Protein AF-A0A7U7PXB6-F1 (afdb_monomer_lite)

O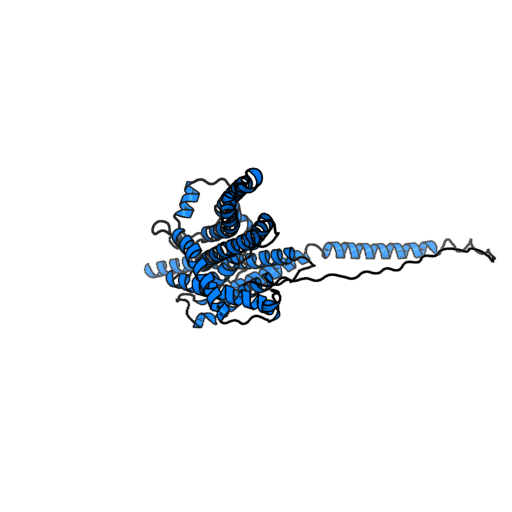rganism: NCBI:txid985002

Secondary structure (DSSP, 8-state):
-------------------------------------SSSTTTSHHHHHHHHHHHHHHHHHHHHHHHHHHSSSHHHHHHHHHHHHHHHHHHHHTT--S-----HHHHTTTTTS---HHHHHHHHTTTSTTTSPPGGGS-SSPP---HHHHHHHHHHHHHHHHHHHHHTS--GGGHHHHHHHHHHHHHHHHHHHHHHH-TT--S-HHHHHHIIIIIHHHHHHHHHHHGGG----HHHHHH-PPPHHHHHHHHHHHHHHHHHHHHHHHHHTT---HHHHHHHHHHHHHHHHHHHHHHHHHHHHHHSSS-HHHHHHHHHHHTTSSHHHHHHHHHHHHHHHHTTSPP-GGGGG-HHHHHHHHHHHHHHHHHHS---BTTBHHHHHHHHHHHHHHHHHHHHHHHHHHHHHHHHHHHHHHHHHH-

pLDDT: mean 81.56, std 21.7, range [26.39, 98.88]

Foldseek 3Di:
DDDDDDDDDDDDDDDDDDDDDDDDDDDDDDDDDDDDDDDPPPPPVVVVVVVVVVVVVVVVVVCVVCVVPPDPPPVVVVVVVVLQVVLQVLLVLLVHNHRDPPPVCQLQVCQPPDDDPVVVVLLQAFQDPVNQDDLQPQDLDFQNQHVLNVLLVVLVVQLVVLVCCCPVVVPPVSVLVNLQSLLQNQLVSVLSSLSRRLSRSNHHVVNLLCLLAVLQVQLVVQLVVLVVVDDADPCCVPPVAHDLVNLLVSLLSSLVSSLVSLLVVCQVVLDLFLSVLLSSQLSNQSSNSSVVLSVVLVCCVVPNPDPSVVSSVVSNVLSLQASNLLRSLLSSQQSSQQRNHRRDPVSCPPPSNCVSNSVSSSLRSQLSHPDADVNHNVVSSVVSSVVSVSSVSSSSNSSSVVSVVVSVVVVVVVVVVVD

Sequence (419 aa):
MEGLNHRRDTEKETTTKDQSILDQDMTKEEGASTTKQEAVHQSVQTKQTADIHNNESIEKQMDEKAYETAKNADLKHEARSLFDNATKSIGRLAGNDESLNLNLKDMFSEVFKPHTKNEADEIFIAGTAKTTPAICDISEEWGKPWLFSRVFIAFTVTFIALWVMAAFFNNTNAIPGLIFIGALTVPLSGLFFFYESNAFKNISIFEVIIMFFIGGVFSLLSTMVLYRFVVFSDQFEKFGSLTFFDAFLVGLVEETGKALIIVYFVNKLKTNKILNGLLIGASIGAGFAVFESAGYILNFALGENVPLLDIVFTRAWTAIGGHLVWSAIVGAAIVIAKEQHGFEFKDILDKRFLIFFLTAVGLHGIWDTSLTILGSDTLKIFILIVVVWILVFILMGAGLKQVNTLQKEFKEQQNKVQE

Radius of gyration: 31.99 Å; chains: 1; bounding box: 115×49×75 Å

InterPro domains:
  IPR026898 Intramembrane metalloprotease PrsW [PF13367] (208-392)
  IPR026898 Intramembrane metalloprotease PrsW [PTHR36844] (175-414)

Structure (mmCIF, N/CA/C/O backbone):
data_AF-A0A7U7PXB6-F1
#
_entry.id   AF-A0A7U7PXB6-F1
#
loop_
_atom_site.group_PDB
_atom_site.id
_atom_site.type_symbol
_atom_site.label_atom_id
_atom_site.label_alt_id
_atom_site.label_comp_id
_atom_site.label_asym_id
_atom_site.label_entity_id
_atom_site.label_seq_id
_atom_site.pdbx_PDB_ins_code
_atom_site.Cartn_x
_atom_site.Cartn_y
_atom_site.Cartn_z
_atom_site.occupancy
_atom_site.B_iso_or_equiv
_atom_site.auth_seq_id
_atom_site.auth_comp_id
_atom_site.auth_asym_id
_atom_site.auth_atom_id
_atom_site.pdbx_PDB_model_num
ATOM 1 N N . MET A 1 1 ? 5.990 12.767 -28.150 1.00 33.84 1 MET A N 1
ATOM 2 C CA . MET A 1 1 ? 6.167 13.853 -29.139 1.00 33.84 1 MET A CA 1
ATOM 3 C C . MET A 1 1 ? 7.438 13.550 -29.917 1.00 33.84 1 MET A C 1
ATOM 5 O O . MET A 1 1 ? 8.413 13.155 -29.298 1.00 33.84 1 MET A O 1
ATOM 9 N N . GLU A 1 2 ? 7.360 13.606 -31.245 1.00 29.03 2 GLU A N 1
ATOM 10 C CA . GLU A 1 2 ? 8.371 13.162 -32.221 1.00 29.03 2 GLU A CA 1
ATOM 11 C C . GLU A 1 2 ? 9.577 14.110 -32.384 1.00 29.03 2 GLU A C 1
ATOM 13 O O . GLU A 1 2 ? 9.450 15.314 -32.181 1.00 29.03 2 GLU A O 1
ATOM 18 N N . GLY A 1 3 ? 10.687 13.554 -32.902 1.00 26.78 3 GLY A N 1
ATOM 19 C CA . GLY A 1 3 ? 11.817 14.264 -33.532 1.00 26.78 3 GLY A CA 1
ATOM 20 C C . GLY A 1 3 ? 13.036 14.413 -32.609 1.00 26.78 3 GLY A C 1
ATOM 21 O O . GLY A 1 3 ? 12.889 14.831 -31.477 1.00 26.78 3 GLY A O 1
ATOM 22 N N . LEU A 1 4 ? 14.282 14.110 -32.983 1.00 32.50 4 LEU A N 1
ATOM 23 C CA . LEU A 1 4 ? 14.949 14.247 -34.278 1.00 32.50 4 LEU A CA 1
ATOM 24 C C . LEU A 1 4 ? 16.200 13.353 -34.346 1.00 32.50 4 LEU A C 1
ATOM 26 O O . LEU A 1 4 ? 16.864 13.081 -33.351 1.00 32.50 4 LEU A O 1
ATOM 30 N N . ASN A 1 5 ? 16.537 12.966 -35.571 1.00 31.59 5 ASN A N 1
ATOM 31 C CA . ASN A 1 5 ? 17.671 12.142 -35.963 1.00 31.59 5 ASN A CA 1
ATOM 32 C C . ASN A 1 5 ? 18.563 12.986 -36.899 1.00 31.59 5 ASN A C 1
ATOM 34 O O . ASN A 1 5 ? 18.021 13.483 -37.883 1.00 31.59 5 ASN A O 1
ATOM 38 N N . HIS A 1 6 ? 19.875 13.148 -36.641 1.00 32.88 6 HIS A N 1
ATOM 39 C CA . HIS A 1 6 ? 20.924 13.249 -37.687 1.00 32.88 6 HIS A CA 1
ATOM 40 C C . HIS A 1 6 ? 22.382 13.419 -37.174 1.00 32.88 6 HIS A C 1
ATOM 42 O O . HIS A 1 6 ? 22.744 14.457 -36.636 1.00 32.88 6 HIS A O 1
ATOM 48 N N . ARG A 1 7 ? 23.222 12.409 -37.476 1.00 30.98 7 ARG A N 1
ATOM 49 C CA . ARG A 1 7 ? 24.483 12.430 -38.279 1.00 30.98 7 ARG A CA 1
ATOM 50 C C . ARG A 1 7 ? 25.560 13.520 -38.035 1.00 30.98 7 ARG A C 1
ATOM 52 O O . ARG A 1 7 ? 25.337 14.665 -38.420 1.00 30.98 7 ARG A O 1
ATOM 59 N N . ARG A 1 8 ? 26.809 13.110 -37.719 1.00 29.59 8 ARG A N 1
ATOM 60 C CA . ARG A 1 8 ? 27.969 13.022 -38.662 1.00 29.59 8 ARG A CA 1
ATOM 61 C C . ARG A 1 8 ? 29.289 12.555 -38.005 1.00 29.59 8 ARG A C 1
ATOM 63 O O . ARG A 1 8 ? 29.497 12.750 -36.816 1.00 29.59 8 ARG A O 1
ATOM 70 N N . ASP A 1 9 ? 30.127 11.947 -38.848 1.00 29.36 9 ASP A N 1
ATOM 71 C CA . ASP A 1 9 ? 31.380 11.208 -38.618 1.00 29.36 9 ASP A CA 1
ATOM 72 C C . ASP A 1 9 ? 32.686 12.050 -38.579 1.00 29.36 9 ASP A C 1
ATOM 74 O O . ASP A 1 9 ? 32.686 13.219 -38.960 1.00 29.36 9 ASP A O 1
ATOM 78 N N . THR A 1 10 ? 33.801 11.332 -38.311 1.00 29.48 10 THR A N 1
ATOM 79 C CA . THR A 1 10 ? 35.245 11.565 -38.633 1.00 29.48 10 THR A CA 1
ATOM 80 C C . THR A 1 10 ? 36.026 12.509 -37.693 1.00 29.48 10 THR A C 1
ATOM 82 O O . THR A 1 10 ? 35.498 13.530 -37.291 1.00 29.48 10 THR A O 1
ATOM 85 N N . GLU A 1 11 ? 37.231 12.191 -37.183 1.00 29.22 11 GLU A N 1
ATOM 86 C CA . GLU A 1 11 ? 38.495 11.868 -37.883 1.00 29.22 11 GLU A CA 1
ATOM 87 C C . GLU A 1 11 ? 39.527 11.077 -37.024 1.00 29.22 11 GLU A C 1
ATOM 89 O O . GLU A 1 11 ? 39.425 10.993 -35.801 1.00 29.22 11 GLU A O 1
ATOM 94 N N . LYS A 1 12 ? 40.523 10.493 -37.711 1.00 29.22 12 LYS A N 1
ATOM 95 C CA . LYS A 1 12 ? 41.684 9.702 -37.240 1.00 29.22 12 LYS A CA 1
ATOM 96 C C . LYS A 1 12 ? 42.946 10.576 -37.079 1.00 29.22 12 LYS A C 1
ATOM 98 O O . LYS A 1 12 ? 43.048 11.558 -37.794 1.00 29.22 12 LYS A O 1
ATOM 103 N N . GLU A 1 13 ? 43.923 10.123 -36.273 1.00 29.00 13 GLU A N 1
ATOM 104 C CA . GLU A 1 13 ? 45.375 9.921 -36.588 1.00 29.00 13 GLU A CA 1
ATOM 105 C C . GLU A 1 13 ? 46.213 9.847 -35.280 1.00 29.00 13 GLU A C 1
ATOM 107 O O . GLU A 1 13 ? 46.169 10.752 -34.459 1.00 29.00 13 GLU A O 1
ATOM 112 N N . THR A 1 14 ? 46.758 8.689 -34.873 1.00 28.72 14 THR A N 1
ATOM 113 C CA . THR A 1 14 ? 48.127 8.136 -35.093 1.00 28.72 14 THR A CA 1
ATOM 114 C C . THR A 1 14 ? 49.330 9.018 -34.731 1.00 28.72 14 THR A C 1
ATOM 116 O O . THR A 1 14 ? 49.602 9.996 -35.415 1.00 28.72 14 THR A O 1
ATOM 119 N N . THR A 1 15 ? 50.180 8.550 -33.799 1.00 28.05 15 THR A N 1
ATOM 120 C CA . THR A 1 15 ? 51.639 8.377 -34.022 1.00 28.05 15 THR A CA 1
ATOM 121 C C . THR A 1 15 ? 52.326 7.554 -32.917 1.00 28.05 15 THR A C 1
ATOM 123 O O . THR A 1 15 ? 51.982 7.631 -31.742 1.00 28.05 15 THR A O 1
ATOM 126 N N . THR A 1 16 ? 53.304 6.754 -33.346 1.00 29.09 16 THR A N 1
ATOM 127 C CA . THR A 1 16 ? 54.073 5.718 -32.630 1.00 29.09 16 THR A CA 1
ATOM 128 C C . THR A 1 16 ? 55.557 6.117 -32.546 1.00 29.09 16 THR A C 1
ATOM 130 O O . THR A 1 16 ? 56.024 6.768 -33.481 1.00 29.09 16 THR A O 1
ATOM 133 N N . LYS A 1 17 ? 56.292 5.671 -31.505 1.00 29.44 17 LYS A N 1
ATOM 134 C CA . LYS A 1 17 ? 57.747 5.306 -31.422 1.00 29.44 17 LYS A CA 1
ATOM 135 C C . LYS A 1 17 ? 58.142 5.283 -29.929 1.00 29.44 17 LYS A C 1
ATOM 137 O O . LYS A 1 17 ? 57.928 6.286 -29.264 1.00 29.44 17 LYS A O 1
ATOM 142 N N . ASP A 1 18 ? 58.500 4.189 -29.255 1.00 30.11 18 ASP A N 1
ATOM 143 C CA . ASP A 1 18 ? 59.538 3.149 -29.430 1.00 30.11 18 ASP A CA 1
ATOM 144 C C . ASP A 1 18 ? 60.983 3.644 -29.196 1.00 30.11 18 ASP A C 1
ATOM 146 O O . ASP A 1 18 ? 61.478 4.422 -30.009 1.00 30.11 18 ASP A O 1
ATOM 150 N N . GLN A 1 19 ? 61.627 3.204 -28.093 1.00 28.89 19 GLN A N 1
ATOM 151 C CA . GLN A 1 19 ? 63.013 2.681 -28.022 1.00 28.89 19 GLN A CA 1
ATOM 152 C C . GLN A 1 19 ? 63.525 2.399 -26.585 1.00 28.89 19 GLN A C 1
ATOM 154 O O . GLN A 1 19 ? 62.978 2.851 -25.585 1.00 28.89 19 GLN A O 1
ATOM 159 N N . SER A 1 20 ? 64.591 1.599 -26.531 1.00 28.84 20 SER A N 1
ATOM 160 C CA . SER A 1 20 ? 64.997 0.581 -25.553 1.00 28.84 20 SER A CA 1
ATOM 161 C C . SER A 1 20 ? 66.370 0.812 -24.868 1.00 28.84 20 SER A C 1
ATOM 163 O O . SER A 1 20 ? 67.280 1.260 -25.552 1.00 28.84 20 SER A O 1
ATOM 165 N N . ILE A 1 21 ? 66.514 0.342 -23.609 1.00 31.31 21 ILE A N 1
ATOM 166 C CA . ILE A 1 21 ? 67.595 -0.492 -22.976 1.00 31.31 21 ILE A CA 1
ATOM 167 C C . ILE A 1 21 ? 69.077 0.017 -22.841 1.00 31.31 21 ILE A C 1
ATOM 169 O O . ILE A 1 21 ? 69.631 0.581 -23.776 1.00 31.31 21 ILE A O 1
ATOM 173 N N . LEU A 1 22 ? 69.702 -0.382 -21.697 1.00 29.98 22 LEU A N 1
ATOM 174 C CA . LEU A 1 22 ? 71.133 -0.495 -21.246 1.00 29.98 22 LEU A CA 1
ATOM 175 C C . LEU A 1 22 ? 71.653 0.665 -20.352 1.00 29.98 22 LEU A C 1
ATOM 177 O O . LEU A 1 22 ? 71.308 1.810 -20.605 1.00 29.98 22 LEU A O 1
ATOM 181 N N . ASP A 1 23 ? 72.411 0.489 -19.251 1.00 30.12 23 ASP A N 1
ATOM 182 C CA . ASP A 1 23 ? 73.473 -0.490 -18.927 1.00 30.12 23 ASP A CA 1
ATOM 183 C C . ASP A 1 23 ? 73.810 -0.591 -17.400 1.00 30.12 23 ASP A C 1
ATOM 185 O O . ASP A 1 23 ? 73.268 0.153 -16.583 1.00 30.12 23 ASP A O 1
ATOM 189 N N . GLN A 1 24 ? 74.704 -1.530 -17.040 1.00 30.42 24 GLN A N 1
ATOM 190 C CA . GLN A 1 24 ? 75.104 -2.023 -15.697 1.00 30.42 24 GLN A CA 1
ATOM 191 C C . GLN A 1 24 ? 76.251 -1.264 -14.951 1.00 30.42 24 GLN A C 1
ATOM 193 O O . GLN A 1 24 ? 77.068 -0.597 -15.573 1.00 30.42 24 GLN A O 1
ATOM 198 N N . ASP A 1 25 ? 76.364 -1.541 -13.632 1.00 30.31 25 ASP A N 1
ATOM 199 C CA . ASP A 1 25 ? 77.544 -2.086 -12.886 1.00 30.31 25 ASP A CA 1
ATOM 200 C C . ASP A 1 25 ? 78.337 -1.284 -11.798 1.00 30.31 25 ASP A C 1
ATOM 202 O O . ASP A 1 25 ? 78.760 -0.156 -12.017 1.00 30.31 25 ASP A O 1
ATOM 206 N N . MET A 1 26 ? 78.564 -1.987 -10.654 1.00 28.64 26 MET A N 1
ATOM 207 C CA . MET A 1 26 ? 79.654 -2.011 -9.616 1.00 28.64 26 MET A CA 1
ATOM 208 C C . MET A 1 26 ? 80.266 -0.709 -8.996 1.00 28.64 26 MET A C 1
ATOM 210 O O . MET A 1 26 ? 80.381 0.303 -9.660 1.00 28.64 26 MET A O 1
ATOM 214 N N . THR A 1 27 ? 80.769 -0.590 -7.739 1.00 30.44 27 THR A N 1
ATOM 215 C CA . THR A 1 27 ? 81.441 -1.510 -6.774 1.00 30.44 27 THR A CA 1
ATOM 216 C C . THR A 1 27 ? 81.680 -0.856 -5.375 1.00 30.44 27 THR A C 1
ATOM 218 O O . THR A 1 27 ? 81.948 0.335 -5.312 1.00 30.44 27 THR A O 1
ATOM 221 N N . LYS A 1 28 ? 81.650 -1.694 -4.312 1.00 29.81 28 LYS A N 1
ATOM 222 C CA . LYS A 1 28 ? 82.443 -1.819 -3.038 1.00 29.81 28 LYS A CA 1
ATOM 223 C C . LYS A 1 28 ? 83.074 -0.625 -2.270 1.00 29.81 28 LYS A C 1
ATOM 225 O O . LYS A 1 28 ? 83.840 0.126 -2.850 1.00 29.81 28 LYS A O 1
ATOM 230 N N . GLU A 1 29 ? 82.992 -0.682 -0.922 1.00 28.28 29 GLU A N 1
ATOM 231 C CA . GLU A 1 29 ? 84.163 -0.775 -0.002 1.00 28.28 29 GLU A CA 1
ATOM 232 C C . GLU A 1 29 ? 83.794 -1.237 1.441 1.00 28.28 29 GLU A C 1
ATOM 234 O O . GLU A 1 29 ? 82.648 -1.116 1.868 1.00 28.28 29 GLU A O 1
ATOM 239 N N . GLU A 1 30 ? 84.768 -1.843 2.140 1.00 29.50 30 GLU A N 1
ATOM 240 C CA . GLU A 1 30 ? 84.702 -2.714 3.340 1.00 29.50 30 GLU A CA 1
ATOM 241 C C . GLU A 1 30 ? 85.194 -2.073 4.668 1.00 29.50 30 GLU A C 1
ATOM 243 O O . GLU A 1 30 ? 85.990 -1.141 4.654 1.00 29.50 30 GLU A O 1
ATOM 248 N N . GLY A 1 31 ? 84.862 -2.728 5.803 1.00 26.39 31 GLY A N 1
ATOM 249 C CA . GLY A 1 31 ? 85.721 -2.888 7.007 1.00 26.39 31 GLY A CA 1
ATOM 250 C C . GLY A 1 31 ? 85.457 -1.935 8.196 1.00 26.39 31 GLY A C 1
ATOM 251 O O . GLY A 1 31 ? 85.175 -0.767 7.995 1.00 26.39 31 GLY A O 1
ATOM 252 N N . ALA A 1 32 ? 85.560 -2.289 9.488 1.00 28.73 32 ALA A N 1
ATOM 253 C CA . ALA A 1 32 ? 85.962 -3.501 10.211 1.00 28.73 32 ALA A CA 1
ATOM 254 C C . ALA A 1 32 ? 85.671 -3.338 11.737 1.00 28.73 32 ALA A C 1
ATOM 256 O O . ALA A 1 32 ? 85.455 -2.226 12.213 1.00 28.73 32 ALA A O 1
ATOM 257 N N . SER A 1 33 ? 85.829 -4.438 12.495 1.00 28.92 33 SER A N 1
ATOM 258 C CA . SER A 1 33 ? 86.208 -4.531 13.929 1.00 28.92 33 SER A CA 1
ATOM 259 C C . SER A 1 33 ? 85.142 -4.949 14.959 1.00 28.92 33 SER A C 1
ATOM 261 O O . SER A 1 33 ? 84.397 -4.156 15.532 1.00 28.92 33 SER A O 1
ATOM 263 N N . THR A 1 34 ? 85.172 -6.249 15.254 1.00 30.69 34 THR A N 1
ATOM 264 C CA . THR A 1 34 ? 84.671 -6.939 16.448 1.00 30.69 34 THR A CA 1
ATOM 265 C C . THR A 1 34 ? 85.616 -6.760 17.645 1.00 30.69 34 THR A C 1
ATOM 267 O O . THR A 1 34 ? 86.829 -6.683 17.456 1.00 30.69 34 THR A O 1
ATOM 270 N N . THR A 1 35 ? 85.077 -6.791 18.875 1.00 32.56 35 THR A N 1
ATOM 271 C CA . THR A 1 35 ? 85.474 -7.654 20.028 1.00 32.56 35 THR A CA 1
ATOM 272 C C . THR A 1 35 ? 85.180 -6.952 21.368 1.00 32.56 35 THR A C 1
ATOM 274 O O . THR A 1 35 ? 86.009 -6.200 21.873 1.00 32.56 35 THR A O 1
ATOM 277 N N . LYS A 1 36 ? 83.995 -7.201 21.954 1.00 36.16 36 LYS A N 1
ATOM 278 C CA . LYS A 1 36 ? 83.664 -7.097 23.400 1.00 36.16 36 LYS A CA 1
ATOM 279 C C . LYS A 1 36 ? 82.202 -7.529 23.621 1.00 36.16 36 LYS A C 1
ATOM 281 O O . LYS A 1 36 ? 81.345 -6.753 24.025 1.00 36.16 36 LYS A O 1
ATOM 286 N N . GLN A 1 37 ? 81.900 -8.784 23.322 1.00 41.16 37 GLN A N 1
ATOM 287 C CA . GLN A 1 37 ? 80.617 -9.413 23.632 1.00 41.16 37 GLN A CA 1
ATOM 288 C C . GLN A 1 37 ? 80.947 -10.761 24.247 1.00 41.16 37 GLN A C 1
ATOM 290 O O . GLN A 1 37 ? 81.482 -11.594 23.538 1.00 41.16 37 GLN A O 1
ATOM 295 N N . GLU A 1 38 ? 80.697 -10.921 25.550 1.00 40.94 38 GLU A N 1
ATOM 296 C CA . GLU A 1 38 ? 80.277 -12.215 26.124 1.00 40.94 38 GLU A CA 1
ATOM 297 C C . GLU A 1 38 ? 79.941 -12.173 27.626 1.00 40.94 38 GLU A C 1
ATOM 299 O O . GLU A 1 38 ? 79.317 -13.101 28.117 1.00 40.94 38 GLU A O 1
ATOM 304 N N . ALA A 1 39 ? 80.203 -11.087 28.366 1.00 41.34 39 ALA A N 1
ATOM 305 C CA . ALA A 1 39 ? 79.903 -11.051 29.813 1.00 41.34 39 ALA A CA 1
ATOM 306 C C . ALA A 1 39 ? 78.731 -10.140 30.252 1.00 41.34 39 ALA A C 1
ATOM 308 O O . ALA A 1 39 ? 78.471 -10.019 31.445 1.00 41.34 39 ALA A O 1
ATOM 309 N N . VAL A 1 40 ? 77.997 -9.507 29.325 1.00 43.03 40 VAL A N 1
ATOM 310 C CA . VAL A 1 40 ? 76.852 -8.610 29.646 1.00 43.03 40 VAL A CA 1
ATOM 311 C C . VAL A 1 40 ? 75.506 -9.171 29.150 1.00 43.03 40 VAL A C 1
ATOM 313 O O . VAL A 1 40 ? 74.443 -8.629 29.439 1.00 43.03 40 VAL A O 1
ATOM 316 N N . HIS A 1 41 ? 75.514 -10.311 28.454 1.00 41.62 41 HIS A N 1
ATOM 317 C CA . HIS A 1 41 ? 74.348 -10.786 27.703 1.00 41.62 41 HIS A CA 1
ATOM 318 C C . HIS A 1 41 ? 73.301 -11.581 28.509 1.00 41.62 41 HIS A C 1
ATOM 320 O O . HIS A 1 41 ? 72.278 -11.948 27.943 1.00 41.62 41 HIS A O 1
ATOM 326 N N . GLN A 1 42 ? 73.501 -11.821 29.812 1.00 42.56 42 GLN A N 1
ATOM 327 C CA . GLN A 1 42 ? 72.606 -12.683 30.609 1.00 42.56 42 GLN A CA 1
ATOM 328 C C . GLN A 1 42 ? 71.764 -11.974 31.686 1.00 42.56 42 GLN A C 1
ATOM 330 O O . GLN A 1 42 ? 70.865 -12.599 32.238 1.00 42.56 42 GLN A O 1
ATOM 335 N N . SER A 1 43 ? 71.987 -10.685 31.976 1.00 43.75 43 SER A N 1
ATOM 336 C CA . SER A 1 43 ? 71.218 -9.952 33.007 1.00 43.75 43 SER A CA 1
ATOM 337 C C . SER A 1 43 ? 70.259 -8.885 32.462 1.00 43.75 43 SER A C 1
ATOM 339 O O . SER A 1 43 ? 69.350 -8.466 33.177 1.00 43.75 43 SER A O 1
ATOM 341 N N . VAL A 1 44 ? 70.405 -8.475 31.196 1.00 42.97 44 VAL A N 1
ATOM 342 C CA . VAL A 1 44 ? 69.509 -7.500 30.537 1.00 42.97 44 VAL A CA 1
ATOM 343 C C . VAL A 1 44 ? 68.327 -8.191 29.846 1.00 42.97 44 VAL A C 1
ATOM 345 O O . VAL A 1 44 ? 67.222 -7.653 29.816 1.00 42.97 44 VAL A O 1
ATOM 348 N N . GLN A 1 45 ? 68.514 -9.428 29.377 1.00 41.34 45 GLN A N 1
ATOM 349 C CA . GLN A 1 45 ? 67.490 -10.150 28.621 1.00 41.34 45 GLN A CA 1
ATOM 350 C C . GLN A 1 45 ? 66.305 -10.588 29.498 1.00 41.34 45 GLN A C 1
ATOM 352 O O . GLN A 1 45 ? 65.175 -10.563 29.033 1.00 41.34 45 GLN A O 1
ATOM 357 N N . THR A 1 46 ? 66.526 -10.880 30.785 1.00 44.62 46 THR A N 1
ATOM 358 C CA . THR A 1 46 ? 65.485 -11.390 31.700 1.00 44.62 46 THR A CA 1
ATOM 359 C C . THR A 1 46 ? 64.539 -10.310 32.235 1.00 44.62 46 THR A C 1
ATOM 361 O O . THR A 1 46 ? 63.405 -10.621 32.591 1.00 44.62 46 THR A O 1
ATOM 364 N N . LYS A 1 47 ? 64.969 -9.039 32.294 1.00 43.41 47 LYS A N 1
ATOM 365 C CA . LYS A 1 47 ? 64.114 -7.924 32.750 1.00 43.41 47 LYS A CA 1
ATOM 366 C C . LYS A 1 47 ? 63.246 -7.352 31.629 1.00 43.41 47 LYS A C 1
ATOM 368 O O . LYS A 1 47 ? 62.098 -7.011 31.873 1.00 43.41 47 LYS A O 1
ATOM 373 N N . GLN A 1 48 ? 63.753 -7.318 30.397 1.00 43.06 48 GLN A N 1
ATOM 374 C CA . GLN A 1 48 ? 63.019 -6.754 29.262 1.00 43.06 48 GLN A CA 1
ATOM 375 C C . GLN A 1 48 ? 61.920 -7.698 28.740 1.00 43.06 48 GLN A C 1
ATOM 377 O O . GLN A 1 48 ? 60.864 -7.233 28.327 1.00 43.06 48 GLN A O 1
ATOM 382 N N . THR A 1 49 ? 62.100 -9.021 28.838 1.00 42.47 49 THR A N 1
ATOM 383 C CA . THR A 1 49 ? 61.043 -9.991 28.493 1.00 42.47 49 THR A CA 1
ATOM 384 C C . THR A 1 49 ? 59.911 -10.064 29.517 1.00 42.47 49 THR A C 1
ATOM 386 O O . THR A 1 49 ? 58.807 -10.432 29.137 1.00 42.47 49 THR A O 1
ATOM 389 N N . ALA A 1 50 ? 60.143 -9.716 30.788 1.00 44.75 50 ALA A N 1
ATOM 390 C CA . ALA A 1 50 ? 59.101 -9.752 31.820 1.00 44.75 50 ALA A CA 1
ATOM 391 C C . ALA A 1 50 ? 58.122 -8.565 31.716 1.00 44.75 50 ALA A C 1
ATOM 393 O O . ALA A 1 50 ? 56.918 -8.753 31.878 1.00 44.75 50 ALA A O 1
ATOM 394 N N . ASP A 1 51 ? 58.618 -7.371 31.374 1.00 47.16 51 ASP A N 1
ATOM 395 C CA . ASP A 1 51 ? 57.774 -6.178 31.206 1.00 47.16 51 ASP A CA 1
ATOM 396 C C . ASP A 1 51 ? 56.999 -6.181 29.872 1.00 47.16 51 ASP A C 1
ATOM 398 O O . ASP A 1 51 ? 55.856 -5.728 29.827 1.00 47.16 51 ASP A O 1
ATOM 402 N N . ILE A 1 52 ? 57.557 -6.761 28.798 1.00 48.19 52 ILE A N 1
ATOM 403 C CA . ILE A 1 52 ? 56.861 -6.901 27.501 1.00 48.19 52 ILE A CA 1
ATOM 404 C C . ILE A 1 52 ? 55.738 -7.948 27.582 1.00 48.19 52 ILE A C 1
ATOM 406 O O . ILE A 1 52 ? 54.632 -7.690 27.111 1.00 48.19 52 ILE A O 1
ATOM 410 N N . HIS A 1 53 ? 55.972 -9.087 28.249 1.00 49.97 53 HIS A N 1
ATOM 411 C CA . HIS A 1 53 ? 54.937 -10.117 28.411 1.00 49.97 53 HIS A CA 1
ATOM 412 C C . HIS A 1 53 ? 53.747 -9.641 29.256 1.00 49.97 53 HIS A C 1
ATOM 414 O O . HIS A 1 53 ? 52.613 -10.031 28.978 1.00 49.97 53 HIS A O 1
ATOM 420 N N . ASN A 1 54 ? 53.985 -8.789 30.262 1.00 49.50 54 ASN A N 1
ATOM 421 C CA . ASN A 1 54 ? 52.912 -8.219 31.076 1.00 49.50 54 ASN A CA 1
ATOM 422 C C . ASN A 1 54 ? 52.093 -7.177 30.298 1.00 49.50 54 ASN A C 1
ATOM 424 O O . ASN A 1 54 ? 50.867 -7.217 30.374 1.00 49.50 54 ASN A O 1
ATOM 428 N N . ASN A 1 55 ? 52.722 -6.304 29.503 1.00 50.00 55 ASN A N 1
ATOM 429 C CA . ASN A 1 55 ? 51.990 -5.293 28.728 1.00 50.00 55 ASN A CA 1
ATOM 430 C C . ASN A 1 55 ? 51.164 -5.898 27.580 1.00 50.00 55 ASN A C 1
ATOM 432 O O . ASN A 1 55 ? 49.998 -5.542 27.436 1.00 50.00 55 ASN A O 1
ATOM 436 N N . GLU A 1 56 ? 51.698 -6.878 26.839 1.00 55.25 56 GLU A N 1
ATOM 437 C CA . GLU A 1 56 ? 50.931 -7.582 25.794 1.00 55.25 56 GLU A CA 1
ATOM 438 C C . GLU A 1 56 ? 49.750 -8.374 26.370 1.00 55.25 56 GLU A C 1
ATOM 440 O O . GLU A 1 56 ? 48.710 -8.494 25.726 1.00 55.25 56 GLU A O 1
ATOM 445 N N . SER A 1 57 ? 49.884 -8.915 27.587 1.00 54.66 57 SER A N 1
ATOM 446 C CA . SER A 1 57 ? 48.794 -9.638 28.253 1.00 54.66 57 SER A CA 1
ATOM 447 C C . SER A 1 57 ? 47.685 -8.712 28.766 1.00 54.66 57 SER A C 1
ATOM 449 O O . SER A 1 57 ? 46.517 -9.098 28.740 1.00 54.66 57 SER A O 1
ATOM 451 N N . ILE A 1 58 ? 48.026 -7.482 29.169 1.00 54.12 58 ILE A N 1
ATOM 452 C CA . ILE A 1 58 ? 47.066 -6.462 29.606 1.00 54.12 58 ILE A CA 1
ATOM 453 C C . ILE A 1 58 ? 46.368 -5.831 28.395 1.00 54.12 58 ILE A C 1
ATOM 455 O O . ILE A 1 58 ? 45.148 -5.706 28.424 1.00 54.12 58 ILE A O 1
ATOM 459 N N . GLU A 1 59 ? 47.085 -5.521 27.309 1.00 54.03 59 GLU A N 1
ATOM 460 C CA . GLU A 1 59 ? 46.477 -5.041 26.057 1.00 54.03 59 GLU A CA 1
ATOM 461 C C . GLU A 1 59 ? 45.566 -6.098 25.426 1.00 54.03 59 GLU A C 1
ATOM 463 O O . GLU A 1 59 ? 44.433 -5.775 25.090 1.00 54.03 59 GLU A O 1
ATOM 468 N N . LYS A 1 60 ? 45.966 -7.380 25.380 1.00 57.38 60 LYS A N 1
ATOM 469 C CA . LYS A 1 60 ? 45.068 -8.460 24.929 1.00 57.38 60 LYS A CA 1
ATOM 470 C C . LYS A 1 60 ? 43.846 -8.636 25.821 1.00 57.38 60 LYS A C 1
ATOM 472 O O . LYS A 1 60 ? 42.762 -8.853 25.297 1.00 57.38 60 LYS A O 1
ATOM 477 N N . GLN A 1 61 ? 43.988 -8.535 27.143 1.00 55.03 61 GLN A N 1
ATOM 478 C CA . GLN A 1 61 ? 42.842 -8.621 28.054 1.00 55.03 61 GLN A CA 1
ATOM 479 C C . GLN A 1 61 ? 41.943 -7.381 27.988 1.00 55.03 61 GLN A C 1
ATOM 481 O O . GLN A 1 61 ? 40.745 -7.495 28.235 1.00 55.03 61 GLN A O 1
ATOM 486 N N . MET A 1 62 ? 42.481 -6.208 27.653 1.00 52.41 62 MET A N 1
ATOM 487 C CA . MET A 1 62 ? 41.700 -4.992 27.423 1.00 52.41 62 MET A CA 1
ATOM 488 C C . MET A 1 62 ? 41.006 -5.018 26.059 1.00 52.41 62 MET A C 1
ATOM 490 O O . MET A 1 62 ? 39.834 -4.657 25.999 1.00 52.41 62 MET A O 1
ATOM 494 N N . ASP A 1 63 ? 41.659 -5.526 25.013 1.00 55.16 63 ASP A N 1
ATOM 495 C CA . ASP A 1 63 ? 41.089 -5.684 23.673 1.00 55.16 63 ASP A CA 1
ATOM 496 C C . ASP A 1 63 ? 40.074 -6.826 23.603 1.00 55.16 63 ASP A C 1
ATOM 498 O O . ASP A 1 63 ? 39.016 -6.639 23.017 1.00 55.16 63 ASP A O 1
ATOM 502 N N . GLU A 1 64 ? 40.299 -7.974 24.251 1.00 56.41 64 GLU A N 1
ATOM 503 C CA . GLU A 1 64 ? 39.296 -9.049 24.333 1.00 56.41 64 GLU A CA 1
ATOM 504 C C . GLU A 1 64 ? 38.075 -8.610 25.147 1.00 56.41 64 GLU A C 1
ATOM 506 O O . GLU A 1 64 ? 36.940 -8.856 24.742 1.00 56.41 64 GLU A O 1
ATOM 511 N N . LYS A 1 65 ? 38.274 -7.871 26.246 1.00 51.66 65 LYS A N 1
ATOM 512 C CA . LYS A 1 65 ? 37.173 -7.375 27.084 1.00 51.66 65 LYS A CA 1
ATOM 513 C C . LYS A 1 65 ? 36.446 -6.183 26.449 1.00 51.66 65 LYS A C 1
ATOM 515 O O . LYS A 1 65 ? 35.237 -6.053 26.637 1.00 51.66 65 LYS A O 1
ATOM 520 N N . ALA A 1 66 ? 37.125 -5.354 25.655 1.00 49.75 66 ALA A N 1
ATOM 521 C CA . ALA A 1 66 ? 36.506 -4.308 24.837 1.00 49.75 66 ALA A CA 1
ATOM 522 C C . ALA A 1 66 ? 35.784 -4.890 23.607 1.00 49.75 66 ALA A C 1
ATOM 524 O O . ALA A 1 66 ? 34.693 -4.438 23.268 1.00 49.75 66 ALA A O 1
ATOM 525 N N . TYR A 1 67 ? 36.329 -5.938 22.985 1.00 51.78 67 TYR A N 1
ATOM 526 C CA . TYR A 1 67 ? 35.754 -6.617 21.821 1.00 51.78 67 TYR A CA 1
ATOM 527 C C . TYR A 1 67 ? 34.532 -7.481 22.176 1.00 51.78 67 TYR A C 1
ATOM 529 O O . TYR A 1 67 ? 33.542 -7.468 21.440 1.00 51.78 67 TYR A O 1
ATOM 537 N N . GLU A 1 68 ? 34.540 -8.165 23.327 1.00 51.59 68 GLU A N 1
ATOM 538 C CA . GLU A 1 68 ? 33.375 -8.909 23.833 1.00 51.59 68 GLU A CA 1
ATOM 539 C C . GLU A 1 68 ? 32.252 -7.990 24.337 1.00 51.59 68 GLU A C 1
ATOM 541 O O . GLU A 1 68 ? 31.074 -8.317 24.178 1.00 51.59 68 GLU A O 1
ATOM 546 N N . THR A 1 69 ? 32.587 -6.815 24.884 1.00 49.06 69 THR A N 1
ATOM 547 C CA . THR A 1 69 ? 31.588 -5.867 25.413 1.00 49.06 69 THR A CA 1
ATOM 548 C C . THR A 1 69 ? 30.958 -4.994 24.314 1.00 49.06 69 THR A C 1
ATOM 550 O O . THR A 1 69 ? 29.789 -4.629 24.426 1.00 49.06 69 THR A O 1
ATOM 553 N N . ALA A 1 70 ? 31.670 -4.691 23.220 1.00 50.69 70 ALA A N 1
ATOM 554 C CA . ALA A 1 70 ? 31.246 -3.652 22.273 1.00 50.69 70 ALA A CA 1
ATOM 555 C C . ALA A 1 70 ? 30.386 -4.104 21.074 1.00 50.69 70 ALA A C 1
ATOM 557 O O . ALA A 1 70 ? 29.722 -3.262 20.477 1.00 50.69 70 ALA A O 1
ATOM 558 N N . LYS A 1 71 ? 30.363 -5.380 20.655 1.00 49.69 71 LYS A N 1
ATOM 559 C CA . LYS A 1 71 ? 29.894 -5.671 19.276 1.00 49.69 71 LYS A CA 1
ATOM 560 C C . LYS A 1 71 ? 28.455 -6.175 19.103 1.00 49.69 71 LYS A C 1
ATOM 562 O O . LYS A 1 71 ? 27.876 -5.929 18.051 1.00 49.69 71 LYS A O 1
ATOM 567 N N . ASN A 1 72 ? 27.845 -6.846 20.086 1.00 49.28 72 ASN A N 1
ATOM 568 C CA . ASN A 1 72 ? 26.535 -7.504 19.872 1.00 49.28 72 ASN A CA 1
ATOM 569 C C . ASN A 1 72 ? 25.426 -7.139 20.876 1.00 49.28 72 ASN A C 1
ATOM 571 O O . ASN A 1 72 ? 24.251 -7.382 20.589 1.00 49.28 72 ASN A O 1
ATOM 575 N N . ALA A 1 73 ? 25.763 -6.555 22.029 1.00 47.88 73 ALA A N 1
ATOM 576 C CA . ALA A 1 73 ? 24.779 -6.166 23.042 1.00 47.88 73 ALA A CA 1
ATOM 577 C C . ALA A 1 73 ? 24.326 -4.701 22.898 1.00 47.88 73 ALA A C 1
ATOM 579 O O . ALA A 1 73 ? 23.135 -4.432 23.031 1.00 47.88 73 ALA A O 1
ATOM 580 N N . ASP A 1 74 ? 25.241 -3.790 22.553 1.00 60.91 74 ASP A N 1
ATOM 581 C CA . ASP A 1 74 ? 24.989 -2.342 22.535 1.00 60.91 74 ASP A CA 1
ATOM 582 C C . ASP A 1 74 ? 24.166 -1.907 21.315 1.00 60.91 74 ASP A C 1
ATOM 584 O O . ASP A 1 74 ? 23.057 -1.414 21.461 1.00 60.91 74 ASP A O 1
ATOM 588 N N . LEU A 1 75 ? 24.594 -2.271 20.101 1.00 54.84 75 LEU A N 1
ATOM 589 C CA . LEU A 1 75 ? 23.865 -1.984 18.855 1.00 54.84 75 LEU A CA 1
ATOM 590 C C . LEU A 1 75 ? 22.442 -2.553 18.832 1.00 54.84 75 LEU A C 1
ATOM 592 O O . LEU A 1 75 ? 21.518 -1.923 18.327 1.00 54.84 75 LEU A O 1
ATOM 596 N N . LYS A 1 76 ? 22.239 -3.759 19.376 1.00 62.91 76 LYS A N 1
ATOM 597 C CA . LYS A 1 76 ? 20.909 -4.379 19.441 1.00 62.91 76 LYS A CA 1
ATOM 598 C C . LYS A 1 76 ? 20.028 -3.693 20.480 1.00 62.91 76 LYS A C 1
ATOM 600 O O . LYS A 1 76 ? 18.825 -3.575 20.257 1.00 62.91 76 LYS A O 1
ATOM 605 N N . HIS A 1 77 ? 20.599 -3.288 21.610 1.00 71.62 77 HIS A N 1
ATOM 606 C CA . HIS A 1 77 ? 19.880 -2.573 22.656 1.00 71.62 77 HIS A CA 1
ATOM 607 C C . HIS A 1 77 ? 19.557 -1.134 22.232 1.00 71.62 77 HIS A C 1
ATOM 609 O O . HIS A 1 77 ? 18.435 -0.686 22.435 1.00 71.62 77 HIS A O 1
ATOM 615 N N . GLU A 1 78 ? 20.485 -0.448 21.570 1.00 69.31 78 GLU A N 1
ATOM 616 C CA . GLU A 1 78 ? 20.316 0.890 21.008 1.00 69.31 78 GLU A CA 1
ATOM 617 C C . GLU A 1 78 ? 19.337 0.888 19.829 1.00 69.31 78 GLU A C 1
ATOM 619 O O . GLU A 1 78 ? 18.402 1.680 19.804 1.00 69.31 78 GLU A O 1
ATOM 624 N N . ALA A 1 79 ? 19.443 -0.068 18.901 1.00 63.47 79 ALA A N 1
ATOM 625 C CA . ALA A 1 79 ? 18.448 -0.226 17.841 1.00 63.47 79 ALA A CA 1
ATOM 626 C C . ALA A 1 79 ? 17.056 -0.528 18.415 1.00 63.47 79 ALA A C 1
ATOM 628 O O . ALA A 1 79 ? 16.069 0.016 17.925 1.00 63.47 79 ALA A O 1
ATOM 629 N N . ARG A 1 80 ? 16.962 -1.353 19.470 1.00 71.12 80 ARG A N 1
ATOM 630 C CA . ARG A 1 80 ? 15.697 -1.602 20.180 1.00 71.12 80 ARG A CA 1
ATOM 631 C C . ARG A 1 80 ? 15.174 -0.354 20.875 1.00 71.12 80 ARG A C 1
ATOM 633 O O . ARG A 1 80 ? 13.997 -0.068 20.741 1.00 71.12 80 ARG A O 1
ATOM 640 N N . SER A 1 81 ? 16.016 0.410 21.562 1.00 73.25 81 SER A N 1
ATOM 641 C CA . SER A 1 81 ? 15.581 1.613 22.274 1.00 73.25 81 SER A CA 1
ATOM 642 C C . SER A 1 81 ? 15.166 2.728 21.310 1.00 73.25 81 SER A C 1
ATOM 644 O O . SER A 1 81 ? 14.147 3.378 21.533 1.00 73.25 81 SER A O 1
ATOM 646 N N . LEU A 1 82 ? 15.889 2.919 20.202 1.00 69.56 82 LEU A N 1
ATOM 647 C CA . LEU A 1 82 ? 15.512 3.828 19.118 1.00 69.56 82 LEU A CA 1
ATOM 648 C C . LEU A 1 82 ? 14.200 3.390 18.469 1.00 69.56 82 LEU A C 1
ATOM 650 O O . LEU A 1 82 ? 13.319 4.222 18.253 1.00 69.56 82 LEU A O 1
ATOM 654 N N . PHE A 1 83 ? 14.046 2.090 18.212 1.00 69.94 83 PHE A N 1
ATOM 655 C CA . PHE A 1 83 ? 12.813 1.515 17.690 1.00 69.94 83 PHE A CA 1
ATOM 656 C C . PHE A 1 83 ? 11.634 1.725 18.648 1.00 69.94 83 PHE A C 1
ATOM 658 O O . PHE A 1 83 ? 10.585 2.203 18.220 1.00 69.94 83 PHE A O 1
ATOM 665 N N . ASP A 1 84 ? 11.808 1.446 19.940 1.00 74.50 84 ASP A N 1
ATOM 666 C CA . ASP A 1 84 ? 10.782 1.607 20.972 1.00 74.50 84 ASP A CA 1
ATOM 667 C C . ASP A 1 84 ? 10.396 3.083 21.143 1.00 74.50 84 ASP A C 1
ATOM 669 O O . ASP A 1 84 ? 9.212 3.413 21.228 1.00 74.50 84 ASP A O 1
ATOM 673 N N . ASN A 1 85 ? 11.374 3.992 21.120 1.00 76.31 85 ASN A N 1
ATOM 674 C CA . ASN A 1 85 ? 11.147 5.435 21.203 1.00 76.31 85 ASN A CA 1
ATOM 675 C C . ASN A 1 85 ? 10.432 5.982 19.960 1.00 76.31 85 ASN A C 1
ATOM 677 O O . ASN A 1 85 ? 9.483 6.759 20.095 1.00 76.31 85 ASN A O 1
ATOM 681 N N . ALA A 1 86 ? 10.846 5.571 18.758 1.00 66.56 86 ALA A N 1
ATOM 682 C CA . ALA A 1 86 ? 10.188 5.949 17.509 1.00 66.56 86 ALA A CA 1
ATOM 683 C C . ALA A 1 86 ? 8.745 5.431 17.484 1.00 66.56 86 ALA A C 1
ATOM 685 O O . ALA A 1 86 ? 7.809 6.193 17.248 1.00 66.56 86 ALA A O 1
ATOM 686 N N . THR A 1 87 ? 8.562 4.162 17.840 1.00 70.44 87 THR A N 1
ATOM 687 C CA . THR A 1 87 ? 7.261 3.501 17.949 1.00 70.44 87 THR A CA 1
ATOM 688 C C . THR A 1 87 ? 6.354 4.193 18.961 1.00 70.44 87 THR A C 1
ATOM 690 O O . THR A 1 87 ? 5.181 4.408 18.672 1.00 70.44 87 THR A O 1
ATOM 693 N N . LYS A 1 88 ? 6.881 4.610 20.117 1.00 76.19 88 LYS A N 1
ATOM 694 C CA . LYS A 1 88 ? 6.119 5.343 21.137 1.00 76.19 88 LYS A CA 1
ATOM 695 C C . LYS A 1 88 ? 5.758 6.760 20.688 1.00 76.19 88 LYS A C 1
ATOM 697 O O . LYS A 1 88 ? 4.638 7.207 20.910 1.00 76.19 88 LYS A O 1
ATOM 702 N N . SER A 1 89 ? 6.680 7.472 20.039 1.00 74.81 89 SER A N 1
ATOM 703 C CA . SER A 1 89 ? 6.432 8.829 19.533 1.00 74.81 89 SER A CA 1
ATOM 704 C C . SER A 1 89 ? 5.375 8.838 18.423 1.00 74.81 89 SER A C 1
ATOM 706 O O . SER A 1 89 ? 4.424 9.619 18.470 1.00 74.81 89 SER A O 1
ATOM 708 N N . ILE A 1 90 ? 5.504 7.922 17.458 1.00 72.31 90 ILE A N 1
ATOM 709 C CA . ILE A 1 90 ? 4.563 7.758 16.343 1.00 72.31 90 ILE A CA 1
ATOM 710 C C . ILE A 1 90 ? 3.237 7.188 16.847 1.00 72.31 90 ILE A C 1
ATOM 712 O O . ILE A 1 90 ? 2.173 7.669 16.460 1.00 72.31 90 ILE A O 1
ATOM 716 N N . GLY A 1 91 ? 3.295 6.222 17.766 1.00 71.69 91 GLY A N 1
ATOM 717 C CA . GLY A 1 91 ? 2.135 5.701 18.475 1.00 71.69 91 GLY A CA 1
ATOM 718 C C . GLY A 1 91 ? 1.337 6.830 19.111 1.00 71.69 91 GLY A C 1
ATOM 719 O O . GLY A 1 91 ? 0.139 6.926 18.867 1.00 71.69 91 GLY A O 1
ATOM 720 N N . ARG A 1 92 ? 1.995 7.757 19.818 1.00 79.69 92 ARG A N 1
ATOM 721 C CA . ARG A 1 92 ? 1.324 8.884 20.479 1.00 79.69 92 ARG A CA 1
ATOM 722 C C . ARG A 1 92 ? 0.616 9.799 19.484 1.00 79.69 92 ARG A C 1
ATOM 724 O O . ARG A 1 92 ? -0.492 10.249 19.755 1.00 79.69 92 ARG A O 1
ATOM 731 N N . LEU A 1 93 ? 1.214 10.035 18.314 1.00 76.25 93 LEU A N 1
ATOM 732 C CA . LEU A 1 93 ? 0.571 10.783 17.225 1.00 76.25 93 LEU A CA 1
ATOM 733 C C . LEU A 1 93 ? -0.670 10.069 16.670 1.00 76.25 93 LEU A C 1
ATOM 735 O O . LEU A 1 93 ? -1.615 10.734 16.252 1.00 76.25 93 LEU A O 1
ATOM 739 N N . ALA A 1 94 ? -0.681 8.737 16.703 1.00 68.31 94 ALA A N 1
ATOM 740 C CA . ALA A 1 94 ? -1.822 7.900 16.343 1.00 68.31 94 ALA A CA 1
ATOM 741 C C . ALA A 1 94 ? -2.780 7.611 17.524 1.00 68.31 94 ALA A C 1
ATOM 743 O O . ALA A 1 94 ? -3.706 6.818 17.369 1.00 68.31 94 ALA A O 1
ATOM 744 N N . GLY A 1 95 ? -2.580 8.244 18.691 1.00 66.44 95 GLY A N 1
ATOM 745 C CA . GLY A 1 95 ? -3.423 8.078 19.884 1.00 66.44 95 GLY A CA 1
ATOM 746 C C . GLY A 1 95 ? -3.025 6.928 20.825 1.00 66.44 95 GLY A C 1
ATOM 747 O O . GLY A 1 95 ? -3.873 6.412 21.549 1.00 66.44 95 GLY A O 1
ATOM 748 N N . ASN A 1 96 ? -1.760 6.497 20.821 1.00 66.19 96 ASN A N 1
ATOM 749 C CA . ASN A 1 96 ? -1.239 5.392 21.635 1.00 66.19 96 ASN A CA 1
ATOM 750 C C . ASN A 1 96 ? -0.004 5.787 22.479 1.00 66.19 96 ASN A C 1
ATOM 752 O O . ASN A 1 96 ? 1.053 6.069 21.931 1.00 66.19 96 ASN A O 1
ATOM 756 N N . ASP A 1 97 ? -0.096 5.712 23.811 1.00 59.94 97 ASP A N 1
ATOM 757 C CA . ASP A 1 97 ? 1.003 6.078 24.729 1.00 59.94 97 ASP A CA 1
ATOM 758 C C . ASP A 1 97 ? 1.961 4.929 25.127 1.00 59.94 97 ASP A C 1
ATOM 760 O O . ASP A 1 97 ? 2.959 5.159 25.820 1.00 59.94 97 ASP A O 1
ATOM 764 N N . GLU A 1 98 ? 1.700 3.691 24.696 1.00 58.34 98 GLU A N 1
ATOM 765 C CA . GLU A 1 98 ? 2.490 2.501 25.059 1.00 58.34 98 GLU A CA 1
ATOM 766 C C . GLU A 1 98 ? 3.378 2.027 23.899 1.00 58.34 98 GLU A C 1
ATOM 768 O O . GLU A 1 98 ? 3.017 2.167 22.728 1.00 58.34 98 GLU A O 1
ATOM 773 N N . SER A 1 99 ? 4.541 1.440 24.214 1.00 56.41 99 SER A N 1
ATOM 774 C CA . SER A 1 99 ? 5.382 0.792 23.203 1.00 56.41 99 SER A CA 1
ATOM 775 C C . SER A 1 99 ? 4.637 -0.406 22.609 1.00 56.41 99 SER A C 1
ATOM 777 O O . SER A 1 99 ? 4.134 -1.273 23.324 1.00 56.41 99 SER A O 1
ATOM 779 N N . LEU A 1 100 ? 4.532 -0.449 21.281 1.00 58.88 100 LEU A N 1
ATOM 780 C CA . LEU A 1 100 ? 3.879 -1.555 20.592 1.00 58.88 100 LEU A CA 1
ATOM 781 C C . LEU A 1 100 ? 4.743 -2.809 20.680 1.00 58.88 100 LEU A C 1
ATOM 783 O O . LEU A 1 100 ? 5.829 -2.868 20.106 1.00 58.88 100 LEU A O 1
ATOM 787 N N . ASN A 1 101 ? 4.228 -3.845 21.338 1.00 61.88 101 ASN A N 1
ATOM 788 C CA . ASN A 1 101 ? 4.788 -5.184 21.221 1.00 61.88 101 ASN A CA 1
ATOM 789 C C . ASN A 1 101 ? 4.341 -5.790 19.879 1.00 61.88 101 ASN A C 1
ATOM 791 O O . ASN A 1 101 ? 3.298 -6.440 19.788 1.00 61.88 101 ASN A O 1
ATOM 795 N N . LEU A 1 102 ? 5.094 -5.507 18.813 1.00 66.75 102 LEU A N 1
ATOM 796 C CA . LEU A 1 102 ? 4.835 -6.055 17.483 1.00 66.75 102 LEU A CA 1
ATOM 797 C C . LEU A 1 102 ? 5.162 -7.554 17.458 1.00 66.75 102 LEU A C 1
ATOM 799 O O . LEU A 1 102 ? 6.297 -7.956 17.194 1.00 66.75 102 LEU A O 1
ATOM 803 N N . ASN A 1 103 ? 4.163 -8.407 17.682 1.00 76.25 103 ASN A N 1
ATOM 804 C CA . ASN A 1 103 ? 4.320 -9.850 17.512 1.00 76.25 103 ASN A CA 1
ATOM 805 C C . ASN A 1 103 ? 4.095 -10.267 16.047 1.00 76.25 103 ASN A C 1
ATOM 807 O O . ASN A 1 103 ? 3.168 -11.008 15.723 1.00 76.25 103 ASN A O 1
ATOM 811 N N . LEU A 1 104 ? 4.967 -9.800 15.143 1.00 82.12 104 LEU A N 1
ATOM 812 C CA . LEU A 1 104 ? 4.886 -10.122 13.707 1.00 82.12 104 LEU A CA 1
ATOM 813 C C . LEU A 1 104 ? 4.945 -11.634 13.440 1.00 82.12 104 LEU A C 1
ATOM 815 O O . LEU A 1 104 ? 4.363 -12.118 12.473 1.00 82.12 104 LEU A O 1
ATOM 819 N N . LYS A 1 105 ? 5.621 -12.394 14.311 1.00 85.69 105 LYS A N 1
ATOM 820 C CA . LYS A 1 105 ? 5.686 -13.856 14.210 1.00 85.69 105 LYS A CA 1
ATOM 821 C C . LYS A 1 105 ? 4.307 -14.496 14.375 1.00 85.69 105 LYS A C 1
ATOM 823 O O . LYS A 1 105 ? 4.004 -15.444 13.657 1.00 85.69 105 LYS A O 1
ATOM 828 N N . ASP A 1 106 ? 3.497 -14.002 15.308 1.00 87.25 106 ASP A N 1
ATOM 829 C CA . ASP A 1 106 ? 2.130 -14.492 15.491 1.00 87.25 106 ASP A CA 1
ATOM 830 C C . ASP A 1 106 ? 1.215 -14.052 14.341 1.00 87.25 106 ASP A C 1
ATOM 832 O O . ASP A 1 106 ? 0.476 -14.879 13.809 1.00 87.25 106 ASP A O 1
ATOM 836 N N . MET A 1 107 ? 1.352 -12.808 13.868 1.00 89.81 107 MET A N 1
ATOM 837 C CA . MET A 1 107 ? 0.577 -12.288 12.733 1.00 89.81 107 MET A CA 1
ATOM 838 C C . MET A 1 107 ? 0.741 -13.151 11.467 1.00 89.81 107 MET A C 1
ATOM 840 O O . MET A 1 107 ? -0.235 -13.471 10.800 1.00 89.81 107 MET A O 1
ATOM 844 N N . PHE A 1 108 ? 1.962 -13.601 11.158 1.00 93.38 108 PHE A N 1
ATOM 845 C CA . PHE A 1 108 ? 2.233 -14.451 9.988 1.00 93.38 108 PHE A CA 1
ATOM 846 C C . PHE A 1 108 ? 2.206 -15.965 10.283 1.00 93.38 108 PHE A C 1
ATOM 848 O O . PHE A 1 108 ? 2.616 -16.767 9.441 1.00 93.38 108 PHE A O 1
ATOM 855 N N . SER A 1 109 ? 1.728 -16.386 11.458 1.00 93.62 109 SER A N 1
ATOM 856 C CA . SER A 1 109 ? 1.781 -17.794 11.889 1.00 93.62 109 SER A CA 1
ATOM 857 C C . SER A 1 109 ? 0.884 -18.744 11.083 1.00 93.62 109 SER A C 1
ATOM 859 O O . SER A 1 109 ? 1.169 -19.943 11.016 1.00 93.62 109 SER A O 1
ATOM 861 N N . GLU A 1 110 ? -0.163 -18.221 10.442 1.00 94.75 110 GLU A N 1
ATOM 862 C CA . GLU A 1 110 ? -1.115 -19.000 9.639 1.00 94.75 110 GLU A CA 1
ATOM 863 C C . GLU A 1 110 ? -0.697 -19.126 8.162 1.00 94.75 110 GLU A C 1
ATOM 865 O O . GLU A 1 110 ? -1.133 -20.040 7.475 1.00 94.75 110 GLU A O 1
ATOM 870 N N . VAL A 1 111 ? 0.238 -18.306 7.662 1.00 95.31 111 VAL A N 1
ATOM 871 C CA . VAL A 1 111 ? 0.607 -18.258 6.228 1.00 95.31 111 VAL A CA 1
ATOM 872 C C . VAL A 1 111 ? 0.961 -19.632 5.642 1.00 95.31 111 VAL A C 1
ATOM 874 O O . VAL A 1 111 ? 0.562 -19.969 4.522 1.00 95.31 111 VAL A O 1
ATOM 877 N N . PHE A 1 112 ? 1.706 -20.447 6.390 1.00 93.81 112 PHE A N 1
ATOM 878 C CA . PHE A 1 112 ? 2.190 -21.754 5.932 1.00 93.81 112 PHE A CA 1
ATOM 879 C C . PHE A 1 112 ? 1.271 -22.924 6.302 1.00 93.81 112 PHE A C 1
ATOM 881 O O . PHE A 1 112 ? 1.583 -24.068 5.969 1.00 93.81 112 PHE A O 1
ATOM 888 N N . LYS A 1 113 ? 0.148 -22.669 6.979 1.00 95.06 113 LYS A N 1
ATOM 889 C CA . LYS A 1 113 ? -0.786 -23.717 7.389 1.00 95.06 113 LYS A CA 1
ATOM 890 C C . LYS A 1 113 ? -1.786 -24.051 6.275 1.00 95.06 113 LYS A C 1
ATOM 892 O O . LYS A 1 113 ? -2.055 -23.226 5.394 1.00 95.06 113 LYS A O 1
ATOM 897 N N . PRO A 1 114 ? -2.308 -25.288 6.244 1.00 93.06 114 PRO A N 1
ATOM 898 C CA . PRO A 1 114 ? -3.402 -25.625 5.348 1.00 93.06 114 PRO A CA 1
ATOM 899 C C . PRO A 1 114 ? -4.684 -24.932 5.818 1.00 93.06 114 PRO A C 1
ATOM 901 O O . PRO A 1 114 ? -5.001 -24.966 7.002 1.00 93.06 114 PRO A O 1
ATOM 904 N N . HIS A 1 115 ? -5.428 -24.364 4.870 1.00 94.88 115 HIS A N 1
ATOM 905 C CA . HIS A 1 115 ? -6.732 -23.751 5.111 1.00 94.88 115 HIS A CA 1
ATOM 906 C C . HIS A 1 115 ? -7.775 -24.361 4.180 1.00 94.88 115 HIS A C 1
ATOM 908 O O . HIS A 1 115 ? -7.491 -24.745 3.040 1.00 94.88 115 HIS A O 1
ATOM 914 N N . THR A 1 116 ? -8.987 -24.465 4.690 1.00 94.94 116 THR A N 1
ATOM 915 C CA . THR A 1 116 ? -10.170 -24.958 4.005 1.00 94.94 116 THR A CA 1
ATOM 916 C C . THR A 1 116 ? -10.775 -23.883 3.109 1.00 94.94 116 THR A C 1
ATOM 918 O O . THR A 1 116 ? -10.554 -22.683 3.269 1.00 94.94 116 THR A O 1
ATOM 921 N N . LYS A 1 117 ? -11.607 -24.320 2.160 1.00 92.88 117 LYS A N 1
ATOM 922 C CA . LYS A 1 117 ? -12.377 -23.402 1.320 1.00 92.88 117 LYS A CA 1
ATOM 923 C C . LYS A 1 117 ? -13.326 -22.524 2.146 1.00 92.88 117 LYS A C 1
ATOM 925 O O . LYS A 1 117 ? -13.450 -21.346 1.847 1.00 92.88 117 LYS A O 1
ATOM 930 N N . ASN A 1 118 ? -13.957 -23.078 3.181 1.00 93.94 118 ASN A N 1
ATOM 931 C CA . ASN A 1 118 ? -14.911 -22.333 4.003 1.00 93.94 118 ASN A CA 1
ATOM 932 C C . ASN A 1 118 ? -14.238 -21.159 4.728 1.00 93.94 118 ASN A C 1
ATOM 934 O O . ASN A 1 118 ? -14.802 -20.074 4.750 1.00 93.94 118 ASN A O 1
ATOM 938 N N . GLU A 1 119 ? -13.015 -21.341 5.239 1.00 92.69 119 GLU A N 1
ATOM 939 C CA . GLU A 1 119 ? -12.239 -20.243 5.841 1.00 92.69 119 GLU A CA 1
ATOM 940 C C . GLU A 1 119 ? -11.930 -19.137 4.821 1.00 92.69 119 GLU A C 1
ATOM 942 O O . GLU A 1 119 ? -11.988 -17.955 5.153 1.00 92.69 119 GLU A O 1
ATOM 947 N N . ALA A 1 120 ? -11.638 -19.497 3.565 1.00 93.00 120 ALA A N 1
ATOM 948 C CA . ALA A 1 120 ? -11.483 -18.509 2.499 1.00 93.00 120 ALA A CA 1
ATOM 949 C C . ALA A 1 120 ? -12.808 -17.780 2.223 1.00 93.00 120 ALA A C 1
ATOM 951 O O . ALA A 1 120 ? -12.836 -16.552 2.163 1.00 93.00 120 ALA A O 1
ATOM 952 N N . ASP A 1 121 ? -13.906 -18.526 2.078 1.00 93.19 121 ASP A N 1
ATOM 953 C CA . ASP A 1 121 ? -15.233 -17.976 1.797 1.00 93.19 121 ASP A CA 1
ATOM 954 C C . ASP A 1 121 ? -15.678 -17.009 2.913 1.00 93.19 121 ASP A C 1
ATOM 956 O O . ASP A 1 121 ? -16.213 -15.945 2.607 1.00 93.19 121 ASP A O 1
ATOM 960 N N . GLU A 1 122 ? -15.379 -17.311 4.184 1.00 92.75 122 GLU A N 1
ATOM 961 C CA . GLU A 1 122 ? -15.614 -16.429 5.338 1.00 92.75 122 GLU A CA 1
ATOM 962 C C . GLU A 1 122 ? -14.902 -15.076 5.217 1.00 92.75 122 GLU A C 1
ATOM 964 O O . GLU A 1 122 ? -15.486 -14.038 5.544 1.00 92.75 122 GLU A O 1
ATOM 969 N N . ILE A 1 123 ? -13.667 -15.066 4.705 1.00 93.44 123 ILE A N 1
ATOM 970 C CA . ILE A 1 123 ? -12.929 -13.828 4.426 1.00 93.44 123 ILE A CA 1
ATOM 971 C C . ILE A 1 123 ? -13.651 -13.028 3.336 1.00 93.44 123 ILE A C 1
ATOM 973 O O . ILE A 1 123 ? -13.877 -11.835 3.510 1.00 93.44 123 ILE A O 1
ATOM 977 N N . PHE A 1 124 ? -14.069 -13.665 2.238 1.00 92.62 124 PHE A N 1
ATOM 978 C CA . PHE A 1 124 ? -14.732 -12.974 1.123 1.00 92.62 124 PHE A CA 1
ATOM 979 C C . PHE A 1 124 ? -16.105 -12.400 1.476 1.00 92.62 124 PHE A C 1
ATOM 981 O O . PHE A 1 124 ? -16.492 -11.359 0.939 1.00 92.62 124 PHE A O 1
ATOM 988 N N . ILE A 1 125 ? -16.855 -13.064 2.358 1.00 93.62 125 ILE A N 1
ATOM 989 C CA . ILE A 1 125 ? -18.165 -12.576 2.799 1.00 93.62 125 ILE A CA 1
ATOM 990 C C . ILE A 1 125 ? -18.062 -11.556 3.933 1.00 93.62 125 ILE A C 1
ATOM 992 O O . ILE A 1 125 ? -19.103 -11.057 4.353 1.00 93.62 125 ILE A O 1
ATOM 996 N N . ALA A 1 126 ? -16.876 -11.237 4.459 1.00 92.31 126 ALA A N 1
ATOM 997 C CA . ALA A 1 126 ? -16.716 -10.232 5.508 1.00 92.31 126 ALA A CA 1
ATOM 998 C C . ALA A 1 126 ? -17.198 -8.840 5.045 1.00 92.31 126 ALA A C 1
ATOM 1000 O O . ALA A 1 126 ? -17.152 -8.498 3.862 1.00 92.31 126 ALA A O 1
ATOM 1001 N N . GLY A 1 127 ? -17.686 -8.023 5.983 1.00 90.19 127 GLY A N 1
ATOM 1002 C CA . GLY A 1 127 ? -18.192 -6.679 5.684 1.00 90.19 127 GLY A CA 1
ATOM 1003 C C . GLY A 1 127 ? -19.586 -6.631 5.061 1.00 90.19 127 GLY A C 1
ATOM 1004 O O . GLY A 1 127 ? -19.977 -5.597 4.526 1.00 90.19 127 GLY A O 1
ATOM 1005 N N . THR A 1 128 ? -20.355 -7.723 5.120 1.00 92.06 128 THR A N 1
ATOM 1006 C CA . THR A 1 128 ? -21.778 -7.720 4.742 1.00 92.06 128 THR A CA 1
ATOM 1007 C C . THR A 1 128 ? -22.666 -7.496 5.964 1.00 92.06 128 THR A C 1
ATOM 1009 O O . THR A 1 128 ? -22.222 -7.613 7.110 1.00 92.06 128 THR A O 1
ATOM 1012 N N . ALA A 1 129 ? -23.957 -7.243 5.732 1.00 88.75 129 ALA A N 1
ATOM 1013 C CA . ALA A 1 129 ? -24.943 -7.047 6.796 1.00 88.75 129 ALA A CA 1
ATOM 1014 C C . ALA A 1 129 ? -25.041 -8.221 7.792 1.00 88.75 129 ALA A C 1
ATOM 1016 O O . ALA A 1 129 ? -25.467 -8.014 8.922 1.00 88.75 129 ALA A O 1
ATOM 1017 N N . LYS A 1 130 ? -24.670 -9.444 7.383 1.00 90.38 130 LYS A N 1
ATOM 1018 C CA . LYS A 1 130 ? -24.763 -10.651 8.225 1.00 90.38 130 LYS A CA 1
ATOM 1019 C C . LYS A 1 130 ? -23.435 -11.093 8.841 1.00 90.38 130 LYS A C 1
ATOM 1021 O O . LYS A 1 130 ? -23.439 -11.980 9.682 1.00 90.38 130 LYS A O 1
ATOM 1026 N N . THR A 1 131 ? -22.317 -10.534 8.389 1.00 92.19 131 THR A N 1
ATOM 1027 C CA . THR A 1 131 ? -20.962 -11.024 8.707 1.00 92.19 131 THR A CA 1
ATOM 1028 C C . THR A 1 131 ? -20.083 -9.960 9.348 1.00 92.19 131 THR A C 1
ATOM 1030 O O . THR A 1 131 ? -18.982 -10.265 9.797 1.00 92.19 131 THR A O 1
ATOM 1033 N N . THR A 1 132 ? -20.554 -8.711 9.393 1.00 92.69 132 THR A N 1
ATOM 1034 C CA . THR A 1 132 ? -19.896 -7.653 10.155 1.00 92.69 132 THR A CA 1
ATOM 1035 C C . THR A 1 132 ? -20.076 -7.946 11.649 1.00 92.69 132 THR A C 1
ATOM 1037 O O . THR A 1 132 ? -21.221 -7.976 12.107 1.00 92.69 132 THR A O 1
ATOM 1040 N N . PRO A 1 133 ? -18.992 -8.174 12.411 1.00 91.31 133 PRO A N 1
ATOM 1041 C CA . PRO A 1 133 ? -19.085 -8.490 13.833 1.00 91.31 133 PRO A CA 1
ATOM 1042 C C . PRO A 1 133 ? -19.605 -7.296 14.642 1.00 91.31 133 PRO A C 1
ATOM 1044 O O . PRO A 1 133 ? -19.347 -6.134 14.307 1.00 91.31 133 PRO A O 1
ATOM 1047 N N . ALA A 1 134 ? -20.313 -7.578 15.739 1.00 90.56 134 ALA A N 1
ATOM 1048 C CA . ALA A 1 134 ? -20.613 -6.559 16.739 1.00 90.56 134 ALA A CA 1
ATOM 1049 C C . ALA A 1 134 ? -19.322 -6.136 17.450 1.00 90.56 134 ALA A C 1
ATOM 1051 O O . ALA A 1 134 ? -18.365 -6.902 17.506 1.00 90.56 134 ALA A O 1
ATOM 1052 N N . ILE A 1 135 ? -19.291 -4.928 18.026 1.00 88.88 135 ILE A N 1
ATOM 1053 C CA . ILE A 1 135 ? -18.066 -4.366 18.619 1.00 88.88 135 ILE A CA 1
ATOM 1054 C C . ILE A 1 135 ? -17.433 -5.286 19.676 1.00 88.88 135 ILE A C 1
ATOM 1056 O O . ILE A 1 135 ? -16.215 -5.405 19.707 1.00 88.88 135 ILE A O 1
ATOM 1060 N N . CYS A 1 136 ? -18.243 -5.990 20.474 1.00 87.19 136 CYS A N 1
ATOM 1061 C CA . CYS A 1 136 ? -17.787 -6.935 21.501 1.00 87.19 136 CYS A CA 1
ATOM 1062 C C . CYS A 1 136 ? -17.177 -8.232 20.949 1.00 87.19 136 CYS A C 1
ATOM 1064 O O . CYS A 1 136 ? -16.433 -8.885 21.672 1.00 87.19 136 CYS A O 1
ATOM 1066 N N . ASP A 1 137 ? -17.484 -8.589 19.701 1.00 87.50 137 ASP A N 1
ATOM 1067 C CA . ASP A 1 137 ? -17.030 -9.829 19.056 1.00 87.50 137 ASP A CA 1
ATOM 1068 C C . ASP A 1 137 ? -15.788 -9.597 18.178 1.00 87.50 137 ASP A C 1
ATOM 1070 O O . ASP A 1 137 ? -15.280 -10.515 17.532 1.00 87.50 137 ASP A O 1
ATOM 1074 N N . ILE A 1 138 ? -15.305 -8.353 18.113 1.00 89.50 138 ILE A N 1
ATOM 1075 C CA . ILE A 1 138 ? -14.098 -7.998 17.368 1.00 89.50 138 ILE A CA 1
ATOM 1076 C C . ILE A 1 138 ? -12.875 -8.485 18.144 1.00 89.50 138 ILE A C 1
ATOM 1078 O O . ILE A 1 138 ? -12.712 -8.179 19.323 1.00 89.50 138 ILE A O 1
ATOM 1082 N N . SER A 1 139 ? -11.998 -9.221 17.464 1.00 83.62 139 SER A N 1
ATOM 1083 C CA . SER A 1 139 ? -10.725 -9.658 18.033 1.00 83.62 139 SER A CA 1
ATOM 1084 C C . SER A 1 139 ? -9.853 -8.459 18.409 1.00 83.62 139 SER A C 1
ATOM 1086 O O . SER A 1 139 ? -9.587 -7.598 17.570 1.00 83.62 139 SER A O 1
ATOM 1088 N N . GLU A 1 140 ? -9.375 -8.448 19.652 1.00 78.50 140 GLU A N 1
ATOM 1089 C CA . GLU A 1 140 ? -8.328 -7.530 20.122 1.00 78.50 140 GLU A CA 1
ATOM 1090 C C . GLU A 1 140 ? -6.930 -7.972 19.643 1.00 78.50 140 GLU A C 1
ATOM 1092 O O . GLU A 1 140 ? -5.990 -7.176 19.594 1.00 78.50 140 GLU A O 1
ATOM 1097 N N . GLU A 1 141 ? -6.782 -9.252 19.285 1.00 82.44 141 GLU A N 1
ATOM 1098 C CA . GLU A 1 141 ? -5.542 -9.807 18.751 1.00 82.44 141 GLU A CA 1
ATOM 1099 C C . GLU A 1 141 ? -5.328 -9.407 17.290 1.00 82.44 141 GLU A C 1
ATOM 1101 O O . GLU A 1 141 ? -6.278 -9.156 16.539 1.00 82.44 141 GLU A O 1
ATOM 1106 N N . TRP A 1 142 ? -4.058 -9.407 16.879 1.00 81.81 142 TRP A N 1
ATOM 1107 C CA . TRP A 1 142 ? -3.668 -9.211 15.490 1.00 81.81 142 TRP A CA 1
ATOM 1108 C C . TRP A 1 142 ? -4.404 -10.195 14.578 1.00 81.81 142 TRP A C 1
ATOM 1110 O O . TRP A 1 142 ? -4.485 -11.391 14.862 1.00 81.81 142 TRP A O 1
ATOM 1120 N N . GLY A 1 143 ? -4.903 -9.691 13.447 1.00 83.75 143 GLY A N 1
ATOM 1121 C CA . GLY A 1 143 ? -5.367 -10.563 12.374 1.00 83.75 143 GLY A CA 1
ATOM 1122 C C . GLY A 1 143 ? -4.241 -11.506 11.949 1.00 83.75 143 GLY A C 1
ATOM 1123 O O . GLY A 1 143 ? -3.070 -11.130 11.985 1.00 83.75 143 GLY A O 1
ATOM 1124 N N . LYS A 1 144 ? -4.590 -12.728 11.545 1.00 92.50 144 LYS A N 1
ATOM 1125 C CA . LYS A 1 144 ? -3.629 -13.727 11.058 1.00 92.50 144 LYS A CA 1
ATOM 1126 C C . LYS A 1 144 ? -3.792 -13.904 9.547 1.00 92.50 144 LYS A C 1
ATOM 1128 O O . LYS A 1 144 ? -4.371 -14.906 9.126 1.00 92.50 144 LYS A O 1
ATOM 1133 N N . PRO A 1 145 ? -3.389 -12.908 8.733 1.00 95.00 145 PRO A N 1
ATOM 1134 C CA . PRO A 1 145 ? -3.595 -12.942 7.294 1.00 95.00 145 PRO A CA 1
ATOM 1135 C C . PRO A 1 145 ? -2.822 -14.108 6.673 1.00 95.00 145 PRO A C 1
ATOM 1137 O O . PRO A 1 145 ? -1.647 -14.332 6.974 1.00 95.00 145 PRO A O 1
ATOM 1140 N N . TRP A 1 146 ? -3.471 -14.841 5.777 1.00 96.94 146 TRP A N 1
ATOM 1141 C CA . TRP A 1 146 ? -2.889 -15.980 5.067 1.00 96.94 146 TRP A CA 1
ATOM 1142 C C . TRP A 1 146 ? -3.346 -16.049 3.606 1.00 96.94 146 TRP A C 1
ATOM 1144 O O . TRP A 1 146 ? -2.583 -16.527 2.757 1.00 96.94 146 TRP A O 1
ATOM 1154 N N . LEU A 1 147 ? -4.540 -15.548 3.274 1.00 96.50 147 LEU A N 1
ATOM 1155 C CA . LEU A 1 147 ? -5.113 -15.589 1.929 1.00 96.50 147 LEU A CA 1
ATOM 1156 C C . LEU A 1 147 ? -4.270 -14.777 0.940 1.00 96.50 147 LEU A C 1
ATOM 1158 O O . LEU A 1 147 ? -4.076 -15.229 -0.190 1.00 96.50 147 LEU A O 1
ATOM 1162 N N . PHE A 1 148 ? -3.676 -13.659 1.370 1.00 97.06 148 PHE A N 1
ATOM 1163 C CA . PHE A 1 148 ? -2.762 -12.850 0.557 1.00 97.06 148 PHE A CA 1
ATOM 1164 C C . PHE A 1 148 ? -1.642 -13.684 -0.080 1.00 97.06 148 PHE A C 1
ATOM 1166 O O . PHE A 1 148 ? -1.289 -13.483 -1.241 1.00 97.06 148 PHE A O 1
ATOM 1173 N N . SER A 1 149 ? -1.116 -14.671 0.652 1.00 96.81 149 SER A N 1
ATOM 1174 C CA . SER A 1 149 ? -0.057 -15.552 0.158 1.00 96.81 149 SER A CA 1
ATOM 1175 C C . SER A 1 149 ? -0.567 -16.522 -0.911 1.00 96.81 149 SER A C 1
ATOM 1177 O O . SER A 1 149 ? 0.142 -16.828 -1.867 1.00 96.81 149 SER A O 1
ATOM 1179 N N . ARG A 1 150 ? -1.818 -16.986 -0.792 1.00 96.62 150 ARG A N 1
ATOM 1180 C CA . ARG A 1 150 ? -2.463 -17.858 -1.785 1.00 96.62 150 ARG A CA 1
ATOM 1181 C C . ARG A 1 150 ? -2.790 -17.081 -3.057 1.00 96.62 150 ARG A C 1
ATOM 1183 O O . ARG A 1 150 ? -2.572 -17.603 -4.147 1.00 96.62 150 ARG A O 1
ATOM 1190 N N . VAL A 1 151 ? -3.226 -15.827 -2.918 1.00 96.31 151 VAL A N 1
ATOM 1191 C CA . VAL A 1 151 ? -3.419 -14.887 -4.034 1.00 96.31 151 VAL A CA 1
ATOM 1192 C C . VAL A 1 151 ? -2.092 -14.637 -4.759 1.00 96.31 151 VAL A C 1
ATOM 1194 O O . VAL A 1 151 ? -2.031 -14.770 -5.982 1.00 96.31 151 VAL A O 1
ATOM 1197 N N . PHE A 1 152 ? -1.009 -14.392 -4.017 1.00 97.31 152 PHE A N 1
ATOM 1198 C CA . PHE A 1 152 ? 0.330 -14.219 -4.583 1.00 97.31 152 PHE A CA 1
ATOM 1199 C C . PHE A 1 152 ? 0.801 -15.449 -5.370 1.00 97.31 152 PHE A C 1
ATOM 1201 O O . PHE A 1 152 ? 1.281 -15.322 -6.499 1.00 97.31 152 PHE A O 1
ATOM 1208 N N . ILE A 1 153 ? 0.631 -16.652 -4.808 1.00 97.25 153 ILE A N 1
ATOM 1209 C CA . ILE A 1 153 ? 0.984 -17.908 -5.485 1.00 97.25 153 ILE A CA 1
ATOM 1210 C C . ILE A 1 153 ? 0.147 -18.089 -6.756 1.00 97.25 153 ILE A C 1
ATOM 1212 O O . ILE A 1 153 ? 0.706 -18.415 -7.801 1.00 97.25 153 ILE A O 1
ATOM 1216 N N . ALA A 1 154 ? -1.165 -17.842 -6.701 1.00 97.38 154 ALA A N 1
ATOM 1217 C CA . ALA A 1 154 ? -2.043 -17.963 -7.863 1.00 97.38 154 ALA A CA 1
ATOM 1218 C C . ALA A 1 154 ? -1.616 -17.024 -9.005 1.00 97.38 154 ALA A C 1
ATOM 1220 O O . ALA A 1 154 ? -1.525 -17.458 -10.158 1.00 97.38 154 ALA A O 1
ATOM 1221 N N . PHE A 1 155 ? -1.282 -15.767 -8.695 1.00 97.62 155 PHE A N 1
ATOM 1222 C CA . PHE A 1 155 ? -0.758 -14.835 -9.694 1.00 97.62 155 PHE A CA 1
ATOM 1223 C C . PHE A 1 155 ? 0.619 -15.236 -10.211 1.00 97.62 155 PHE A C 1
ATOM 1225 O O . PHE A 1 155 ? 0.832 -15.197 -11.419 1.00 97.62 155 PHE A O 1
ATOM 1232 N N . THR A 1 156 ? 1.515 -15.711 -9.347 1.00 96.62 156 THR A N 1
ATOM 1233 C CA . THR A 1 156 ? 2.848 -16.180 -9.753 1.00 96.62 156 THR A CA 1
ATOM 1234 C C . THR A 1 156 ? 2.757 -17.375 -10.704 1.00 96.62 156 THR A C 1
ATOM 1236 O O . THR A 1 156 ? 3.405 -17.387 -11.748 1.00 96.62 156 THR A O 1
ATOM 1239 N N . VAL A 1 157 ? 1.907 -18.361 -10.402 1.00 98.12 157 VAL A N 1
ATOM 1240 C CA . VAL A 1 157 ? 1.668 -19.517 -11.283 1.00 98.12 157 VAL A CA 1
ATOM 1241 C C . VAL A 1 157 ? 1.079 -19.067 -12.620 1.00 98.12 157 VAL A C 1
ATOM 1243 O O . VAL A 1 157 ? 1.537 -19.508 -13.674 1.00 98.12 157 VAL A O 1
ATOM 1246 N N . THR A 1 158 ? 0.108 -18.151 -12.590 1.00 97.81 158 THR A N 1
ATOM 1247 C CA . THR A 1 158 ? -0.496 -17.586 -13.806 1.00 97.81 158 THR A CA 1
ATOM 1248 C C . THR A 1 158 ? 0.543 -16.842 -14.647 1.00 97.81 158 THR A C 1
ATOM 1250 O O . THR A 1 158 ? 0.602 -17.031 -15.862 1.00 97.81 158 THR A O 1
ATOM 1253 N N . PHE A 1 159 ? 1.405 -16.049 -14.009 1.00 96.56 159 PHE A N 1
ATOM 1254 C CA . PHE A 1 159 ? 2.498 -15.331 -14.657 1.00 96.56 159 PHE A CA 1
ATOM 1255 C C . PHE A 1 159 ? 3.480 -16.291 -15.331 1.00 96.56 159 PHE A C 1
ATOM 1257 O O . PHE A 1 159 ? 3.793 -16.113 -16.503 1.00 96.56 159 PHE A O 1
ATOM 1264 N N . ILE A 1 160 ? 3.917 -17.342 -14.627 1.00 96.69 160 ILE A N 1
ATOM 1265 C CA . ILE A 1 160 ? 4.824 -18.360 -15.177 1.00 96.69 160 ILE A CA 1
ATOM 1266 C C . ILE A 1 160 ? 4.183 -19.060 -16.378 1.00 96.69 160 ILE A C 1
ATOM 1268 O O . ILE A 1 160 ? 4.842 -19.229 -17.400 1.00 96.69 160 ILE A O 1
ATOM 1272 N N . ALA A 1 161 ? 2.900 -19.426 -16.303 1.00 97.44 161 ALA A N 1
ATOM 1273 C CA . ALA A 1 161 ? 2.197 -20.055 -17.421 1.00 97.44 161 ALA A CA 1
ATOM 1274 C C . ALA A 1 161 ? 2.120 -19.130 -18.651 1.00 97.44 161 ALA A C 1
ATOM 1276 O O . ALA A 1 161 ? 2.412 -19.558 -19.769 1.00 97.44 161 ALA A O 1
ATOM 1277 N N . LEU A 1 162 ? 1.786 -17.850 -18.448 1.00 96.12 162 LEU A N 1
ATOM 1278 C CA . LEU A 1 162 ? 1.797 -16.830 -19.502 1.00 96.12 162 LEU A CA 1
ATOM 1279 C C . LEU A 1 162 ? 3.200 -16.621 -20.078 1.00 96.12 162 LEU A C 1
ATOM 1281 O O . LEU A 1 162 ? 3.357 -16.487 -21.290 1.00 96.12 162 LEU A O 1
ATOM 1285 N N . TRP A 1 163 ? 4.222 -16.646 -19.226 1.00 94.50 163 TRP A N 1
ATOM 1286 C CA . TRP A 1 163 ? 5.607 -16.483 -19.641 1.00 94.50 163 TRP A CA 1
ATOM 1287 C C . TRP A 1 163 ? 6.064 -17.668 -20.482 1.00 94.50 163 TRP A C 1
ATOM 1289 O O . TRP A 1 163 ? 6.657 -17.466 -21.537 1.00 94.50 163 TRP A O 1
ATOM 1299 N N . VAL A 1 164 ? 5.714 -18.894 -20.085 1.00 95.62 164 VAL A N 1
ATOM 1300 C CA . VAL A 1 164 ? 6.001 -20.094 -20.874 1.00 95.62 164 VAL A CA 1
ATOM 1301 C C . VAL A 1 164 ? 5.335 -20.011 -22.250 1.00 95.62 164 VAL A C 1
ATOM 1303 O O . VAL A 1 164 ? 5.988 -20.286 -23.258 1.00 95.62 164 VAL A O 1
ATOM 1306 N N . MET A 1 165 ? 4.072 -19.574 -22.322 1.00 95.19 165 MET A N 1
ATOM 1307 C CA . MET A 1 165 ? 3.380 -19.342 -23.598 1.00 95.19 165 MET A CA 1
ATOM 1308 C C . MET A 1 165 ? 4.087 -18.296 -24.468 1.00 95.19 165 MET A C 1
ATOM 1310 O O . MET A 1 165 ? 4.251 -18.509 -25.670 1.00 95.19 165 MET A O 1
ATOM 1314 N N . ALA A 1 166 ? 4.530 -17.185 -23.881 1.00 91.31 166 ALA A N 1
ATOM 1315 C CA . ALA A 1 166 ? 5.235 -16.141 -24.615 1.00 91.31 166 ALA A CA 1
ATOM 1316 C C . ALA A 1 166 ? 6.621 -16.606 -25.096 1.00 91.31 166 ALA A C 1
ATOM 1318 O O . ALA A 1 166 ? 6.951 -16.422 -26.263 1.00 91.31 166 ALA A O 1
ATOM 1319 N N . ALA A 1 167 ? 7.414 -17.226 -24.218 1.00 90.38 167 ALA A N 1
ATOM 1320 C CA . ALA A 1 167 ? 8.831 -17.503 -24.446 1.00 90.38 167 ALA A CA 1
ATOM 1321 C C . ALA A 1 167 ? 9.097 -18.808 -25.211 1.00 90.38 167 ALA A C 1
ATOM 1323 O O . ALA A 1 167 ? 9.940 -18.831 -26.101 1.00 90.38 167 ALA A O 1
ATOM 1324 N N . PHE A 1 168 ? 8.394 -19.898 -24.884 1.00 94.00 168 PHE A N 1
ATOM 1325 C CA . PHE A 1 168 ? 8.632 -21.202 -25.521 1.00 94.00 168 PHE A CA 1
ATOM 1326 C C . PHE A 1 168 ? 7.748 -21.427 -26.745 1.00 94.00 168 PHE A C 1
ATOM 1328 O O . PHE A 1 168 ? 8.181 -22.049 -27.711 1.00 94.00 168 PHE A O 1
ATOM 1335 N N . PHE A 1 169 ? 6.514 -20.919 -26.715 1.00 94.88 169 PHE A N 1
ATOM 1336 C CA . PHE A 1 169 ? 5.561 -21.080 -27.816 1.00 94.88 169 PHE A CA 1
ATOM 1337 C C . PHE A 1 169 ? 5.502 -19.862 -28.747 1.00 94.88 169 PHE A C 1
ATOM 1339 O O . PHE A 1 169 ? 4.731 -19.880 -29.704 1.00 94.88 169 PHE A O 1
ATOM 1346 N N . ASN A 1 170 ? 6.302 -18.816 -28.490 1.00 90.56 170 ASN A N 1
ATOM 1347 C CA . ASN A 1 170 ? 6.320 -17.562 -29.255 1.00 90.56 170 ASN A CA 1
ATOM 1348 C C . ASN A 1 170 ? 4.923 -16.928 -29.412 1.00 90.56 170 ASN A C 1
ATOM 1350 O O . ASN A 1 170 ? 4.620 -16.293 -30.424 1.00 90.56 170 ASN A O 1
ATOM 1354 N N . ASN A 1 171 ? 4.040 -17.119 -28.425 1.00 91.88 171 ASN A N 1
ATOM 1355 C CA . ASN A 1 171 ? 2.675 -16.612 -28.477 1.00 91.88 171 ASN A CA 1
ATOM 1356 C C . ASN A 1 171 ? 2.622 -15.165 -27.973 1.00 91.88 171 ASN A C 1
ATOM 1358 O O . ASN A 1 171 ? 2.497 -14.909 -26.774 1.00 91.88 171 ASN A O 1
ATOM 1362 N N . THR A 1 172 ? 2.662 -14.209 -28.896 1.00 89.56 172 THR A N 1
ATOM 1363 C CA . THR A 1 172 ? 2.611 -12.771 -28.584 1.00 89.56 172 THR A CA 1
ATOM 1364 C C . THR A 1 172 ? 1.312 -12.343 -27.895 1.00 89.56 172 THR A C 1
ATOM 1366 O O . THR A 1 172 ? 1.320 -11.371 -27.141 1.00 89.56 172 THR A O 1
ATOM 1369 N N . ASN A 1 173 ? 0.217 -13.100 -28.040 1.00 92.62 173 ASN A N 1
ATOM 1370 C CA . ASN A 1 173 ? -1.038 -12.826 -27.330 1.00 92.62 173 ASN A CA 1
ATOM 1371 C C . ASN A 1 173 ? -0.923 -13.028 -25.808 1.00 92.62 173 ASN A C 1
ATOM 1373 O O . ASN A 1 173 ? -1.787 -12.565 -25.067 1.00 92.62 173 ASN A O 1
ATOM 1377 N N . ALA A 1 174 ? 0.131 -13.695 -25.323 1.00 93.00 174 ALA A N 1
ATOM 1378 C CA . ALA A 1 174 ? 0.399 -13.825 -23.893 1.00 93.00 174 ALA A CA 1
ATOM 1379 C C . ALA A 1 174 ? 1.027 -12.556 -23.280 1.00 93.00 174 ALA A C 1
ATOM 1381 O O . ALA A 1 174 ? 0.966 -12.385 -22.062 1.00 93.00 174 ALA A O 1
ATOM 1382 N N . ILE A 1 175 ? 1.580 -11.643 -24.094 1.00 90.94 175 ILE A N 1
ATOM 1383 C CA . ILE A 1 175 ? 2.263 -10.428 -23.614 1.00 90.94 175 ILE A CA 1
ATOM 1384 C C . ILE A 1 175 ? 1.319 -9.507 -22.828 1.00 90.94 175 ILE A C 1
ATOM 1386 O O . ILE A 1 175 ? 1.664 -9.178 -21.695 1.00 90.94 175 IL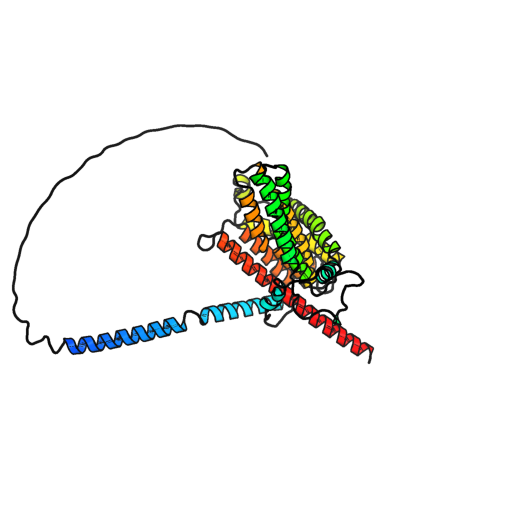E A O 1
ATOM 1390 N N . PRO A 1 176 ? 0.116 -9.132 -23.314 1.00 93.31 176 PRO A N 1
ATOM 1391 C CA . PRO A 1 176 ? -0.806 -8.317 -22.518 1.00 93.31 176 PRO A CA 1
ATOM 1392 C C . PRO A 1 176 ? -1.151 -8.957 -21.167 1.00 93.31 176 PRO A C 1
ATOM 1394 O O . PRO A 1 176 ? -1.240 -8.267 -20.152 1.00 93.31 176 PRO A O 1
ATOM 1397 N N . GLY A 1 177 ? -1.279 -10.289 -21.138 1.00 94.19 177 GLY A N 1
ATOM 1398 C CA . GLY A 1 177 ? -1.474 -11.044 -19.904 1.00 94.19 177 GLY A CA 1
ATOM 1399 C C . GLY A 1 177 ? -0.285 -10.926 -18.948 1.00 94.19 177 GLY A C 1
ATOM 1400 O O . GLY A 1 177 ? -0.493 -10.734 -17.754 1.00 94.19 177 GLY A O 1
ATOM 1401 N N . LEU A 1 178 ? 0.952 -10.992 -19.451 1.00 93.81 178 LEU A N 1
ATOM 1402 C CA . LEU A 1 178 ? 2.165 -10.806 -18.643 1.00 93.81 178 LEU A CA 1
ATOM 1403 C C . LEU A 1 178 ? 2.245 -9.412 -18.029 1.00 93.81 178 LEU A C 1
ATOM 1405 O O . LEU A 1 178 ? 2.551 -9.293 -16.846 1.00 93.81 178 LEU A O 1
ATOM 1409 N N . ILE A 1 179 ? 1.937 -8.378 -18.813 1.00 94.44 179 ILE A N 1
ATOM 1410 C CA . ILE A 1 179 ? 1.897 -6.989 -18.340 1.00 94.44 179 ILE A CA 1
ATOM 1411 C C . ILE A 1 179 ? 0.888 -6.869 -17.195 1.00 94.44 179 ILE A C 1
ATOM 1413 O O . ILE A 1 179 ? 1.217 -6.385 -16.113 1.00 94.44 179 ILE A O 1
ATOM 1417 N N . PHE A 1 180 ? -0.331 -7.361 -17.421 1.00 95.06 180 PHE A N 1
ATOM 1418 C CA . PHE A 1 180 ? -1.425 -7.257 -16.465 1.00 95.06 180 PHE A CA 1
ATOM 1419 C C . PHE A 1 180 ? -1.160 -8.039 -15.174 1.00 95.06 180 PHE A C 1
ATOM 1421 O O . PHE A 1 180 ? -1.244 -7.477 -14.084 1.00 95.06 180 PHE A O 1
ATOM 1428 N N . ILE A 1 181 ? -0.801 -9.323 -15.279 1.00 96.62 181 ILE A N 1
ATOM 1429 C CA . ILE A 1 181 ? -0.533 -10.165 -14.108 1.00 96.62 181 ILE A CA 1
ATOM 1430 C C . ILE A 1 181 ? 0.734 -9.702 -13.384 1.00 96.62 181 ILE A C 1
ATOM 1432 O O . ILE A 1 181 ? 0.741 -9.654 -12.154 1.00 96.62 181 ILE A O 1
ATOM 1436 N N . GLY A 1 182 ? 1.778 -9.303 -14.114 1.00 95.50 182 GLY A N 1
ATOM 1437 C CA . GLY A 1 182 ? 3.006 -8.760 -13.535 1.00 95.50 182 GLY A CA 1
ATOM 1438 C C . GLY A 1 182 ? 2.744 -7.511 -12.692 1.00 95.50 182 GLY A C 1
ATOM 1439 O O . GLY A 1 182 ? 3.166 -7.453 -11.539 1.00 95.50 182 GLY A O 1
ATOM 1440 N N . ALA A 1 183 ? 1.966 -6.562 -13.222 1.00 96.62 183 ALA A N 1
ATOM 1441 C CA . ALA A 1 183 ? 1.562 -5.364 -12.489 1.00 96.62 183 ALA A CA 1
ATOM 1442 C C . ALA A 1 183 ? 0.652 -5.673 -11.286 1.00 96.62 183 ALA A C 1
ATOM 1444 O O . ALA A 1 183 ? 0.765 -5.014 -10.258 1.00 96.62 183 ALA A O 1
ATOM 1445 N N . LEU A 1 184 ? -0.234 -6.673 -11.387 1.00 96.44 184 LEU A N 1
ATOM 1446 C CA . LEU A 1 184 ? -1.187 -7.040 -10.330 1.00 96.44 184 LEU A CA 1
ATOM 1447 C C . LEU A 1 184 ? -0.583 -7.813 -9.158 1.00 96.44 184 LEU A C 1
ATOM 1449 O O . LEU A 1 184 ? -1.067 -7.672 -8.034 1.00 96.44 184 LEU A O 1
ATOM 1453 N N . THR A 1 185 ? 0.420 -8.655 -9.418 1.00 97.25 185 THR A N 1
ATOM 1454 C CA . THR A 1 185 ? 0.829 -9.736 -8.505 1.00 97.25 185 THR A CA 1
ATOM 1455 C C . THR A 1 185 ? 1.103 -9.240 -7.087 1.00 97.25 185 THR A C 1
ATOM 1457 O O . THR A 1 185 ? 0.534 -9.768 -6.133 1.00 97.25 185 THR A O 1
ATOM 1460 N N . VAL A 1 186 ? 1.946 -8.217 -6.930 1.00 97.62 186 VAL A N 1
ATOM 1461 C CA . VAL A 1 186 ? 2.315 -7.696 -5.605 1.00 97.62 186 VAL A CA 1
ATOM 1462 C C . VAL A 1 186 ? 1.265 -6.731 -5.045 1.00 97.62 186 VAL A C 1
ATOM 1464 O O . VAL A 1 186 ? 0.831 -6.967 -3.915 1.00 97.62 186 VAL A O 1
ATOM 1467 N N . PRO A 1 187 ? 0.777 -5.713 -5.785 1.00 97.88 187 PRO A N 1
ATOM 1468 C CA . PRO A 1 187 ? -0.216 -4.783 -5.250 1.00 97.88 187 PRO A CA 1
ATOM 1469 C C . PRO A 1 187 ? -1.517 -5.453 -4.799 1.00 97.88 187 PRO A C 1
ATOM 1471 O O . PRO A 1 187 ? -2.031 -5.147 -3.726 1.00 97.88 187 PRO A O 1
ATOM 1474 N N . LEU A 1 188 ? -2.056 -6.396 -5.577 1.00 97.62 188 LEU A N 1
ATOM 1475 C CA . LEU A 1 188 ? -3.319 -7.034 -5.214 1.00 97.62 188 LEU A CA 1
ATOM 1476 C C . LEU A 1 188 ? -3.136 -8.020 -4.054 1.00 97.62 188 LEU A C 1
ATOM 1478 O O . LEU A 1 188 ? -3.979 -8.070 -3.163 1.00 97.62 188 LEU A O 1
ATOM 1482 N N . SER A 1 189 ? -2.012 -8.739 -3.994 1.00 98.25 189 SER A N 1
ATOM 1483 C CA . SER A 1 189 ? -1.687 -9.573 -2.828 1.00 98.25 189 SER A CA 1
ATOM 1484 C C . SER A 1 189 ? -1.525 -8.718 -1.568 1.00 98.25 189 SER A C 1
ATOM 1486 O O . SER A 1 189 ? -2.123 -9.018 -0.540 1.00 98.25 189 SER A O 1
ATOM 1488 N N . GLY A 1 190 ? -0.796 -7.602 -1.652 1.00 98.12 190 GLY A N 1
ATOM 1489 C CA . GLY A 1 190 ? -0.678 -6.642 -0.552 1.00 98.12 190 GLY A CA 1
ATOM 1490 C C . GLY A 1 190 ? -2.036 -6.092 -0.109 1.00 98.12 190 GLY A C 1
ATOM 1491 O O . GLY A 1 190 ? -2.293 -5.976 1.085 1.00 98.12 190 GLY A O 1
ATOM 1492 N N . LEU A 1 191 ? -2.953 -5.833 -1.042 1.00 98.44 191 LEU A N 1
ATOM 1493 C CA . LEU A 1 191 ? -4.305 -5.395 -0.706 1.00 98.44 191 LEU A CA 1
ATOM 1494 C C . LEU A 1 191 ? -5.080 -6.451 0.096 1.00 98.44 191 LEU A C 1
ATOM 1496 O O . LEU A 1 191 ? -5.722 -6.105 1.088 1.00 98.44 191 LEU A O 1
ATOM 1500 N N . PHE A 1 192 ? -4.985 -7.732 -0.274 1.00 98.06 192 PHE A N 1
ATOM 1501 C CA . PHE A 1 192 ? -5.572 -8.814 0.525 1.00 98.06 192 PHE A CA 1
ATOM 1502 C C . PHE A 1 192 ? -4.977 -8.874 1.935 1.00 98.06 192 PHE A C 1
ATOM 1504 O O . PHE A 1 192 ? -5.725 -9.054 2.891 1.00 98.06 192 PHE A O 1
ATOM 1511 N N . PHE A 1 193 ? -3.675 -8.618 2.091 1.00 98.06 193 PHE A N 1
ATOM 1512 C CA . PHE A 1 193 ? -3.057 -8.522 3.414 1.00 98.06 193 PHE A CA 1
ATOM 1513 C C . PHE A 1 193 ? -3.705 -7.419 4.274 1.00 98.06 193 PHE A C 1
ATOM 1515 O O . PHE A 1 193 ? -4.061 -7.674 5.426 1.00 98.06 193 PHE A O 1
ATOM 1522 N N . PHE A 1 194 ? -3.932 -6.218 3.726 1.00 98.12 194 PHE A N 1
ATOM 1523 C CA . PHE A 1 194 ? -4.644 -5.147 4.444 1.00 98.12 194 PHE A CA 1
ATOM 1524 C C . PHE A 1 194 ? -6.113 -5.495 4.718 1.00 98.12 194 PHE A C 1
ATOM 1526 O O . PHE A 1 194 ? -6.634 -5.143 5.776 1.00 98.12 194 PHE A O 1
ATOM 1533 N N . TYR A 1 195 ? -6.775 -6.189 3.789 1.00 97.75 195 TYR A N 1
ATOM 1534 C CA . TYR A 1 195 ? -8.164 -6.618 3.939 1.00 97.75 195 TYR A CA 1
ATOM 1535 C C . TYR A 1 195 ? -8.332 -7.613 5.091 1.00 97.75 195 TYR A C 1
ATOM 1537 O O . TYR A 1 195 ? -9.166 -7.405 5.969 1.00 97.75 195 TYR A O 1
ATOM 1545 N N . GLU A 1 196 ? -7.489 -8.644 5.135 1.00 96.50 196 GLU A N 1
ATOM 1546 C CA . GLU A 1 196 ? -7.470 -9.650 6.200 1.00 96.50 196 GLU A CA 1
ATOM 1547 C C . GLU A 1 196 ? -7.044 -9.068 7.556 1.00 96.50 196 GLU A C 1
ATOM 1549 O O . GLU A 1 196 ? -7.539 -9.491 8.600 1.00 96.50 196 GLU A O 1
ATOM 1554 N N . SER A 1 197 ? -6.152 -8.073 7.544 1.00 95.12 197 SER A N 1
ATOM 1555 C CA . SER A 1 197 ? -5.675 -7.397 8.758 1.00 95.12 197 SER A CA 1
ATOM 1556 C C . SER A 1 197 ? -6.688 -6.400 9.335 1.00 95.12 197 SER A C 1
ATOM 1558 O O . SER A 1 197 ? -6.503 -5.906 10.449 1.00 95.12 197 SER A O 1
ATOM 1560 N N . ASN A 1 198 ? -7.770 -6.086 8.613 1.00 96.12 198 ASN A N 1
ATOM 1561 C CA . ASN A 1 198 ? -8.813 -5.203 9.117 1.00 96.12 198 ASN A CA 1
ATOM 1562 C C . ASN A 1 198 ? -9.711 -5.926 10.133 1.00 96.12 198 ASN A C 1
ATOM 1564 O O . ASN A 1 198 ? -10.746 -6.495 9.777 1.00 96.12 198 ASN A O 1
ATOM 1568 N N . ALA A 1 199 ? -9.350 -5.838 11.416 1.00 94.06 199 ALA A N 1
ATOM 1569 C CA . ALA A 1 199 ? -10.077 -6.475 12.515 1.00 94.06 199 ALA A CA 1
ATOM 1570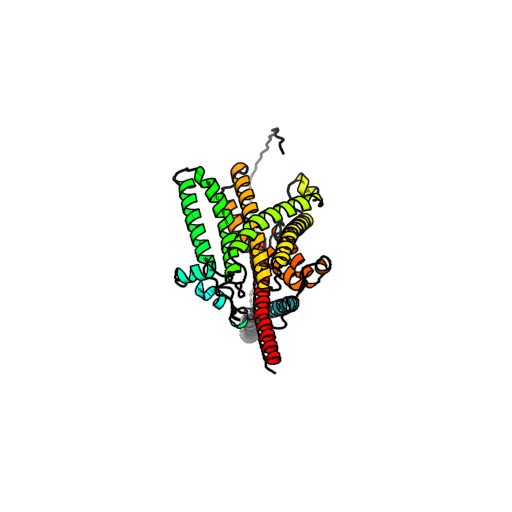 C C . ALA A 1 199 ? -11.576 -6.130 12.537 1.00 94.06 199 ALA A C 1
ATOM 1572 O O . ALA A 1 199 ? -12.395 -6.985 12.867 1.00 94.06 199 ALA A O 1
ATOM 1573 N N . PHE A 1 200 ? -11.962 -4.915 12.121 1.00 94.25 200 PHE A N 1
ATOM 1574 C CA . PHE A 1 200 ? -13.365 -4.498 12.139 1.00 94.25 200 PHE A CA 1
ATOM 1575 C C . PHE A 1 200 ? -14.258 -5.258 11.158 1.00 94.25 200 PHE A C 1
ATOM 1577 O O . PHE A 1 200 ? -15.473 -5.261 11.361 1.00 94.25 200 PHE A O 1
ATOM 1584 N N . LYS A 1 201 ? -13.690 -5.849 10.094 1.00 94.69 201 LYS A N 1
ATOM 1585 C CA . LYS A 1 201 ? -14.412 -6.648 9.086 1.00 94.69 201 LYS A CA 1
ATOM 1586 C C . LYS A 1 201 ? -15.731 -6.007 8.627 1.00 94.69 201 LYS A C 1
ATOM 1588 O O . LYS A 1 201 ? -16.730 -6.696 8.444 1.00 94.69 201 LYS A O 1
ATOM 1593 N N . ASN A 1 202 ? -15.745 -4.680 8.473 1.00 95.12 202 ASN A N 1
ATOM 1594 C CA . ASN A 1 202 ? -16.954 -3.891 8.206 1.00 95.12 202 ASN A CA 1
ATOM 1595 C C . ASN A 1 202 ? -16.929 -3.160 6.853 1.00 95.12 202 ASN A C 1
ATOM 1597 O O . ASN A 1 202 ? -17.736 -2.259 6.640 1.00 95.12 202 ASN A O 1
ATOM 1601 N N . ILE A 1 203 ? -15.978 -3.507 5.986 1.00 97.00 203 ILE A N 1
ATOM 1602 C CA . ILE A 1 203 ? -15.904 -3.072 4.589 1.00 97.00 203 ILE A CA 1
ATOM 1603 C C . ILE A 1 203 ? -15.936 -4.346 3.753 1.00 97.00 203 ILE A C 1
ATOM 1605 O O . ILE A 1 203 ? -15.173 -5.276 4.022 1.00 97.00 203 ILE A O 1
ATOM 1609 N N . SER A 1 204 ? -16.836 -4.412 2.777 1.00 96.94 204 SER A N 1
ATOM 1610 C CA . SER A 1 204 ? -16.969 -5.605 1.935 1.00 96.94 204 SER A CA 1
ATOM 1611 C C . SER A 1 204 ? -15.862 -5.683 0.884 1.00 96.94 204 SER A C 1
ATOM 1613 O O . SER A 1 204 ? -15.355 -4.656 0.425 1.00 96.94 204 SER A O 1
ATOM 1615 N N . ILE A 1 205 ? -15.533 -6.893 0.421 1.00 96.25 205 ILE A N 1
ATOM 1616 C CA . ILE A 1 205 ? -14.582 -7.061 -0.689 1.00 96.25 205 ILE A CA 1
ATOM 1617 C C . ILE A 1 205 ? -15.048 -6.332 -1.961 1.00 96.25 205 ILE A C 1
ATOM 1619 O O . ILE A 1 205 ? -14.232 -5.834 -2.730 1.00 96.25 205 ILE A O 1
ATOM 1623 N N . PHE A 1 206 ? -16.362 -6.200 -2.167 1.00 96.56 206 PHE A N 1
ATOM 1624 C CA . PHE A 1 206 ? -16.921 -5.454 -3.293 1.00 96.56 206 PHE A CA 1
ATOM 1625 C C . PHE A 1 206 ? -16.578 -3.958 -3.222 1.00 96.56 206 PHE A C 1
ATOM 1627 O O . PHE A 1 206 ? -16.181 -3.367 -4.225 1.00 96.56 206 PHE A O 1
ATOM 1634 N N . GLU A 1 207 ? -16.660 -3.348 -2.036 1.00 97.75 207 GLU A N 1
ATOM 1635 C CA . GLU A 1 207 ? -16.227 -1.961 -1.832 1.00 97.75 207 GLU A CA 1
ATOM 1636 C C . GLU A 1 207 ? -14.718 -1.805 -2.019 1.00 97.75 207 GLU A C 1
ATOM 1638 O O . GLU A 1 207 ? -14.282 -0.845 -2.651 1.00 97.75 207 GLU A O 1
ATOM 1643 N N . VAL A 1 208 ? -13.924 -2.767 -1.536 1.00 98.38 208 VAL A N 1
ATOM 1644 C CA . VAL A 1 208 ? -12.467 -2.807 -1.756 1.00 98.38 208 VAL A CA 1
ATOM 1645 C C . VAL A 1 208 ? -12.136 -2.831 -3.248 1.00 98.38 208 VAL A C 1
ATOM 1647 O O . VAL A 1 208 ? -11.321 -2.035 -3.709 1.00 98.38 208 VAL A O 1
ATOM 1650 N N . ILE A 1 209 ? -12.820 -3.673 -4.027 1.00 97.81 209 ILE A N 1
ATOM 1651 C CA . ILE A 1 209 ? -12.669 -3.751 -5.486 1.00 97.81 209 ILE A CA 1
ATOM 1652 C C . ILE A 1 209 ? -13.064 -2.425 -6.153 1.00 97.81 209 ILE A C 1
ATOM 1654 O O . ILE A 1 209 ? -12.347 -1.946 -7.031 1.00 97.81 209 ILE A O 1
ATOM 1658 N N . ILE A 1 210 ? -14.159 -1.786 -5.725 1.00 98.50 210 ILE A N 1
ATOM 1659 C CA . ILE A 1 210 ? -14.549 -0.455 -6.220 1.00 98.50 210 ILE A CA 1
ATOM 1660 C C . ILE A 1 210 ? -13.452 0.578 -5.940 1.00 98.50 210 ILE A C 1
ATOM 1662 O O . ILE A 1 210 ? -13.087 1.338 -6.835 1.00 98.50 210 ILE A O 1
ATOM 1666 N N . MET A 1 211 ? -12.916 0.616 -4.722 1.00 98.69 211 MET A N 1
ATOM 1667 C CA . MET A 1 211 ? -11.850 1.549 -4.348 1.00 98.69 211 MET A CA 1
ATOM 1668 C C . MET A 1 211 ? -10.560 1.281 -5.124 1.00 98.69 211 MET A C 1
ATOM 1670 O O . MET A 1 211 ? -9.905 2.225 -5.556 1.00 98.69 211 MET A O 1
ATOM 1674 N N . PHE A 1 212 ? -10.234 0.014 -5.363 1.00 98.69 212 PHE A N 1
ATOM 1675 C CA . PHE A 1 212 ? -9.098 -0.385 -6.182 1.00 98.69 212 PHE A CA 1
ATOM 1676 C C . PHE A 1 212 ? -9.245 0.086 -7.634 1.00 98.69 212 PHE A C 1
ATOM 1678 O O . PHE A 1 212 ? -8.404 0.834 -8.126 1.00 98.69 212 PHE A O 1
ATOM 1685 N N . PHE A 1 213 ? -10.330 -0.283 -8.321 1.00 98.25 213 PHE A N 1
ATOM 1686 C CA . PHE A 1 213 ? -10.499 0.051 -9.738 1.00 98.25 213 PHE A CA 1
ATOM 1687 C C . PHE A 1 213 ? -10.865 1.522 -9.946 1.00 98.25 213 PHE A C 1
ATOM 1689 O O . PHE A 1 213 ? -10.151 2.257 -10.623 1.00 98.25 213 PHE A O 1
ATOM 1696 N N . ILE A 1 214 ? -11.983 1.965 -9.369 1.00 98.31 214 ILE A N 1
ATOM 1697 C CA . ILE A 1 214 ? -12.495 3.323 -9.575 1.00 98.31 214 ILE A CA 1
ATOM 1698 C C . ILE A 1 214 ? -11.608 4.307 -8.819 1.00 98.31 214 ILE A C 1
ATOM 1700 O O . ILE A 1 214 ? -11.129 5.272 -9.405 1.00 98.31 214 ILE A O 1
ATOM 1704 N N . GLY A 1 215 ? -11.335 4.055 -7.540 1.00 98.50 215 GLY A N 1
ATOM 1705 C CA . GLY A 1 215 ? -10.499 4.959 -6.755 1.00 98.50 215 GLY A CA 1
ATOM 1706 C C . GLY A 1 215 ? -9.070 5.077 -7.300 1.00 98.50 215 GLY A C 1
ATOM 1707 O O . GLY A 1 215 ? -8.570 6.194 -7.407 1.00 98.50 215 GLY A O 1
ATOM 1708 N N . GLY A 1 216 ? -8.452 3.970 -7.725 1.00 98.19 216 GLY A N 1
ATOM 1709 C CA . GLY A 1 216 ? -7.119 3.970 -8.342 1.00 98.19 216 GLY A CA 1
ATOM 1710 C C . GLY A 1 216 ? -7.037 4.734 -9.670 1.00 98.19 216 GLY A C 1
ATOM 1711 O O . GLY A 1 216 ? -6.093 5.485 -9.897 1.00 98.19 216 GLY A O 1
ATOM 1712 N N . VAL A 1 217 ? -8.038 4.609 -10.551 1.00 98.19 217 VAL A N 1
ATOM 1713 C CA . VAL A 1 217 ? -8.066 5.383 -11.809 1.00 98.19 217 VAL A CA 1
ATOM 1714 C C . VAL A 1 217 ? -8.344 6.862 -11.545 1.00 98.19 217 VAL A C 1
ATOM 1716 O O . VAL A 1 217 ? -7.698 7.729 -12.131 1.00 98.19 217 VAL A O 1
ATOM 1719 N N . PHE A 1 218 ? -9.286 7.182 -10.656 1.00 98.44 218 PHE A N 1
ATOM 1720 C CA . PHE A 1 218 ? -9.586 8.577 -10.333 1.00 98.44 218 PHE A CA 1
ATOM 1721 C C . PHE A 1 218 ? -8.430 9.272 -9.605 1.00 98.44 218 PHE A C 1
ATOM 1723 O O . PHE A 1 218 ? -8.264 10.478 -9.784 1.00 98.44 218 PHE A O 1
ATOM 1730 N N . SER A 1 219 ? -7.602 8.552 -8.842 1.00 98.31 219 SER A N 1
ATOM 1731 C CA . SER A 1 219 ? -6.406 9.142 -8.234 1.00 98.31 219 SER A CA 1
ATOM 1732 C C . SER A 1 219 ? -5.334 9.447 -9.279 1.00 98.31 219 SER A C 1
ATOM 1734 O O . SER A 1 219 ? -4.773 10.536 -9.233 1.00 98.31 219 SER A O 1
ATOM 1736 N N . LEU A 1 220 ? -5.139 8.586 -10.288 1.00 97.06 220 LEU A N 1
ATOM 1737 C CA . LEU A 1 220 ? -4.312 8.907 -11.462 1.00 97.06 220 LEU A CA 1
ATOM 1738 C C . LEU A 1 220 ? -4.824 10.151 -12.198 1.00 97.06 220 LEU A C 1
ATOM 1740 O O . LEU A 1 220 ? -4.049 11.061 -12.486 1.00 97.06 220 LEU A O 1
ATOM 1744 N N . LEU A 1 221 ? -6.132 10.230 -12.465 1.00 97.50 221 LEU A N 1
ATOM 1745 C CA . LEU A 1 221 ? -6.734 11.412 -13.091 1.00 97.50 221 LEU A CA 1
ATOM 1746 C C . LEU A 1 221 ? -6.511 12.673 -12.248 1.00 97.50 221 LEU A C 1
ATOM 1748 O O . LEU A 1 221 ? -6.173 13.724 -12.790 1.00 97.50 221 LEU A O 1
ATOM 1752 N N . SER A 1 222 ? -6.662 12.568 -10.926 1.00 97.56 222 SER A N 1
ATOM 1753 C CA . SER A 1 222 ? -6.400 13.672 -10.006 1.00 97.56 222 SER A CA 1
ATOM 1754 C C . SER A 1 222 ? -4.941 14.124 -10.073 1.00 97.56 222 SER A C 1
ATOM 1756 O O . SER A 1 222 ? -4.686 15.320 -10.186 1.00 97.56 222 SER A O 1
ATOM 1758 N N . THR A 1 223 ? -3.990 13.190 -10.050 1.00 95.69 223 THR A N 1
ATOM 1759 C CA . THR A 1 223 ? -2.554 13.468 -10.192 1.00 95.69 223 THR A CA 1
ATOM 1760 C C . THR A 1 223 ? -2.254 14.176 -11.517 1.00 95.69 223 THR A C 1
ATOM 1762 O O . THR A 1 223 ? -1.589 15.209 -11.527 1.00 95.69 223 THR A O 1
ATOM 1765 N N . MET A 1 224 ? -2.831 13.705 -12.628 1.00 94.25 224 MET A N 1
ATOM 1766 C CA . MET A 1 224 ? -2.663 14.325 -13.951 1.00 94.25 224 MET A CA 1
ATOM 1767 C C . MET A 1 224 ? -3.168 15.770 -14.000 1.00 94.25 224 MET A C 1
ATOM 1769 O O . MET A 1 224 ? -2.543 16.625 -14.625 1.00 94.25 224 MET A O 1
ATOM 1773 N N . VAL A 1 225 ? -4.288 16.062 -13.333 1.00 96.38 225 VAL A N 1
ATOM 1774 C CA . VAL A 1 225 ? -4.797 17.434 -13.203 1.00 96.38 225 VAL A CA 1
ATOM 1775 C C . VAL A 1 225 ? -3.862 18.277 -12.338 1.00 96.38 225 VAL A C 1
ATOM 1777 O O . VAL A 1 225 ? -3.547 19.402 -12.717 1.00 96.38 225 VAL A O 1
ATOM 1780 N N . LEU A 1 226 ? -3.386 17.747 -11.211 1.00 95.12 226 LEU A N 1
ATOM 1781 C CA . LEU A 1 226 ? -2.495 18.467 -10.299 1.00 95.12 226 LEU A CA 1
ATOM 1782 C C . LEU A 1 226 ? -1.142 18.809 -10.939 1.00 95.12 226 LEU A C 1
ATOM 1784 O O . LEU A 1 226 ? -0.650 19.919 -10.738 1.00 95.12 226 LEU A O 1
ATOM 1788 N N . TYR A 1 227 ? -0.591 17.937 -11.789 1.00 93.50 227 TYR A N 1
ATOM 1789 C CA . TYR A 1 227 ? 0.624 18.240 -12.554 1.00 93.50 227 TYR A CA 1
ATOM 1790 C C . TYR A 1 227 ? 0.485 19.466 -13.465 1.00 93.50 227 TYR A C 1
ATOM 1792 O O . TYR A 1 227 ? 1.484 20.097 -13.788 1.00 93.50 227 TYR A O 1
ATOM 1800 N N . ARG A 1 228 ? -0.736 19.874 -13.845 1.00 91.75 228 ARG A N 1
ATOM 1801 C CA . ARG A 1 228 ? -0.961 21.106 -14.628 1.00 91.75 228 ARG A CA 1
ATOM 1802 C C . ARG A 1 228 ? -0.664 22.386 -13.846 1.00 91.75 228 ARG A C 1
ATOM 1804 O O . ARG A 1 228 ? -0.575 23.446 -14.459 1.00 91.75 228 ARG A O 1
ATOM 1811 N N . PHE A 1 229 ? -0.556 22.296 -12.523 1.00 91.12 229 PHE A N 1
ATOM 1812 C CA . PHE A 1 229 ? -0.335 23.428 -11.623 1.00 91.12 229 PHE A CA 1
ATOM 1813 C C . PHE A 1 229 ? 1.074 23.448 -11.021 1.00 91.12 229 PHE A C 1
ATOM 1815 O O . PHE A 1 229 ? 1.368 24.315 -10.199 1.00 91.12 229 PHE A O 1
ATOM 1822 N N . VAL A 1 230 ? 1.940 22.514 -11.419 1.00 88.88 230 VAL A N 1
ATOM 1823 C CA . VAL A 1 230 ? 3.320 22.412 -10.939 1.00 88.88 230 VAL A CA 1
ATOM 1824 C C . VAL A 1 230 ? 4.275 22.593 -12.111 1.00 88.88 230 VAL A C 1
ATOM 1826 O O . VAL A 1 230 ? 4.030 22.098 -13.207 1.00 88.88 230 VAL A O 1
ATOM 1829 N N . VAL A 1 231 ? 5.354 23.335 -11.873 1.00 85.38 231 VAL A N 1
ATOM 1830 C CA . VAL A 1 231 ? 6.431 23.551 -12.841 1.00 85.38 231 VAL A CA 1
ATOM 1831 C C . VAL A 1 231 ? 7.644 22.769 -12.357 1.00 85.38 231 VAL A C 1
ATOM 1833 O O . VAL A 1 231 ? 8.085 22.963 -11.223 1.00 85.38 231 VAL A O 1
ATOM 1836 N N . PHE A 1 232 ? 8.150 21.881 -13.207 1.00 86.44 232 PHE A N 1
ATOM 1837 C CA . PHE A 1 232 ? 9.362 21.111 -12.945 1.00 86.44 232 PHE A CA 1
ATOM 1838 C C . PHE A 1 232 ? 10.599 21.858 -13.437 1.00 86.44 232 PHE A C 1
ATOM 1840 O O . PHE A 1 232 ? 10.504 22.833 -14.182 1.00 86.44 232 PHE A O 1
ATOM 1847 N N . SER A 1 233 ? 11.773 21.425 -12.990 1.00 81.62 233 SER A N 1
ATOM 1848 C CA . SER A 1 233 ? 13.024 22.047 -13.401 1.00 81.62 233 SER A CA 1
ATOM 1849 C C . SER A 1 233 ? 13.308 21.869 -14.898 1.00 81.62 233 SER A C 1
ATOM 1851 O O . SER A 1 233 ? 12.979 20.852 -15.510 1.00 81.62 233 SER A O 1
ATOM 1853 N N . ASP A 1 234 ? 14.050 22.823 -15.467 1.00 78.75 234 ASP A N 1
ATOM 1854 C CA . ASP A 1 234 ? 14.622 22.725 -16.815 1.00 78.75 234 ASP A CA 1
ATOM 1855 C C . ASP A 1 234 ? 15.398 21.415 -17.049 1.00 78.75 234 ASP A C 1
ATOM 1857 O O . ASP A 1 234 ? 15.490 20.950 -18.183 1.00 78.75 234 ASP A O 1
ATOM 1861 N N . GLN A 1 235 ? 15.999 20.838 -15.999 1.00 72.94 235 GLN A N 1
ATOM 1862 C CA . GLN A 1 235 ? 16.752 19.582 -16.088 1.00 72.94 235 GLN A CA 1
ATOM 1863 C C . GLN A 1 235 ? 15.823 18.400 -16.362 1.00 72.94 235 GLN A C 1
ATOM 1865 O O . GLN A 1 235 ? 16.127 17.558 -17.210 1.00 72.94 235 GLN A O 1
ATOM 1870 N N . PHE A 1 236 ? 14.670 18.376 -15.699 1.00 75.69 236 PHE A N 1
ATOM 1871 C CA . PHE A 1 236 ? 13.638 17.385 -15.952 1.00 75.69 236 PHE A CA 1
ATOM 1872 C C . PHE A 1 236 ? 13.055 17.545 -17.360 1.00 75.69 236 PHE A C 1
ATOM 1874 O O . PHE A 1 236 ? 13.008 16.577 -18.115 1.00 75.69 236 PHE A O 1
ATOM 1881 N N . GLU A 1 237 ? 12.702 18.769 -17.762 1.00 69.94 237 GLU A N 1
ATOM 1882 C CA . GLU A 1 237 ? 12.091 19.014 -19.076 1.00 69.94 237 GLU A CA 1
ATOM 1883 C C . GLU A 1 237 ? 13.033 18.722 -20.254 1.00 69.94 237 GLU A C 1
ATOM 1885 O O . GLU A 1 237 ? 12.585 18.255 -21.302 1.00 69.94 237 GLU A O 1
ATOM 1890 N N . LYS A 1 238 ? 14.338 18.991 -20.103 1.00 64.88 238 LYS A N 1
ATOM 1891 C CA . LYS A 1 238 ? 15.320 18.850 -21.193 1.00 64.88 238 LYS A CA 1
ATOM 1892 C C . LYS A 1 238 ? 16.006 17.487 -21.228 1.00 64.88 238 LYS A C 1
ATOM 1894 O O . LYS A 1 238 ? 16.365 17.034 -22.312 1.00 64.88 238 LYS A O 1
ATOM 1899 N N . PHE A 1 239 ? 16.214 16.851 -20.074 1.00 67.19 239 PHE A N 1
ATOM 1900 C CA . PHE A 1 239 ? 17.028 15.633 -19.961 1.00 67.19 239 PHE A CA 1
ATOM 1901 C C . PHE A 1 239 ? 16.304 14.456 -19.294 1.00 67.19 239 PHE A C 1
ATOM 1903 O O . PHE A 1 239 ? 16.886 13.379 -19.202 1.00 67.19 239 PHE A O 1
ATOM 1910 N N . GLY A 1 240 ? 15.068 14.636 -18.810 1.00 67.81 240 GLY A N 1
ATOM 1911 C CA . GLY A 1 240 ? 14.320 13.592 -18.097 1.00 67.81 240 GLY A CA 1
ATOM 1912 C C . GLY A 1 240 ? 14.919 13.212 -16.738 1.00 67.81 240 GLY A C 1
ATOM 1913 O O . GLY A 1 240 ? 14.544 12.193 -16.167 1.00 67.81 240 GLY A O 1
ATOM 1914 N N . SER A 1 241 ? 15.861 14.008 -16.223 1.00 74.06 241 SER A N 1
ATOM 1915 C CA . SER A 1 241 ? 16.541 13.756 -14.953 1.00 74.06 241 SER A CA 1
ATOM 1916 C C . SER A 1 241 ? 15.844 14.507 -13.823 1.00 74.06 241 SER A C 1
ATOM 1918 O O . SER A 1 241 ? 15.736 15.734 -13.864 1.00 74.06 241 SER A O 1
ATOM 1920 N N . LEU A 1 242 ? 15.373 13.774 -12.814 1.00 82.00 242 LEU A N 1
ATOM 1921 C CA . LEU A 1 242 ? 14.732 14.353 -11.636 1.00 82.00 242 LEU A CA 1
ATOM 1922 C C . LEU A 1 242 ? 15.784 14.936 -10.689 1.00 82.00 242 LEU A C 1
ATOM 1924 O O . LEU A 1 242 ? 16.641 14.220 -10.164 1.00 82.00 242 LEU A O 1
ATOM 1928 N N . THR A 1 243 ? 15.692 16.236 -10.407 1.00 87.25 243 THR A N 1
ATOM 1929 C CA . THR A 1 243 ? 16.394 16.802 -9.250 1.00 87.25 243 THR A CA 1
ATOM 1930 C C . THR A 1 243 ? 15.733 16.332 -7.951 1.00 87.25 243 THR A C 1
ATOM 1932 O O . THR A 1 243 ? 14.592 15.874 -7.946 1.00 87.25 243 THR A O 1
ATOM 1935 N N . PHE A 1 244 ? 16.415 16.490 -6.812 1.00 87.56 244 PHE A N 1
ATOM 1936 C CA . PHE A 1 244 ? 15.823 16.177 -5.503 1.00 87.56 244 PHE A CA 1
ATOM 1937 C C . PHE A 1 244 ? 14.496 16.924 -5.267 1.00 87.56 244 PHE A C 1
ATOM 1939 O O . PHE A 1 244 ? 13.556 16.370 -4.702 1.00 87.56 244 PHE A O 1
ATOM 1946 N N . PHE A 1 245 ? 14.413 18.179 -5.720 1.00 89.38 245 PHE A N 1
ATOM 1947 C CA . PHE A 1 245 ? 13.198 18.978 -5.595 1.00 89.38 245 PHE A CA 1
ATOM 1948 C C . PHE A 1 245 ? 12.094 18.498 -6.544 1.00 89.38 245 PHE A C 1
ATOM 1950 O O . PHE A 1 245 ? 10.946 18.409 -6.119 1.00 89.38 245 PHE A O 1
ATOM 1957 N N . ASP A 1 246 ? 12.436 18.124 -7.783 1.00 90.88 246 ASP A N 1
ATOM 1958 C CA . ASP A 1 246 ? 11.465 17.550 -8.723 1.00 90.88 246 ASP A CA 1
ATOM 1959 C C . ASP A 1 246 ? 10.888 16.239 -8.183 1.00 90.88 246 ASP A C 1
ATOM 1961 O O . ASP A 1 246 ? 9.675 16.065 -8.187 1.00 90.88 246 ASP A O 1
ATOM 1965 N N . ALA A 1 247 ? 11.731 15.354 -7.641 1.00 91.69 247 ALA A N 1
ATOM 1966 C CA . ALA A 1 247 ? 11.296 14.091 -7.049 1.00 91.69 247 ALA A CA 1
ATOM 1967 C C . ALA A 1 247 ? 10.366 14.311 -5.840 1.00 91.69 247 ALA A C 1
ATOM 1969 O O . ALA A 1 247 ? 9.316 13.681 -5.723 1.00 91.69 247 ALA A O 1
ATOM 1970 N N . PHE A 1 248 ? 10.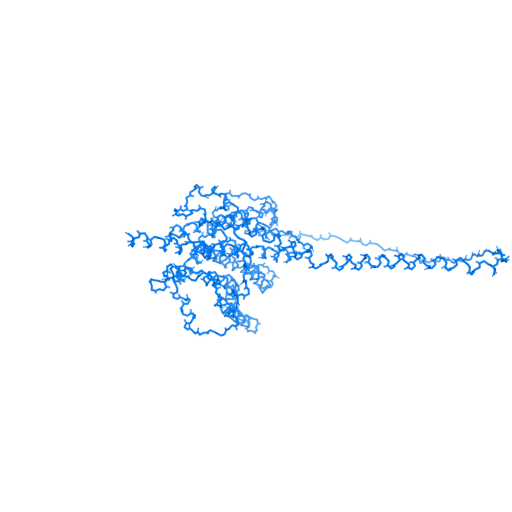691 15.268 -4.964 1.00 94.00 248 PHE A N 1
ATOM 1971 C CA . PHE A 1 248 ? 9.789 15.660 -3.879 1.00 94.00 248 PHE A CA 1
ATOM 1972 C C . PHE A 1 248 ? 8.453 16.210 -4.403 1.00 94.00 248 PHE A C 1
ATOM 1974 O O . PHE A 1 248 ? 7.403 15.875 -3.858 1.00 94.00 248 PHE A O 1
ATOM 1981 N N . LEU A 1 249 ? 8.469 17.036 -5.456 1.00 94.12 249 LEU A N 1
ATOM 1982 C CA . LEU A 1 249 ? 7.253 17.565 -6.077 1.00 94.12 249 LEU A CA 1
ATOM 1983 C C . LEU A 1 249 ? 6.406 16.470 -6.729 1.00 94.12 249 LEU A C 1
ATOM 1985 O O . LEU A 1 249 ? 5.186 16.510 -6.583 1.00 94.12 249 LEU A O 1
ATOM 1989 N N . VAL A 1 250 ? 7.030 15.495 -7.400 1.00 94.06 250 VAL A N 1
ATOM 1990 C CA . VAL A 1 250 ? 6.354 14.295 -7.915 1.00 94.06 250 VAL A CA 1
ATOM 1991 C C . VAL A 1 250 ? 5.625 13.614 -6.766 1.00 94.06 250 VAL A C 1
ATOM 1993 O O . VAL A 1 250 ? 4.397 13.552 -6.801 1.00 94.06 250 VAL A O 1
ATOM 1996 N N . GLY A 1 251 ? 6.346 13.245 -5.702 1.00 95.75 251 GLY A N 1
ATOM 1997 C CA . GLY A 1 251 ? 5.754 12.619 -4.521 1.00 95.75 251 GLY A CA 1
ATOM 1998 C C . GLY A 1 251 ? 4.628 13.451 -3.899 1.00 95.75 251 GLY A C 1
ATOM 1999 O O . GLY A 1 251 ? 3.578 12.918 -3.548 1.00 95.75 251 GLY A O 1
ATOM 2000 N N . LEU A 1 252 ? 4.789 14.773 -3.810 1.00 97.44 252 LEU A N 1
ATOM 2001 C CA . LEU A 1 252 ? 3.775 15.664 -3.246 1.00 97.44 252 LEU A CA 1
ATOM 2002 C C . LEU A 1 252 ? 2.495 15.664 -4.084 1.00 97.44 252 LEU A C 1
ATOM 2004 O O . LEU A 1 252 ? 1.401 15.517 -3.537 1.00 97.44 252 LEU A O 1
ATOM 2008 N N . VAL A 1 253 ? 2.618 15.834 -5.399 1.00 97.62 253 VAL A N 1
ATOM 2009 C CA . VAL A 1 253 ? 1.482 15.886 -6.328 1.00 97.62 253 VAL A CA 1
ATOM 2010 C C . VAL A 1 253 ? 0.743 14.553 -6.353 1.00 97.62 253 VAL A C 1
ATOM 2012 O O . VAL A 1 253 ? -0.480 14.507 -6.212 1.00 97.62 253 VAL A O 1
ATOM 2015 N N . GLU A 1 254 ? 1.501 13.474 -6.473 1.00 98.12 254 GLU A N 1
ATOM 2016 C CA . GLU A 1 254 ? 1.024 12.102 -6.510 1.00 98.12 254 GLU A CA 1
ATOM 2017 C C . GLU A 1 254 ? 0.254 11.704 -5.253 1.00 98.12 254 GLU A C 1
ATOM 2019 O O . GLU A 1 254 ? -0.862 11.186 -5.340 1.00 98.12 254 GLU A O 1
ATOM 2024 N N . GLU A 1 255 ? 0.838 11.923 -4.073 1.00 98.31 255 GLU A N 1
ATOM 2025 C CA . GLU A 1 255 ? 0.189 11.557 -2.815 1.00 98.31 255 GLU A CA 1
ATOM 2026 C C . GLU A 1 255 ? -0.988 12.492 -2.508 1.00 98.31 255 GLU A C 1
ATOM 2028 O O . GLU A 1 255 ? -1.991 12.036 -1.961 1.00 98.31 255 GLU A O 1
ATOM 2033 N N . THR A 1 256 ? -0.949 13.761 -2.941 1.00 98.06 256 THR A N 1
ATOM 2034 C CA . THR A 1 256 ? -2.116 14.664 -2.871 1.00 98.06 256 THR A CA 1
ATOM 2035 C C . THR A 1 256 ? -3.267 14.145 -3.737 1.00 98.06 256 THR A C 1
ATOM 2037 O O . THR A 1 256 ? -4.407 14.084 -3.274 1.00 98.06 256 THR A O 1
ATOM 2040 N N . GLY A 1 257 ? -2.987 13.729 -4.978 1.00 98.19 257 GLY A N 1
ATOM 2041 C CA . GLY A 1 257 ? -3.992 13.178 -5.890 1.00 98.19 257 GLY A CA 1
ATOM 2042 C C . GLY A 1 257 ? -4.681 11.939 -5.319 1.00 98.19 257 GLY A C 1
ATOM 2043 O O . GLY A 1 257 ? -5.908 11.827 -5.360 1.00 98.19 257 GLY A O 1
ATOM 2044 N N . LYS A 1 258 ? -3.911 11.043 -4.690 1.00 98.69 258 LYS A N 1
ATOM 2045 C CA . LYS A 1 258 ? -4.447 9.875 -3.972 1.00 98.69 258 LYS A CA 1
ATOM 2046 C C . LYS A 1 258 ? -5.234 10.291 -2.724 1.00 98.69 258 LYS A C 1
ATOM 2048 O O . LYS A 1 258 ? -6.353 9.812 -2.535 1.00 98.69 258 LYS A O 1
ATOM 2053 N N . ALA A 1 259 ? -4.712 11.220 -1.919 1.00 98.50 259 ALA A N 1
ATOM 2054 C CA . ALA A 1 259 ? -5.361 11.708 -0.701 1.00 98.50 259 ALA A CA 1
ATOM 2055 C C . ALA A 1 259 ? -6.764 12.273 -0.966 1.00 98.50 259 ALA A C 1
ATOM 2057 O O . ALA A 1 259 ? -7.685 11.966 -0.213 1.00 98.50 259 ALA A O 1
ATOM 2058 N N . LEU A 1 260 ? -6.964 13.025 -2.055 1.00 98.25 260 LEU A N 1
ATOM 2059 C CA . LEU A 1 260 ? -8.279 13.565 -2.431 1.00 98.25 260 LEU A CA 1
ATOM 2060 C C . LEU A 1 260 ? -9.332 12.461 -2.603 1.00 98.25 260 LEU A C 1
ATOM 2062 O O . LEU A 1 260 ? -10.454 12.570 -2.100 1.00 98.25 260 LEU A O 1
ATOM 2066 N N . ILE A 1 261 ? -8.960 11.368 -3.271 1.00 98.69 261 ILE A N 1
ATOM 2067 C CA . ILE A 1 261 ? -9.859 10.232 -3.491 1.00 98.69 261 ILE A CA 1
ATOM 2068 C C . ILE A 1 261 ? -10.057 9.428 -2.202 1.00 98.69 261 ILE A C 1
ATOM 2070 O O . ILE A 1 261 ? -11.172 8.987 -1.914 1.00 98.69 261 ILE A O 1
ATOM 2074 N N . ILE A 1 262 ? -9.014 9.286 -1.381 1.00 98.75 262 ILE A N 1
ATOM 2075 C CA . ILE A 1 262 ? -9.114 8.633 -0.070 1.00 98.75 262 ILE A CA 1
ATOM 2076 C C . ILE A 1 262 ? -10.077 9.405 0.844 1.00 98.75 262 ILE A C 1
ATOM 2078 O O . ILE A 1 262 ? -10.973 8.791 1.422 1.00 98.75 262 ILE A O 1
ATOM 2082 N N . VAL A 1 263 ? -9.962 10.736 0.928 1.00 98.50 263 VAL A N 1
ATOM 2083 C CA . VAL A 1 263 ? -10.882 11.601 1.691 1.00 98.50 263 VAL A CA 1
ATOM 2084 C C . VAL A 1 263 ? -12.325 11.389 1.239 1.00 98.50 263 VAL A C 1
ATOM 2086 O O . VAL A 1 263 ? -13.214 11.224 2.078 1.00 98.50 263 VAL A O 1
ATOM 2089 N N . TYR A 1 264 ? -12.566 11.331 -0.076 1.00 98.31 264 TYR A N 1
ATOM 2090 C CA . TYR A 1 264 ? -13.898 11.058 -0.616 1.00 98.31 264 TYR A CA 1
ATOM 2091 C C . TYR A 1 264 ? -14.471 9.733 -0.088 1.00 98.31 264 TYR A C 1
ATOM 2093 O O . TYR A 1 264 ? -15.596 9.717 0.416 1.00 98.31 264 TYR A O 1
ATOM 2101 N N . PHE A 1 265 ? -13.714 8.632 -0.151 1.00 98.44 265 PHE A N 1
ATOM 2102 C CA . PHE A 1 265 ? -14.195 7.327 0.318 1.00 98.44 265 PHE A CA 1
ATOM 2103 C C . PHE A 1 265 ? -14.322 7.247 1.841 1.00 98.44 265 PHE A C 1
ATOM 2105 O O . PHE A 1 265 ? -15.316 6.710 2.329 1.00 98.44 265 PHE A O 1
ATOM 2112 N N . VAL A 1 266 ? -13.387 7.829 2.598 1.00 98.19 266 VAL A N 1
ATOM 2113 C CA . VAL A 1 266 ? -13.473 7.903 4.065 1.00 98.19 266 VAL A CA 1
ATOM 2114 C C . VAL A 1 266 ? -14.753 8.625 4.496 1.00 98.19 266 VAL A C 1
ATOM 2116 O O . VAL A 1 266 ? -15.494 8.113 5.340 1.00 98.19 266 VAL A O 1
ATOM 2119 N N . ASN A 1 267 ? -15.061 9.768 3.876 1.00 97.31 267 ASN A N 1
ATOM 2120 C CA . ASN A 1 267 ? -16.269 10.538 4.170 1.00 97.31 267 ASN A CA 1
ATOM 2121 C C . ASN A 1 267 ? -17.542 9.828 3.694 1.00 97.31 267 ASN A C 1
ATOM 2123 O O . ASN A 1 267 ? -18.536 9.796 4.421 1.00 97.31 267 ASN A O 1
ATOM 2127 N N . LYS A 1 268 ? -17.517 9.213 2.504 1.00 96.88 268 LYS A N 1
ATOM 2128 C CA . LYS A 1 268 ? -18.647 8.448 1.955 1.00 96.88 268 LYS A CA 1
ATOM 2129 C C . LYS A 1 268 ? -19.018 7.261 2.843 1.00 96.88 268 LYS A C 1
ATOM 2131 O O . LYS A 1 268 ? -20.200 7.050 3.106 1.00 96.88 268 LYS A O 1
ATOM 2136 N N . LEU A 1 269 ? -18.019 6.514 3.313 1.00 95.88 269 LEU A N 1
ATOM 2137 C CA . LEU A 1 269 ? -18.195 5.361 4.200 1.00 95.88 269 LEU A CA 1
ATOM 2138 C C . LEU A 1 269 ? -18.404 5.765 5.666 1.00 95.88 269 LEU A C 1
ATOM 2140 O O . LEU A 1 269 ? -18.699 4.906 6.494 1.00 95.88 269 LEU A O 1
ATOM 2144 N N . LYS A 1 270 ? -18.257 7.058 5.996 1.00 95.50 270 LYS A N 1
ATOM 2145 C CA . LYS A 1 270 ? -18.404 7.616 7.351 1.00 95.50 270 LYS A CA 1
ATOM 2146 C C . LYS A 1 270 ? -17.595 6.836 8.392 1.00 95.50 270 LYS A C 1
ATOM 2148 O O . LYS A 1 270 ? -18.064 6.574 9.498 1.00 95.50 270 LYS A O 1
ATOM 2153 N N . THR A 1 271 ? -16.393 6.403 8.015 1.00 94.62 271 THR A N 1
ATOM 2154 C CA . THR A 1 271 ? -15.569 5.555 8.877 1.00 94.62 271 THR A CA 1
ATOM 2155 C C . THR A 1 271 ? -14.671 6.388 9.782 1.00 94.62 271 THR A C 1
ATOM 2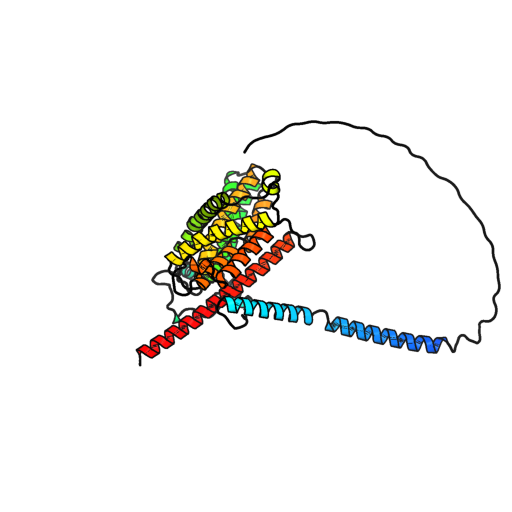157 O O . THR A 1 271 ? -13.959 7.274 9.319 1.00 94.62 271 THR A O 1
ATOM 2160 N N . ASN A 1 272 ? -14.650 6.044 11.070 1.00 93.88 272 ASN A N 1
ATOM 2161 C CA . ASN A 1 272 ? -13.798 6.672 12.090 1.00 93.88 272 ASN A CA 1
ATOM 2162 C C . ASN A 1 272 ? -12.725 5.690 12.603 1.00 93.88 272 ASN A C 1
ATOM 2164 O O . ASN A 1 272 ? -12.126 5.891 13.654 1.00 93.88 272 ASN A O 1
ATOM 2168 N N . LYS A 1 273 ? -12.527 4.581 11.882 1.00 95.50 273 LYS A N 1
ATOM 2169 C CA . LYS A 1 273 ? -11.688 3.444 12.280 1.00 95.50 273 LYS A CA 1
ATOM 2170 C C . LYS A 1 273 ? -10.349 3.478 11.545 1.00 95.50 273 LYS A C 1
ATOM 2172 O O . LYS A 1 273 ? -10.343 3.470 10.313 1.00 95.50 273 LYS A O 1
ATOM 2177 N N . ILE A 1 274 ? -9.231 3.482 12.268 1.00 96.25 274 ILE A N 1
ATOM 2178 C CA . ILE A 1 274 ? -7.880 3.618 11.691 1.00 96.25 274 ILE A CA 1
ATOM 2179 C C . ILE A 1 274 ? -7.587 2.480 10.704 1.00 96.25 274 ILE A C 1
ATOM 2181 O O . ILE A 1 274 ? -7.114 2.739 9.599 1.00 96.25 274 ILE A O 1
ATOM 2185 N N . LEU A 1 275 ? -7.946 1.235 11.048 1.00 96.88 275 LEU A N 1
ATOM 2186 C CA . LEU A 1 275 ? -7.759 0.074 10.163 1.00 96.88 275 LEU A CA 1
ATOM 2187 C C . LEU A 1 275 ? -8.564 0.183 8.858 1.00 96.88 275 LEU A C 1
ATOM 2189 O O . LEU A 1 275 ? -8.098 -0.249 7.807 1.00 96.88 275 LEU A O 1
ATOM 2193 N N . ASN A 1 276 ? -9.733 0.830 8.894 1.00 98.06 276 ASN A N 1
ATOM 2194 C CA . ASN A 1 276 ? -10.480 1.132 7.673 1.00 98.06 276 ASN A CA 1
ATOM 2195 C C . ASN A 1 276 ? -9.772 2.198 6.840 1.00 98.06 276 ASN A C 1
ATOM 2197 O O . ASN A 1 276 ? -9.742 2.078 5.622 1.00 98.06 276 ASN A O 1
ATOM 2201 N N . GLY A 1 277 ? -9.185 3.215 7.477 1.00 98.31 277 GLY A N 1
ATOM 2202 C CA . GLY A 1 277 ? -8.343 4.202 6.798 1.00 98.31 277 GLY A CA 1
ATOM 2203 C C . GLY A 1 277 ? -7.172 3.546 6.063 1.00 98.31 277 GLY A C 1
ATOM 2204 O O . GLY A 1 277 ? -6.988 3.800 4.873 1.00 98.31 277 GLY A O 1
ATOM 2205 N N . LEU A 1 278 ? -6.451 2.638 6.735 1.00 98.56 278 LEU A N 1
ATOM 2206 C CA . LEU A 1 278 ? -5.384 1.832 6.125 1.00 98.56 278 LEU A CA 1
ATOM 2207 C C . LEU A 1 278 ? -5.895 1.045 4.912 1.00 98.56 278 LEU A C 1
ATOM 2209 O O . LEU A 1 278 ? -5.287 1.114 3.849 1.00 98.56 278 LEU A O 1
ATOM 2213 N N . LEU A 1 279 ? -7.018 0.330 5.046 1.00 98.75 279 LEU A N 1
ATOM 2214 C CA . LEU A 1 279 ? -7.585 -0.483 3.965 1.00 98.75 279 LEU A CA 1
ATOM 2215 C C . LEU A 1 279 ? -8.052 0.363 2.768 1.00 98.75 279 LEU A C 1
ATOM 2217 O O . LEU A 1 279 ? -7.779 0.000 1.624 1.00 98.75 279 LEU A O 1
ATOM 2221 N N . ILE A 1 280 ? -8.730 1.490 3.005 1.00 98.81 280 ILE A N 1
ATOM 2222 C CA . ILE A 1 280 ? -9.177 2.409 1.943 1.00 98.81 280 ILE A CA 1
ATOM 2223 C C . ILE A 1 280 ? -7.961 2.957 1.187 1.00 98.81 280 ILE A C 1
ATOM 2225 O O . ILE A 1 280 ? -7.919 2.904 -0.044 1.00 98.81 280 ILE A O 1
ATOM 2229 N N . GLY A 1 281 ? -6.957 3.433 1.928 1.00 98.75 281 GLY A N 1
ATOM 2230 C CA . GLY A 1 281 ? -5.703 3.922 1.370 1.00 98.75 281 GLY A CA 1
ATOM 2231 C C . GLY A 1 281 ? -4.967 2.856 0.560 1.00 98.75 281 GLY A C 1
ATOM 2232 O O . GLY A 1 281 ? -4.638 3.090 -0.601 1.00 98.75 281 GLY A O 1
ATOM 2233 N N . ALA A 1 282 ? -4.792 1.658 1.125 1.00 98.81 282 ALA A N 1
ATOM 2234 C CA . ALA A 1 282 ? -4.168 0.524 0.447 1.00 98.81 282 ALA A CA 1
ATOM 2235 C C . ALA A 1 282 ? -4.918 0.134 -0.833 1.00 98.81 282 ALA A C 1
ATOM 2237 O O . ALA A 1 282 ? -4.282 -0.153 -1.841 1.00 98.81 282 ALA A O 1
ATOM 2238 N N . SER A 1 283 ? -6.256 0.166 -0.825 1.00 98.81 283 SER A N 1
ATOM 2239 C CA . SER A 1 283 ? -7.080 -0.153 -2.002 1.00 98.81 283 SER A CA 1
ATOM 2240 C C . SER A 1 283 ? -6.789 0.806 -3.154 1.00 98.81 283 SER A C 1
ATOM 2242 O O . SER A 1 283 ? -6.462 0.372 -4.257 1.00 98.81 283 SER A O 1
ATOM 2244 N N . ILE A 1 284 ? -6.855 2.113 -2.886 1.00 98.88 284 ILE A N 1
ATOM 2245 C CA . ILE A 1 284 ? -6.640 3.163 -3.891 1.00 98.88 284 ILE A CA 1
ATOM 2246 C C . ILE A 1 284 ? -5.184 3.167 -4.372 1.00 98.88 284 ILE A C 1
ATOM 2248 O O . ILE A 1 284 ? -4.940 3.237 -5.577 1.00 98.88 284 ILE A O 1
ATOM 2252 N N . GLY A 1 285 ? -4.220 3.047 -3.454 1.00 98.62 285 GLY A N 1
ATOM 2253 C CA . GLY A 1 285 ? -2.793 2.997 -3.777 1.00 98.62 285 GLY A CA 1
ATOM 2254 C C . GLY A 1 285 ? -2.397 1.750 -4.567 1.00 98.62 285 GLY A C 1
ATOM 2255 O O . GLY A 1 285 ? -1.600 1.842 -5.497 1.00 98.62 285 GLY A O 1
ATOM 2256 N N . ALA A 1 286 ? -2.988 0.591 -4.256 1.00 98.62 286 ALA A N 1
ATOM 2257 C CA . ALA A 1 286 ? -2.799 -0.630 -5.033 1.00 98.62 286 ALA A CA 1
ATOM 2258 C C . ALA A 1 286 ? -3.343 -0.472 -6.458 1.00 98.62 286 ALA A C 1
ATOM 2260 O O . ALA A 1 286 ? -2.662 -0.838 -7.411 1.00 98.62 286 ALA A O 1
ATOM 2261 N N . GLY A 1 287 ? -4.535 0.116 -6.610 1.00 98.50 287 GLY A N 1
ATOM 2262 C CA . GLY A 1 287 ? -5.109 0.421 -7.920 1.00 98.50 287 GLY A CA 1
ATOM 2263 C C . GLY A 1 287 ? -4.203 1.337 -8.739 1.00 98.50 287 GLY A C 1
ATOM 2264 O O . GLY A 1 287 ? -3.846 1.002 -9.868 1.00 98.50 287 GLY A O 1
ATOM 2265 N N . PHE A 1 288 ? -3.761 2.445 -8.137 1.00 98.50 288 PHE A N 1
ATOM 2266 C CA . PHE A 1 288 ? -2.802 3.371 -8.741 1.00 98.50 288 PHE A CA 1
ATOM 2267 C C . PHE A 1 288 ? -1.539 2.639 -9.221 1.00 98.50 288 PHE A C 1
ATOM 2269 O O . PHE A 1 288 ? -1.192 2.721 -10.398 1.00 98.50 288 PHE A O 1
ATOM 2276 N N . ALA A 1 289 ? -0.905 1.853 -8.340 1.00 97.88 289 ALA A N 1
ATOM 2277 C CA . ALA A 1 289 ? 0.324 1.122 -8.644 1.00 97.88 289 ALA A CA 1
ATOM 2278 C C . ALA A 1 289 ? 0.165 0.147 -9.817 1.00 97.88 289 ALA A C 1
ATOM 2280 O O . ALA A 1 289 ? 1.085 -0.003 -10.621 1.00 97.88 289 ALA A O 1
ATOM 2281 N N . VAL A 1 290 ? -0.984 -0.525 -9.922 1.00 97.94 290 VAL A N 1
ATOM 2282 C CA . VAL A 1 290 ? -1.250 -1.507 -10.982 1.00 97.94 290 VAL A CA 1
ATOM 2283 C C . VAL A 1 290 ? -1.370 -0.827 -12.336 1.00 97.94 290 VAL A C 1
ATOM 2285 O O . VAL A 1 290 ? -0.699 -1.235 -13.284 1.00 97.94 290 VAL A O 1
ATOM 2288 N N . PHE A 1 291 ? -2.197 0.213 -12.437 1.00 97.44 291 PHE A N 1
ATOM 2289 C CA . PHE A 1 291 ? -2.407 0.912 -13.704 1.00 97.44 291 PHE A CA 1
ATOM 2290 C C . PHE A 1 291 ? -1.150 1.638 -14.172 1.00 97.44 291 PHE A C 1
ATOM 2292 O O . PHE A 1 291 ? -0.811 1.579 -15.353 1.00 97.44 291 PHE A O 1
ATOM 2299 N N . GLU A 1 292 ? -0.424 2.255 -13.243 1.00 95.38 292 GLU A N 1
ATOM 2300 C CA . GLU A 1 292 ? 0.841 2.909 -13.544 1.00 95.38 292 GLU A CA 1
ATOM 2301 C C . GLU A 1 292 ? 1.905 1.893 -13.996 1.00 95.38 292 GLU A C 1
ATOM 2303 O O . GLU A 1 292 ? 2.511 2.045 -15.059 1.00 95.38 292 GLU A O 1
ATOM 2308 N N . SER A 1 293 ? 2.083 0.795 -13.250 1.00 95.31 293 SER A N 1
ATOM 2309 C CA . SER A 1 293 ? 3.062 -0.243 -13.599 1.00 95.31 293 SER A CA 1
ATOM 2310 C C . SER A 1 293 ? 2.756 -0.900 -14.937 1.00 95.31 293 SER A C 1
ATOM 2312 O O . SER A 1 293 ? 3.679 -1.137 -15.710 1.00 95.31 293 SER A O 1
ATOM 2314 N N . ALA A 1 294 ? 1.483 -1.165 -15.244 1.00 95.12 294 ALA A N 1
ATOM 2315 C CA . ALA A 1 294 ? 1.090 -1.707 -16.541 1.00 95.12 294 ALA A CA 1
ATOM 2316 C C . ALA A 1 294 ? 1.478 -0.760 -17.692 1.00 95.12 294 ALA A C 1
ATOM 2318 O O . ALA A 1 294 ? 1.975 -1.223 -18.719 1.00 95.12 294 ALA A O 1
ATOM 2319 N N . GLY A 1 295 ? 1.309 0.553 -17.500 1.00 91.56 295 GLY A N 1
ATOM 2320 C CA . GLY A 1 295 ? 1.736 1.576 -18.455 1.00 91.56 295 GLY A CA 1
ATOM 2321 C C . GLY A 1 295 ? 3.250 1.591 -18.667 1.00 91.56 295 GLY A C 1
ATOM 2322 O O . GLY A 1 295 ? 3.701 1.549 -19.811 1.00 91.56 295 GLY A O 1
ATOM 2323 N N . TYR A 1 296 ? 4.038 1.574 -17.586 1.00 88.69 296 TYR A N 1
ATOM 2324 C CA . TYR A 1 296 ? 5.498 1.484 -17.683 1.00 88.69 296 TYR A CA 1
ATOM 2325 C C . TYR A 1 296 ? 5.932 0.215 -18.414 1.00 88.69 296 TYR A C 1
ATOM 2327 O O . TYR A 1 296 ? 6.629 0.301 -19.420 1.00 88.69 296 TYR A O 1
ATOM 2335 N N . ILE A 1 297 ? 5.471 -0.956 -17.971 1.00 91.56 297 ILE A N 1
ATOM 2336 C CA . ILE A 1 297 ? 5.841 -2.235 -18.587 1.00 91.56 297 ILE A CA 1
ATOM 2337 C C . ILE A 1 297 ? 5.508 -2.227 -20.091 1.00 91.56 297 ILE A C 1
ATOM 2339 O O . ILE A 1 297 ? 6.325 -2.679 -20.892 1.00 91.56 297 ILE A O 1
ATOM 2343 N N . LEU A 1 298 ? 4.351 -1.684 -20.490 1.00 90.69 298 LEU A N 1
ATOM 2344 C CA . LEU A 1 298 ? 3.976 -1.554 -21.900 1.00 90.69 298 LEU A CA 1
ATOM 2345 C C . LEU A 1 298 ? 4.912 -0.616 -22.676 1.00 90.69 298 LEU A C 1
ATOM 2347 O O . LEU A 1 298 ? 5.359 -0.976 -23.760 1.00 90.69 298 LEU A O 1
ATOM 2351 N N . ASN A 1 299 ? 5.215 0.569 -22.142 1.00 86.19 299 ASN A N 1
ATOM 2352 C CA . ASN A 1 299 ? 6.089 1.537 -22.812 1.00 86.19 299 ASN A CA 1
ATOM 2353 C C . ASN A 1 299 ? 7.493 0.964 -23.045 1.00 86.19 299 ASN A C 1
ATOM 2355 O O . ASN A 1 299 ? 8.017 1.067 -24.154 1.00 86.19 299 ASN A O 1
ATOM 2359 N N . PHE A 1 300 ? 8.055 0.284 -22.043 1.00 81.44 300 PHE A N 1
ATOM 2360 C CA . PHE A 1 300 ? 9.335 -0.410 -22.182 1.00 81.44 300 PHE A CA 1
ATOM 2361 C C . PHE A 1 300 ? 9.254 -1.539 -23.215 1.00 81.44 300 PHE A C 1
ATOM 2363 O O . PHE A 1 300 ? 10.131 -1.642 -24.064 1.00 81.44 300 PHE A O 1
ATOM 2370 N N . ALA A 1 301 ? 8.171 -2.324 -23.218 1.00 80.75 301 ALA A N 1
ATOM 2371 C CA . ALA A 1 301 ? 7.970 -3.389 -24.201 1.00 80.75 301 ALA A CA 1
ATOM 2372 C C . ALA A 1 301 ? 7.873 -2.887 -25.654 1.00 80.75 301 ALA A C 1
ATOM 2374 O O . ALA A 1 301 ? 8.173 -3.642 -26.578 1.00 80.75 301 ALA A O 1
ATOM 2375 N N . LEU A 1 302 ? 7.416 -1.647 -25.864 1.00 81.94 302 LEU A N 1
ATOM 2376 C CA . LEU A 1 302 ? 7.211 -1.058 -27.191 1.00 81.94 302 LEU A CA 1
ATOM 2377 C C . LEU A 1 302 ? 8.394 -0.221 -27.695 1.00 81.94 302 LEU A C 1
ATOM 2379 O O . LEU A 1 302 ? 8.550 -0.092 -28.909 1.00 81.94 302 LEU A O 1
ATOM 2383 N N . GLY A 1 303 ? 9.173 0.395 -26.802 1.00 66.50 303 GLY A N 1
ATOM 2384 C CA . GLY A 1 303 ? 10.080 1.487 -27.173 1.00 66.50 303 GLY A CA 1
ATOM 2385 C C . GLY A 1 303 ? 11.521 1.364 -26.692 1.00 66.50 303 GLY A C 1
ATOM 2386 O O . GLY A 1 303 ? 12.389 2.031 -27.252 1.00 66.50 303 GLY A O 1
ATOM 2387 N N . GLU A 1 304 ? 11.808 0.522 -25.701 1.00 61.50 304 GLU A N 1
ATOM 2388 C CA . GLU A 1 304 ? 13.138 0.440 -25.101 1.00 61.50 304 GLU A CA 1
ATOM 2389 C C . GLU A 1 304 ? 13.678 -0.984 -25.231 1.00 61.50 304 GLU A C 1
ATOM 2391 O O . GLU A 1 304 ? 12.960 -1.954 -25.019 1.00 61.50 304 GLU A O 1
ATOM 2396 N N . ASN A 1 305 ? 14.955 -1.143 -25.588 1.00 62.06 305 ASN A N 1
ATOM 2397 C CA . ASN A 1 305 ? 15.608 -2.456 -25.732 1.00 62.06 305 ASN A CA 1
ATOM 2398 C C . ASN A 1 305 ? 15.847 -3.153 -24.370 1.00 62.06 305 ASN A C 1
ATOM 2400 O O . ASN A 1 305 ? 16.883 -3.782 -24.160 1.00 62.06 305 ASN A O 1
ATOM 2404 N N . VAL A 1 306 ? 14.920 -3.005 -23.424 1.00 69.19 306 VAL A N 1
ATOM 2405 C CA . VAL A 1 306 ? 14.951 -3.619 -22.100 1.00 69.19 306 VAL A CA 1
ATOM 2406 C C . VAL A 1 306 ? 14.081 -4.877 -22.135 1.00 69.19 306 VAL A C 1
ATOM 2408 O O . VAL A 1 306 ? 12.937 -4.822 -22.593 1.00 69.19 306 VAL A O 1
ATOM 2411 N N . PRO A 1 307 ? 14.578 -6.025 -21.647 1.00 82.19 307 PRO A N 1
ATOM 2412 C CA . PRO A 1 307 ? 13.764 -7.226 -21.54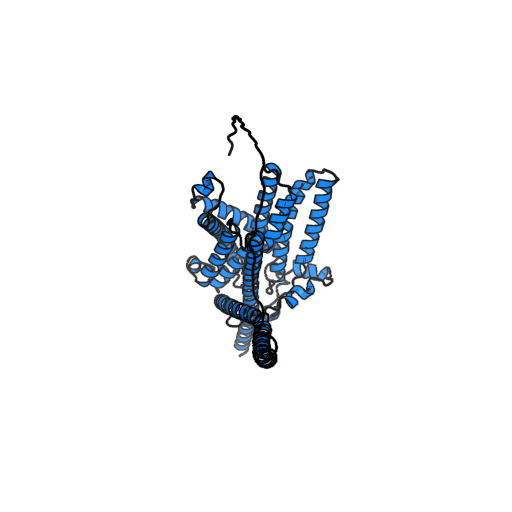0 1.00 82.19 307 PRO A CA 1
ATOM 2413 C C . PRO A 1 307 ? 12.499 -6.978 -20.705 1.00 82.19 307 PRO A C 1
ATOM 2415 O O . PRO A 1 307 ? 12.571 -6.505 -19.572 1.00 82.19 307 PRO A O 1
ATOM 2418 N N . LEU A 1 308 ? 11.332 -7.369 -21.235 1.00 84.62 308 LEU A N 1
ATOM 2419 C CA . LEU A 1 308 ? 10.031 -7.254 -20.554 1.00 84.62 308 LEU A CA 1
ATOM 2420 C C . LEU A 1 308 ? 10.071 -7.801 -19.116 1.00 84.62 308 LEU A C 1
ATOM 2422 O O . LEU A 1 308 ? 9.456 -7.244 -18.211 1.00 84.62 308 LEU A O 1
ATOM 2426 N N . LEU A 1 309 ? 10.791 -8.903 -18.899 1.00 87.69 309 LEU A N 1
ATOM 2427 C CA . LEU A 1 309 ? 10.907 -9.518 -17.580 1.00 87.69 309 LEU A CA 1
ATOM 2428 C C . LEU A 1 309 ? 11.633 -8.638 -16.562 1.00 87.69 309 LEU A C 1
ATOM 2430 O O . LEU A 1 309 ? 11.235 -8.637 -15.399 1.00 87.69 309 LEU A O 1
ATOM 2434 N N . ASP A 1 310 ? 12.646 -7.881 -16.979 1.00 88.75 310 ASP A N 1
ATOM 2435 C CA . ASP A 1 310 ? 13.448 -7.063 -16.069 1.00 88.75 310 ASP A CA 1
ATOM 2436 C C . ASP A 1 310 ? 12.608 -5.913 -15.516 1.00 88.75 310 ASP A C 1
ATOM 2438 O O . ASP A 1 310 ? 12.599 -5.667 -14.306 1.00 88.75 310 ASP A O 1
ATOM 2442 N N . ILE A 1 311 ? 11.822 -5.258 -16.379 1.00 90.25 311 ILE A N 1
ATOM 2443 C CA . ILE A 1 311 ? 10.907 -4.196 -15.951 1.00 90.25 311 ILE A CA 1
ATOM 2444 C C . ILE A 1 311 ? 9.759 -4.755 -15.108 1.00 90.25 311 ILE A C 1
ATOM 2446 O O . ILE A 1 311 ? 9.436 -4.176 -14.071 1.00 90.25 311 ILE A O 1
ATOM 2450 N N . VAL A 1 312 ? 9.179 -5.904 -15.479 1.00 92.81 312 VAL A N 1
ATOM 2451 C CA . VAL A 1 312 ? 8.124 -6.546 -14.678 1.00 92.81 312 VAL A CA 1
ATOM 2452 C C . VAL A 1 312 ? 8.645 -6.889 -13.285 1.00 92.81 312 VAL A C 1
ATOM 2454 O O . VAL A 1 312 ? 7.996 -6.550 -12.299 1.00 92.81 312 VAL A O 1
ATOM 2457 N N . PHE A 1 313 ? 9.814 -7.525 -13.186 1.00 92.31 313 PHE A N 1
ATOM 2458 C CA . PHE A 1 313 ? 10.410 -7.881 -11.902 1.00 92.31 313 PHE A CA 1
ATOM 2459 C C . PHE A 1 313 ? 10.732 -6.636 -11.076 1.00 92.31 313 PHE A C 1
ATOM 2461 O O . PHE A 1 313 ? 10.392 -6.577 -9.893 1.00 92.31 313 PHE A O 1
ATOM 2468 N N . THR A 1 314 ? 11.323 -5.621 -11.714 1.00 91.62 314 THR A N 1
ATOM 2469 C CA . THR A 1 314 ? 11.633 -4.342 -11.072 1.00 91.62 314 THR A CA 1
ATOM 2470 C C . THR A 1 314 ? 10.372 -3.736 -10.475 1.00 91.62 314 THR A C 1
ATOM 2472 O O . THR A 1 314 ? 10.350 -3.482 -9.275 1.00 91.62 314 THR A O 1
ATOM 2475 N N . ARG A 1 315 ? 9.296 -3.588 -11.258 1.00 92.94 315 ARG A N 1
ATOM 2476 C CA . ARG A 1 315 ? 8.011 -3.025 -10.806 1.00 92.94 315 ARG A CA 1
ATOM 2477 C C . ARG A 1 315 ? 7.302 -3.896 -9.764 1.00 92.94 315 ARG A C 1
ATOM 2479 O O . ARG A 1 315 ? 6.696 -3.364 -8.841 1.00 92.94 315 ARG A O 1
ATOM 2486 N N . ALA A 1 316 ? 7.398 -5.220 -9.867 1.00 92.38 316 ALA A N 1
ATOM 2487 C CA . ALA A 1 316 ? 6.780 -6.132 -8.910 1.00 92.38 316 ALA A CA 1
ATOM 2488 C C . ALA A 1 316 ? 7.469 -6.081 -7.537 1.00 92.38 316 ALA A C 1
ATOM 2490 O O . ALA A 1 316 ? 6.793 -5.900 -6.527 1.00 92.38 316 ALA A O 1
ATOM 2491 N N . TRP A 1 317 ? 8.800 -6.206 -7.471 1.00 93.62 317 TRP A N 1
ATOM 2492 C CA . TRP A 1 317 ? 9.501 -6.225 -6.180 1.00 93.62 317 TRP A CA 1
ATOM 2493 C C . TRP A 1 317 ? 9.458 -4.854 -5.488 1.00 93.62 317 TRP A C 1
ATOM 2495 O O . TRP A 1 317 ? 9.259 -4.775 -4.277 1.00 93.62 317 TRP A O 1
ATOM 2505 N N . THR A 1 318 ? 9.575 -3.770 -6.260 1.00 93.88 318 THR A N 1
ATOM 2506 C CA . THR A 1 318 ? 9.477 -2.395 -5.748 1.00 93.88 318 THR A CA 1
ATOM 2507 C C . THR A 1 318 ? 8.102 -2.080 -5.168 1.00 93.88 318 THR A C 1
ATOM 2509 O O . THR A 1 318 ? 8.003 -1.395 -4.149 1.00 93.88 318 THR A O 1
ATOM 2512 N N . ALA A 1 319 ? 7.033 -2.642 -5.743 1.00 94.75 319 ALA A N 1
ATOM 2513 C CA . ALA A 1 319 ? 5.668 -2.434 -5.269 1.00 94.75 319 ALA A CA 1
ATOM 2514 C C . ALA A 1 319 ? 5.427 -2.903 -3.821 1.00 94.75 319 ALA A C 1
ATOM 2516 O O . ALA A 1 319 ? 4.437 -2.486 -3.219 1.00 94.75 319 ALA A O 1
ATOM 2517 N N . ILE A 1 320 ? 6.329 -3.704 -3.232 1.00 95.94 320 ILE A N 1
ATOM 2518 C CA . ILE A 1 320 ? 6.256 -4.126 -1.823 1.00 95.94 320 ILE A CA 1
ATOM 2519 C C . ILE A 1 320 ? 6.239 -2.917 -0.873 1.00 95.94 320 ILE A C 1
ATOM 2521 O O . ILE A 1 320 ? 5.586 -2.992 0.164 1.00 95.94 320 ILE A O 1
ATOM 2525 N N . GLY A 1 321 ? 6.929 -1.817 -1.196 1.00 94.44 321 GLY A N 1
ATOM 2526 C CA . GLY A 1 321 ? 6.993 -0.616 -0.344 1.00 94.44 321 GLY A CA 1
ATOM 2527 C C . GLY A 1 321 ? 6.600 0.690 -1.028 1.00 94.44 321 GLY A C 1
ATOM 2528 O O . GLY A 1 321 ? 6.909 1.746 -0.487 1.00 94.44 321 GLY A O 1
ATOM 2529 N N . GLY A 1 322 ? 5.962 0.619 -2.198 1.00 95.81 322 GLY A N 1
ATOM 2530 C CA . GLY A 1 322 ? 5.565 1.787 -2.989 1.00 95.81 322 GLY A CA 1
ATOM 2531 C C . GLY A 1 322 ? 4.170 2.325 -2.649 1.00 95.81 322 GLY A C 1
ATOM 2532 O O . GLY A 1 322 ? 3.707 2.257 -1.505 1.00 95.81 322 GLY A O 1
ATOM 2533 N N . HIS A 1 323 ? 3.460 2.803 -3.678 1.00 97.69 323 HIS A N 1
ATOM 2534 C CA . HIS A 1 323 ? 2.183 3.524 -3.557 1.00 97.69 323 HIS A CA 1
ATOM 2535 C C . HIS A 1 323 ? 1.129 2.856 -2.671 1.00 97.69 323 HIS A C 1
ATOM 2537 O O . HIS A 1 323 ? 0.406 3.555 -1.965 1.00 97.69 323 HIS A O 1
ATOM 2543 N N . LEU A 1 324 ? 1.033 1.521 -2.682 1.00 97.94 324 LEU A N 1
ATOM 2544 C CA . LEU A 1 324 ? 0.094 0.780 -1.837 1.00 97.94 324 LEU A CA 1
ATOM 2545 C C . LEU A 1 324 ? 0.267 1.143 -0.358 1.00 97.94 324 LEU A C 1
ATOM 2547 O O . LEU A 1 324 ? -0.704 1.452 0.332 1.00 97.94 324 LEU A O 1
ATOM 2551 N N . VAL A 1 325 ? 1.511 1.131 0.116 1.00 98.12 325 VAL A N 1
ATOM 2552 C CA . VAL A 1 325 ? 1.849 1.315 1.528 1.00 98.12 325 VAL A CA 1
ATOM 2553 C C . VAL A 1 325 ? 1.811 2.801 1.899 1.00 98.12 325 VAL A C 1
ATOM 2555 O O . VAL A 1 325 ? 1.270 3.158 2.946 1.00 98.12 325 VAL A O 1
ATOM 2558 N N . TRP A 1 326 ? 2.292 3.684 1.017 1.00 98.38 326 TRP A N 1
ATOM 2559 C CA . TRP A 1 326 ? 2.207 5.140 1.204 1.00 98.38 326 TRP A CA 1
ATOM 2560 C C . TRP A 1 326 ? 0.759 5.620 1.310 1.00 98.38 326 TRP A C 1
ATOM 2562 O O . TRP A 1 326 ? 0.400 6.328 2.252 1.00 98.38 326 TRP A O 1
ATOM 2572 N N . SER A 1 327 ? -0.108 5.148 0.412 1.00 98.62 327 SER A N 1
ATOM 2573 C CA . SER A 1 327 ? -1.529 5.491 0.440 1.00 98.62 327 SER A CA 1
ATOM 2574 C C . SER A 1 327 ? -2.242 4.914 1.659 1.00 98.62 327 SER A C 1
ATOM 2576 O O . SER A 1 327 ? -3.118 5.579 2.209 1.00 98.62 327 SER A O 1
ATOM 2578 N N . ALA A 1 328 ? -1.863 3.718 2.130 1.00 98.69 328 ALA A N 1
ATOM 2579 C CA . ALA A 1 328 ? -2.386 3.168 3.382 1.00 98.69 328 ALA A CA 1
ATOM 2580 C C . ALA A 1 328 ? -2.094 4.106 4.565 1.00 98.69 328 ALA A C 1
ATOM 2582 O O . ALA A 1 328 ? -3.010 4.458 5.311 1.00 98.69 328 ALA A O 1
ATOM 2583 N N . ILE A 1 329 ? -0.846 4.576 4.692 1.00 98.50 329 ILE A N 1
ATOM 2584 C CA . ILE A 1 329 ? -0.436 5.545 5.723 1.00 98.50 329 ILE A CA 1
ATOM 2585 C C . ILE A 1 329 ? -1.270 6.827 5.624 1.00 98.50 329 ILE A C 1
ATOM 2587 O O . ILE A 1 329 ? -1.807 7.288 6.632 1.00 98.50 329 ILE A O 1
ATOM 2591 N N . VAL A 1 330 ? -1.437 7.373 4.416 1.00 98.62 330 VAL A N 1
ATOM 2592 C CA . VAL A 1 330 ? -2.250 8.577 4.173 1.00 98.62 330 VAL A CA 1
ATOM 2593 C C . VAL A 1 330 ? -3.711 8.352 4.583 1.00 98.62 330 VAL A C 1
ATOM 2595 O O . VAL A 1 330 ? -4.307 9.208 5.234 1.00 98.62 330 VAL A O 1
ATOM 2598 N N . GLY A 1 331 ? -4.290 7.189 4.277 1.00 98.50 331 GLY A N 1
ATOM 2599 C CA . GLY A 1 331 ? -5.659 6.856 4.673 1.00 98.50 331 GLY A CA 1
ATOM 2600 C C . GLY A 1 331 ? -5.851 6.722 6.181 1.00 98.50 331 GLY A C 1
ATOM 2601 O O . GLY A 1 331 ? -6.848 7.212 6.717 1.00 98.50 331 GLY A O 1
ATOM 2602 N N . ALA A 1 332 ? -4.885 6.139 6.892 1.00 98.00 332 ALA A N 1
ATOM 2603 C CA . ALA A 1 332 ? -4.878 6.143 8.353 1.00 98.00 332 ALA A CA 1
ATOM 2604 C C . ALA A 1 332 ? -4.783 7.569 8.911 1.00 98.00 332 ALA A C 1
ATOM 2606 O O . ALA A 1 332 ? -5.550 7.933 9.801 1.00 98.00 332 ALA A O 1
ATOM 2607 N N . ALA A 1 333 ? -3.888 8.388 8.354 1.00 97.50 333 ALA A N 1
ATOM 2608 C CA . ALA A 1 333 ? -3.672 9.770 8.769 1.00 97.50 333 ALA A CA 1
ATOM 2609 C C . ALA A 1 333 ? -4.932 10.631 8.620 1.00 97.50 333 ALA A C 1
ATOM 2611 O O . ALA A 1 333 ? -5.265 11.393 9.525 1.00 97.50 333 ALA A O 1
ATOM 2612 N N . ILE A 1 334 ? -5.661 10.465 7.510 1.00 98.19 334 ILE A N 1
ATOM 2613 C CA . ILE A 1 334 ? -6.949 11.125 7.270 1.00 98.19 334 ILE A CA 1
ATOM 2614 C C . ILE A 1 334 ? -7.929 10.772 8.386 1.00 98.19 334 ILE A C 1
ATOM 2616 O O . ILE A 1 334 ? -8.493 11.677 8.992 1.00 98.19 334 ILE A O 1
ATOM 2620 N N . VAL A 1 335 ? -8.100 9.479 8.698 1.00 97.25 335 VAL A N 1
ATOM 2621 C CA . VAL A 1 335 ? -9.022 9.027 9.754 1.00 97.25 335 VAL A CA 1
ATOM 2622 C C . VAL A 1 335 ? -8.612 9.543 11.137 1.00 97.25 335 VAL A C 1
ATOM 2624 O O . VAL A 1 335 ? -9.482 9.954 11.902 1.00 97.25 335 VAL A O 1
ATOM 2627 N N . ILE A 1 336 ? -7.312 9.550 11.444 1.00 94.56 336 ILE A N 1
ATOM 2628 C CA . ILE A 1 336 ? -6.774 10.075 12.707 1.00 94.56 336 ILE A CA 1
ATOM 2629 C C . ILE A 1 336 ? -7.094 11.567 12.857 1.00 94.56 336 ILE A C 1
ATOM 2631 O O . ILE A 1 336 ? -7.516 11.990 13.929 1.00 94.56 336 ILE A O 1
ATOM 2635 N N . ALA A 1 337 ? -6.917 12.356 11.797 1.00 94.25 337 ALA A N 1
ATOM 2636 C CA . ALA A 1 337 ? -7.106 13.802 11.854 1.00 94.25 337 ALA A CA 1
ATOM 2637 C C . ALA A 1 337 ? -8.573 14.230 11.925 1.00 94.25 337 ALA A C 1
ATOM 2639 O O . ALA A 1 337 ? -8.891 15.158 12.660 1.00 94.25 337 ALA A O 1
ATOM 2640 N N . LYS A 1 338 ? -9.477 13.546 11.210 1.00 92.62 338 LYS A N 1
ATOM 2641 C CA . LYS A 1 338 ? -10.911 13.886 11.249 1.00 92.62 338 LYS A CA 1
ATOM 2642 C C . LYS A 1 338 ? -11.641 13.410 12.509 1.00 92.62 338 LYS A C 1
ATOM 2644 O O . LYS A 1 338 ? -12.815 13.719 12.696 1.00 92.62 338 LYS A O 1
ATOM 2649 N N . GLU A 1 339 ? -11.009 12.546 13.303 1.00 87.81 339 GLU A N 1
ATOM 2650 C CA . GLU A 1 339 ? -11.585 11.947 14.510 1.00 87.81 339 GLU A CA 1
ATOM 2651 C C . GLU A 1 339 ? -13.012 11.403 14.273 1.00 87.81 339 GLU A C 1
ATOM 2653 O O . GLU A 1 339 ? -13.207 10.474 13.481 1.00 87.81 339 GLU A O 1
ATOM 2658 N N . GLN A 1 340 ? -14.026 11.987 14.924 1.00 85.88 340 GLN A N 1
ATOM 2659 C CA . GLN A 1 340 ? -15.423 11.547 14.841 1.00 85.88 340 GLN A CA 1
ATOM 2660 C C . GLN A 1 340 ? -16.258 12.273 13.772 1.00 85.88 340 GLN A C 1
ATOM 2662 O O . GLN A 1 340 ? -17.350 11.804 13.443 1.00 85.88 340 GLN A O 1
ATOM 2667 N N . HIS A 1 341 ? -15.774 13.384 13.206 1.00 88.88 341 HIS A N 1
ATOM 2668 C CA . HIS A 1 341 ? -16.482 14.150 12.170 1.00 88.88 341 HIS A CA 1
ATOM 2669 C C . HIS A 1 341 ? -16.038 13.751 10.756 1.00 88.88 341 HIS A C 1
ATOM 2671 O O . HIS A 1 341 ? -15.126 12.950 10.584 1.00 88.88 341 HIS A O 1
ATOM 2677 N N . GLY A 1 342 ? -16.696 14.254 9.710 1.00 88.88 342 GLY A N 1
ATOM 2678 C CA . GLY A 1 342 ? -16.176 14.105 8.344 1.00 88.88 342 GLY A CA 1
ATOM 2679 C C . GLY A 1 342 ? -14.862 14.875 8.184 1.00 88.88 342 GLY A C 1
ATOM 2680 O O . GLY A 1 342 ? -14.674 15.885 8.853 1.00 88.88 342 GLY A O 1
ATOM 2681 N N . PHE A 1 343 ? -13.961 14.409 7.319 1.00 91.88 343 PHE A N 1
ATOM 2682 C CA . PHE A 1 343 ? -12.734 15.141 7.011 1.00 91.88 343 PHE A CA 1
ATOM 2683 C C . PHE A 1 343 ? -13.086 16.426 6.251 1.00 91.88 343 PHE A C 1
ATOM 2685 O O . PHE A 1 343 ? -13.732 16.372 5.198 1.00 91.88 343 PHE A O 1
ATOM 2692 N N . GLU A 1 344 ? -12.664 17.562 6.792 1.00 92.69 344 GLU A N 1
ATOM 2693 C CA . GLU A 1 344 ? -12.929 18.921 6.325 1.00 92.69 344 GLU A CA 1
ATOM 2694 C C . GLU A 1 344 ? -11.617 19.650 5.986 1.00 92.69 344 GLU A C 1
ATOM 2696 O O . GLU A 1 344 ? -10.527 19.240 6.372 1.00 92.69 344 GLU A O 1
ATOM 2701 N N . PHE A 1 345 ? -11.704 20.795 5.300 1.00 90.12 345 PHE A N 1
ATOM 2702 C CA . PHE A 1 345 ? -10.521 21.583 4.916 1.00 90.12 345 PHE A CA 1
ATOM 2703 C C . PHE A 1 345 ? -9.619 21.982 6.093 1.00 90.12 345 PHE A C 1
ATOM 2705 O O . PHE A 1 345 ? -8.408 22.096 5.919 1.00 90.12 345 PHE A O 1
ATOM 2712 N N . LYS A 1 346 ? -10.184 22.184 7.289 1.00 91.31 346 LYS A N 1
ATOM 2713 C CA . LYS A 1 346 ? -9.412 22.521 8.496 1.00 91.31 346 LYS A CA 1
ATOM 2714 C C . LYS A 1 346 ? -8.470 21.384 8.921 1.00 91.31 346 LYS A C 1
ATOM 2716 O O . LYS A 1 346 ? -7.400 21.658 9.457 1.00 91.31 346 LYS A O 1
ATOM 2721 N N . ASP A 1 347 ? -8.839 20.137 8.624 1.00 93.00 347 ASP A N 1
ATOM 2722 C CA . ASP A 1 347 ? -8.110 18.935 9.041 1.00 93.00 347 ASP A CA 1
ATOM 2723 C C . ASP A 1 347 ? -6.836 18.731 8.211 1.00 93.00 347 ASP A C 1
ATOM 2725 O O . ASP A 1 347 ? -5.914 18.046 8.643 1.00 93.00 347 ASP A O 1
ATOM 2729 N N . ILE A 1 348 ? -6.724 19.400 7.056 1.00 93.56 348 ILE A N 1
ATOM 2730 C CA . ILE A 1 348 ? -5.490 19.453 6.254 1.00 93.56 348 ILE A CA 1
ATOM 2731 C C . ILE A 1 348 ? -4.341 20.075 7.062 1.00 93.56 348 ILE A C 1
ATOM 2733 O O . ILE A 1 348 ? -3.181 19.732 6.853 1.00 93.56 348 ILE A O 1
ATOM 2737 N N . LEU A 1 349 ? -4.653 20.979 7.998 1.00 93.50 349 LEU A N 1
ATOM 2738 C CA . LEU A 1 349 ? -3.669 21.612 8.878 1.00 93.50 349 LEU A CA 1
ATOM 2739 C C . LEU A 1 349 ? -3.475 20.857 10.202 1.00 93.50 349 LEU A C 1
ATOM 2741 O O . LEU A 1 349 ? -2.698 21.307 11.050 1.00 93.50 349 LEU A O 1
ATOM 2745 N N . ASP A 1 350 ? -4.152 19.720 10.400 1.00 94.94 350 ASP A N 1
ATOM 2746 C CA . ASP A 1 350 ? -3.923 18.875 11.567 1.00 94.94 350 ASP A CA 1
ATOM 2747 C C . ASP A 1 350 ? -2.477 18.363 11.555 1.00 94.94 350 ASP A C 1
ATOM 2749 O O . ASP A 1 350 ? -1.975 17.813 10.570 1.00 94.94 350 ASP A O 1
ATOM 2753 N N . LYS A 1 351 ? -1.783 18.547 12.680 1.00 93.50 351 LYS A N 1
ATOM 2754 C CA . LYS A 1 351 ? -0.363 18.193 12.796 1.00 93.50 351 LYS A CA 1
ATOM 2755 C C . LYS A 1 351 ? -0.122 16.700 12.572 1.00 93.50 351 LYS A C 1
ATOM 2757 O O . LYS A 1 351 ? 0.905 16.341 12.004 1.00 93.50 351 LYS A O 1
ATOM 2762 N N . ARG A 1 352 ? -1.039 15.835 13.015 1.00 92.94 352 ARG A N 1
ATOM 2763 C CA . ARG A 1 352 ? -0.928 14.378 12.864 1.00 92.94 352 ARG A CA 1
ATOM 2764 C C . ARG A 1 352 ? -1.063 14.011 11.391 1.00 92.94 352 ARG A C 1
ATOM 2766 O O . ARG A 1 352 ? -0.220 13.271 10.889 1.00 92.94 352 ARG A O 1
ATOM 2773 N N . PHE A 1 353 ? -2.048 14.587 10.691 1.00 95.94 353 PHE A N 1
ATOM 2774 C CA . PHE A 1 353 ? -2.190 14.407 9.242 1.00 95.94 353 PHE A CA 1
ATOM 2775 C C . PHE A 1 353 ? -0.924 14.833 8.503 1.00 95.94 353 PHE A C 1
ATOM 2777 O O . PHE A 1 353 ? -0.347 14.025 7.779 1.00 95.94 353 PHE A O 1
ATOM 2784 N N . LEU A 1 354 ? -0.454 16.063 8.734 1.00 96.25 354 LEU A N 1
ATOM 2785 C CA . LEU A 1 354 ? 0.718 16.606 8.047 1.00 96.25 354 LEU A CA 1
ATOM 2786 C C . LEU A 1 354 ? 1.971 15.755 8.267 1.00 96.25 354 LEU A C 1
ATOM 2788 O O . LEU A 1 354 ? 2.713 15.535 7.317 1.00 96.25 354 LEU A O 1
ATOM 2792 N N . ILE A 1 355 ? 2.202 15.241 9.479 1.00 94.69 355 ILE A N 1
ATOM 2793 C CA . ILE A 1 355 ? 3.367 14.390 9.757 1.00 94.69 355 ILE A CA 1
ATOM 2794 C C . ILE A 1 355 ? 3.322 13.113 8.913 1.00 94.69 355 ILE A C 1
ATOM 2796 O O . ILE A 1 355 ? 4.292 12.806 8.220 1.00 94.69 355 ILE A O 1
ATOM 2800 N N . PHE A 1 356 ? 2.211 12.373 8.936 1.00 96.06 356 PHE A N 1
ATOM 2801 C CA . PHE A 1 356 ? 2.107 11.117 8.189 1.00 96.06 356 PHE A CA 1
ATOM 2802 C C . PHE A 1 356 ? 2.056 11.342 6.674 1.00 96.06 356 PHE A C 1
ATOM 2804 O O . PHE A 1 356 ? 2.720 10.622 5.928 1.00 96.06 356 PHE A O 1
ATOM 2811 N N . PHE A 1 357 ? 1.331 12.366 6.222 1.00 97.94 357 PHE A N 1
ATOM 2812 C CA . PHE A 1 357 ? 1.245 12.739 4.813 1.00 97.94 357 PHE A CA 1
ATOM 2813 C C . PHE A 1 357 ? 2.611 13.156 4.256 1.00 97.94 357 PHE A C 1
ATOM 2815 O O . PHE A 1 357 ? 3.069 12.591 3.267 1.00 97.94 357 PHE A O 1
ATOM 2822 N N . LEU A 1 358 ? 3.317 14.076 4.923 1.00 97.19 358 LEU A N 1
ATOM 2823 C CA . LEU A 1 358 ? 4.645 14.512 4.482 1.00 97.19 358 LEU A CA 1
ATOM 2824 C C . LEU A 1 358 ? 5.694 13.405 4.603 1.00 97.19 358 LEU A C 1
ATOM 2826 O O . LEU A 1 358 ? 6.656 13.402 3.841 1.00 97.19 358 LEU A O 1
ATOM 2830 N N . THR A 1 359 ? 5.507 12.443 5.509 1.00 96.12 359 THR A N 1
ATOM 2831 C CA . THR A 1 359 ? 6.352 11.243 5.555 1.00 96.12 359 THR A CA 1
ATOM 2832 C C . THR A 1 359 ? 6.154 10.387 4.305 1.00 96.12 359 THR A C 1
ATOM 2834 O O . THR A 1 359 ? 7.141 9.989 3.697 1.00 96.12 359 THR A O 1
ATOM 2837 N N . ALA A 1 360 ? 4.910 10.147 3.874 1.00 97.75 360 ALA A N 1
ATOM 2838 C CA . ALA A 1 360 ? 4.630 9.432 2.626 1.00 97.75 360 ALA A CA 1
ATOM 2839 C C . ALA A 1 360 ? 5.211 10.170 1.406 1.00 97.75 360 ALA A C 1
ATOM 2841 O O . ALA A 1 360 ? 5.910 9.560 0.601 1.00 97.75 360 ALA A O 1
ATOM 2842 N N . VAL A 1 361 ? 5.019 11.493 1.332 1.00 97.88 361 VAL A N 1
ATOM 2843 C CA . VAL A 1 361 ? 5.605 12.353 0.288 1.00 97.88 361 VAL A CA 1
ATOM 2844 C C . VAL A 1 361 ? 7.132 12.285 0.291 1.00 97.88 361 VAL A C 1
ATOM 2846 O O . VAL A 1 361 ? 7.742 12.157 -0.764 1.00 97.88 361 VAL A O 1
ATOM 2849 N N . GLY A 1 362 ? 7.764 12.355 1.463 1.00 96.50 362 GLY A N 1
ATOM 2850 C CA . GLY A 1 362 ? 9.217 12.283 1.595 1.00 96.50 362 GLY A CA 1
ATOM 2851 C C . GLY A 1 362 ? 9.774 10.917 1.196 1.00 96.50 362 GLY A C 1
ATOM 2852 O O . GLY A 1 362 ? 10.762 10.856 0.470 1.00 96.50 362 GLY A O 1
ATOM 2853 N N . LEU A 1 363 ? 9.131 9.824 1.621 1.00 96.31 363 LEU A N 1
ATOM 2854 C CA . LEU A 1 363 ? 9.515 8.464 1.232 1.00 96.31 363 LEU A CA 1
ATOM 2855 C C . LEU A 1 363 ? 9.407 8.267 -0.283 1.00 96.31 363 LEU A C 1
ATOM 2857 O O . LEU A 1 363 ? 10.339 7.735 -0.878 1.00 96.31 363 LEU A O 1
ATOM 2861 N N . HIS A 1 364 ? 8.321 8.744 -0.893 1.00 96.94 364 HIS A N 1
ATOM 2862 C CA . HIS A 1 364 ? 8.115 8.717 -2.339 1.00 96.94 364 HIS A CA 1
ATOM 2863 C C . HIS A 1 364 ? 9.148 9.592 -3.068 1.00 96.94 364 HIS A C 1
ATOM 2865 O O . HIS A 1 364 ? 9.830 9.129 -3.972 1.00 96.94 364 HIS A O 1
ATOM 2871 N N . GLY A 1 365 ? 9.375 10.825 -2.616 1.00 95.31 365 GLY A N 1
ATOM 2872 C CA . GLY A 1 365 ? 10.385 11.689 -3.221 1.00 95.31 365 GLY A CA 1
ATOM 2873 C C . GLY A 1 365 ? 11.784 11.071 -3.176 1.00 95.31 365 GLY A C 1
ATOM 2874 O O . GLY A 1 365 ? 12.477 11.058 -4.185 1.00 95.31 365 GLY A O 1
ATOM 2875 N N . ILE A 1 366 ? 12.196 10.492 -2.040 1.00 94.94 366 ILE A N 1
ATOM 2876 C CA . ILE A 1 366 ? 13.491 9.795 -1.923 1.00 94.94 366 ILE A CA 1
ATOM 2877 C C . ILE A 1 366 ? 13.533 8.560 -2.832 1.00 94.94 366 ILE A C 1
ATOM 2879 O O . ILE A 1 366 ? 14.583 8.281 -3.418 1.00 94.94 366 ILE A O 1
ATOM 2883 N N . TRP A 1 367 ? 12.414 7.844 -2.966 1.00 94.88 367 TRP A N 1
ATOM 2884 C CA . TRP A 1 367 ? 12.276 6.696 -3.859 1.00 94.88 367 TRP A CA 1
ATOM 2885 C C . TRP A 1 367 ? 12.665 7.046 -5.299 1.00 94.88 367 TRP A C 1
ATOM 2887 O O . TRP A 1 367 ? 13.502 6.357 -5.883 1.00 94.88 367 TRP A O 1
ATOM 2897 N N . ASP A 1 368 ? 12.142 8.161 -5.809 1.00 92.31 368 ASP A N 1
ATOM 2898 C CA . ASP A 1 368 ? 12.323 8.609 -7.195 1.00 92.31 368 ASP A CA 1
ATOM 2899 C C . ASP A 1 368 ? 13.679 9.267 -7.468 1.00 92.31 368 ASP A C 1
ATOM 2901 O O . ASP A 1 368 ? 14.068 9.469 -8.620 1.00 92.31 368 ASP A O 1
ATOM 2905 N N . THR A 1 369 ? 14.437 9.606 -6.424 1.00 91.31 369 THR A N 1
ATOM 2906 C CA . THR A 1 369 ? 15.785 10.145 -6.621 1.00 91.31 369 THR A CA 1
ATOM 2907 C C . THR A 1 369 ? 16.758 9.087 -7.131 1.00 91.31 369 THR A C 1
ATOM 2909 O O . THR A 1 369 ? 16.708 7.921 -6.743 1.00 91.31 369 THR A O 1
ATOM 2912 N N . SER A 1 370 ? 17.777 9.526 -7.868 1.00 88.44 370 SER A N 1
ATOM 2913 C CA . SER A 1 370 ? 18.943 8.705 -8.217 1.00 88.44 370 SER A CA 1
ATOM 2914 C C . SER A 1 370 ? 19.954 8.545 -7.066 1.00 88.44 370 SER A C 1
ATOM 2916 O O . SER A 1 370 ? 21.115 8.208 -7.304 1.00 88.44 370 SER A O 1
ATOM 2918 N N . LEU A 1 371 ? 19.567 8.845 -5.818 1.00 87.75 371 LEU A N 1
ATOM 2919 C CA . LEU A 1 371 ? 20.444 8.683 -4.659 1.00 87.75 371 LEU A CA 1
ATOM 2920 C C . LEU A 1 371 ? 20.755 7.200 -4.438 1.00 87.75 371 LEU A C 1
ATOM 2922 O O . LEU A 1 371 ? 19.881 6.343 -4.558 1.00 87.75 371 LEU A O 1
ATOM 2926 N N . THR A 1 372 ? 21.993 6.910 -4.045 1.00 90.62 372 THR A N 1
ATOM 2927 C CA . THR A 1 372 ? 22.439 5.559 -3.680 1.00 90.62 372 THR A CA 1
ATOM 2928 C C . THR A 1 372 ? 22.929 5.542 -2.240 1.00 90.62 372 THR A C 1
ATOM 2930 O O . THR A 1 372 ? 23.617 6.474 -1.818 1.00 90.62 372 THR A O 1
ATOM 2933 N N . ILE A 1 373 ? 22.653 4.469 -1.499 1.00 88.25 373 ILE A N 1
ATOM 2934 C CA . ILE A 1 373 ? 23.194 4.262 -0.150 1.00 88.25 373 ILE A CA 1
ATOM 2935 C C . ILE A 1 373 ? 24.333 3.254 -0.256 1.00 88.25 373 ILE A C 1
ATOM 2937 O O . ILE A 1 373 ? 24.140 2.165 -0.789 1.00 88.25 373 ILE A O 1
ATOM 2941 N N . LEU A 1 374 ? 25.531 3.628 0.207 1.00 91.06 374 LEU A N 1
ATOM 2942 C CA . LEU A 1 374 ? 26.751 2.816 0.062 1.00 91.06 374 LEU A CA 1
ATOM 2943 C C . LEU A 1 374 ? 27.010 2.372 -1.396 1.00 91.06 374 LEU A C 1
ATOM 2945 O O . LEU A 1 374 ? 27.484 1.268 -1.645 1.00 91.06 374 LEU A O 1
ATOM 2949 N N . GLY A 1 375 ? 26.656 3.223 -2.366 1.00 91.06 375 GLY A N 1
ATOM 2950 C CA . GLY A 1 375 ? 26.787 2.930 -3.797 1.00 91.06 375 GLY A CA 1
ATOM 2951 C C . GLY A 1 375 ? 25.724 1.985 -4.376 1.00 91.06 375 GLY A C 1
ATOM 2952 O O . GLY A 1 375 ? 25.836 1.610 -5.537 1.00 91.06 375 GLY A O 1
ATOM 2953 N N . SER A 1 376 ? 24.694 1.602 -3.609 1.00 91.94 376 SER A N 1
ATOM 2954 C CA . SER A 1 376 ? 23.613 0.717 -4.062 1.00 91.94 376 SER A CA 1
ATOM 2955 C C . SER A 1 376 ? 22.245 1.408 -4.026 1.00 91.94 376 SER A C 1
ATOM 2957 O O . SER A 1 376 ? 21.785 1.873 -2.979 1.00 91.94 376 SER A O 1
ATOM 2959 N N . ASP A 1 377 ? 21.574 1.447 -5.179 1.00 91.56 377 ASP A N 1
ATOM 2960 C CA . ASP A 1 377 ? 20.172 1.867 -5.295 1.00 91.56 377 ASP A CA 1
ATOM 2961 C C . ASP A 1 377 ? 19.229 0.837 -4.652 1.00 91.56 377 ASP A C 1
ATOM 2963 O O . ASP A 1 377 ? 18.370 1.180 -3.843 1.00 91.56 377 ASP A O 1
ATOM 2967 N N . THR A 1 378 ? 19.469 -0.456 -4.887 1.00 93.25 378 THR A N 1
ATOM 2968 C CA . THR A 1 378 ? 18.696 -1.543 -4.270 1.00 93.25 378 THR A CA 1
ATOM 2969 C C . THR A 1 378 ? 18.716 -1.471 -2.744 1.00 93.25 378 THR A C 1
ATOM 2971 O O . THR A 1 378 ? 17.691 -1.712 -2.107 1.00 93.25 378 THR A O 1
ATOM 2974 N N . LEU A 1 379 ? 19.854 -1.099 -2.142 1.00 94.00 379 LEU A N 1
ATOM 2975 C CA . LEU A 1 379 ? 19.951 -0.917 -0.694 1.00 94.00 379 LEU A CA 1
ATOM 2976 C C . LEU A 1 379 ? 19.088 0.255 -0.204 1.00 94.00 379 LEU A C 1
ATOM 2978 O O . LEU A 1 379 ? 18.420 0.111 0.820 1.00 94.00 379 LEU A O 1
ATOM 2982 N N . LYS A 1 380 ? 19.050 1.379 -0.938 1.00 94.56 380 LYS A N 1
ATOM 2983 C CA . LYS A 1 380 ? 18.119 2.488 -0.656 1.00 94.56 380 LYS A CA 1
ATOM 2984 C C . LYS A 1 380 ? 16.684 1.978 -0.653 1.00 94.56 380 LYS A C 1
ATOM 2986 O O . LYS A 1 380 ? 15.983 2.160 0.339 1.00 94.56 380 LYS A O 1
ATOM 2991 N N . ILE A 1 381 ? 16.270 1.310 -1.728 1.00 95.38 381 ILE A N 1
ATOM 2992 C CA . ILE A 1 381 ? 14.907 0.791 -1.871 1.00 95.38 381 ILE A CA 1
ATOM 2993 C C . ILE A 1 381 ? 14.561 -0.173 -0.729 1.00 95.38 381 ILE A C 1
ATOM 2995 O O . ILE A 1 381 ? 13.511 -0.042 -0.106 1.00 95.38 381 ILE A O 1
ATOM 2999 N N . PHE A 1 382 ? 15.469 -1.087 -0.381 1.00 95.56 382 PHE A N 1
ATOM 3000 C CA . PHE A 1 382 ? 15.273 -2.014 0.733 1.00 95.56 382 PHE A CA 1
ATOM 3001 C C . PHE A 1 382 ? 15.089 -1.292 2.078 1.00 95.56 382 PHE A C 1
ATOM 3003 O O . PHE A 1 382 ? 14.175 -1.622 2.833 1.00 95.56 382 PHE A O 1
ATOM 3010 N N . ILE A 1 383 ? 15.915 -0.282 2.373 1.00 95.19 383 ILE A N 1
ATOM 3011 C CA . ILE A 1 383 ? 15.792 0.516 3.602 1.00 95.19 383 ILE A CA 1
ATOM 3012 C C . ILE A 1 383 ? 14.449 1.255 3.636 1.00 95.19 383 ILE A C 1
ATOM 3014 O O . ILE A 1 383 ? 13.767 1.218 4.660 1.00 95.19 383 ILE A O 1
ATOM 3018 N N . LEU A 1 384 ? 14.034 1.872 2.525 1.00 96.38 384 LEU A N 1
ATOM 3019 C CA . LEU A 1 384 ? 12.740 2.555 2.431 1.00 96.38 384 LEU A CA 1
ATOM 3020 C C . LEU A 1 384 ? 11.569 1.591 2.659 1.00 96.38 384 LEU A C 1
ATOM 3022 O O . LEU A 1 384 ? 10.655 1.932 3.409 1.00 96.38 384 LEU A O 1
ATOM 3026 N N . ILE A 1 385 ? 11.626 0.379 2.089 1.00 96.62 385 ILE A N 1
ATOM 3027 C CA . ILE A 1 385 ? 10.637 -0.686 2.323 1.00 96.62 385 ILE A CA 1
ATOM 3028 C C . ILE A 1 385 ? 10.554 -1.012 3.822 1.00 96.62 385 ILE A C 1
ATOM 3030 O O . ILE A 1 385 ? 9.465 -1.044 4.392 1.00 96.62 385 ILE A O 1
ATOM 3034 N N . VAL A 1 386 ? 11.688 -1.225 4.492 1.00 94.44 386 VAL A N 1
ATOM 3035 C CA . VAL A 1 386 ? 11.692 -1.532 5.932 1.00 94.44 386 VAL A CA 1
ATOM 3036 C C . VAL A 1 386 ? 11.080 -0.386 6.742 1.00 94.44 386 VAL A C 1
ATOM 3038 O O . VAL A 1 386 ? 10.220 -0.626 7.589 1.00 94.44 386 VAL A O 1
ATOM 3041 N N . VAL A 1 387 ? 11.472 0.860 6.459 1.00 93.88 387 VAL A N 1
ATOM 3042 C CA . VAL A 1 387 ? 10.964 2.047 7.163 1.00 93.88 387 VAL A CA 1
ATOM 3043 C C . VAL A 1 387 ? 9.453 2.197 6.984 1.00 93.88 387 VAL A C 1
ATOM 3045 O O . VAL A 1 387 ? 8.738 2.362 7.974 1.00 93.88 387 VAL A O 1
ATOM 3048 N N . VAL A 1 388 ? 8.942 2.103 5.753 1.00 95.94 388 VAL A N 1
ATOM 3049 C CA . VAL A 1 388 ? 7.508 2.289 5.486 1.00 95.94 388 VAL A CA 1
ATOM 3050 C C . VAL A 1 388 ? 6.658 1.190 6.135 1.00 95.94 388 VAL A C 1
ATOM 3052 O O . VAL A 1 388 ? 5.593 1.477 6.682 1.00 95.94 388 VAL A O 1
ATOM 3055 N N . TRP A 1 389 ? 7.141 -0.055 6.169 1.00 95.44 389 TRP A N 1
ATOM 3056 C CA . TRP A 1 389 ? 6.420 -1.154 6.817 1.00 95.44 389 TRP A CA 1
ATOM 3057 C C . TRP A 1 389 ? 6.411 -1.048 8.340 1.00 95.44 389 TRP A C 1
ATOM 3059 O O . TRP A 1 389 ? 5.394 -1.364 8.956 1.00 95.44 389 TRP A O 1
ATOM 3069 N N . ILE A 1 390 ? 7.482 -0.536 8.955 1.00 90.56 390 ILE A N 1
ATOM 3070 C CA . ILE A 1 390 ? 7.473 -0.206 10.388 1.00 90.56 390 ILE A CA 1
ATOM 3071 C C . ILE A 1 390 ? 6.351 0.797 10.686 1.00 90.56 390 ILE A C 1
ATOM 3073 O O . ILE A 1 390 ? 5.568 0.571 11.608 1.00 90.56 390 ILE A O 1
ATOM 3077 N N . LEU A 1 391 ? 6.213 1.856 9.880 1.00 92.12 391 LEU A N 1
ATOM 3078 C CA . LEU A 1 391 ? 5.131 2.837 10.039 1.00 92.12 391 LEU A CA 1
ATOM 3079 C C . LEU A 1 391 ? 3.746 2.195 9.909 1.00 92.12 391 LEU A C 1
ATOM 3081 O O . LEU A 1 391 ? 2.862 2.475 10.720 1.00 92.12 391 LEU A O 1
ATOM 3085 N N . VAL A 1 392 ? 3.560 1.302 8.935 1.00 95.50 392 VAL A N 1
ATOM 3086 C CA . VAL A 1 392 ? 2.297 0.573 8.771 1.00 95.50 392 VAL A CA 1
ATOM 3087 C C . VAL A 1 392 ? 1.983 -0.298 9.976 1.00 95.50 392 VAL A C 1
ATOM 3089 O O . VAL A 1 392 ? 0.861 -0.233 10.472 1.00 95.50 392 VAL A O 1
ATOM 3092 N N . PHE A 1 393 ? 2.941 -1.068 10.493 1.00 92.62 393 PHE A N 1
ATOM 3093 C CA . PHE A 1 393 ? 2.695 -1.896 11.674 1.00 92.62 393 PHE A CA 1
ATOM 3094 C C . PHE A 1 393 ? 2.382 -1.054 12.913 1.00 92.62 393 PHE A C 1
ATOM 3096 O O . PHE A 1 393 ? 1.521 -1.435 13.705 1.00 92.62 393 PHE A O 1
ATOM 3103 N N . ILE A 1 394 ? 2.995 0.124 13.053 1.00 89.31 394 ILE A N 1
ATOM 3104 C CA . ILE A 1 394 ? 2.651 1.059 14.129 1.00 89.31 394 ILE A CA 1
ATOM 3105 C C . ILE A 1 394 ? 1.191 1.518 14.010 1.00 89.31 394 ILE A C 1
ATOM 3107 O O . ILE A 1 394 ? 0.448 1.478 14.992 1.00 89.31 394 ILE A O 1
ATOM 3111 N N . LEU A 1 395 ? 0.757 1.906 12.809 1.00 93.25 395 LEU A N 1
ATOM 3112 C CA . LEU A 1 395 ? -0.617 2.349 12.553 1.00 93.25 395 LEU A CA 1
ATOM 3113 C C . LEU A 1 395 ? -1.640 1.213 12.685 1.00 93.25 395 LEU A C 1
ATOM 3115 O O . LEU A 1 395 ? -2.731 1.433 13.211 1.00 93.25 395 LEU A O 1
ATOM 3119 N N . MET A 1 396 ? -1.294 -0.005 12.261 1.00 93.00 396 MET A N 1
ATOM 3120 C CA . MET A 1 396 ? -2.130 -1.189 12.474 1.00 93.00 396 MET A CA 1
ATOM 3121 C C . MET A 1 396 ? -2.326 -1.455 13.964 1.00 93.00 396 MET A C 1
ATOM 3123 O O . MET A 1 396 ? -3.452 -1.645 14.418 1.00 93.00 396 MET A O 1
ATOM 3127 N N . GLY A 1 397 ? -1.252 -1.388 14.748 1.00 89.31 397 GLY A N 1
ATOM 3128 C CA . GLY A 1 397 ? -1.342 -1.570 16.188 1.00 89.31 397 GLY A CA 1
ATOM 3129 C C . GLY A 1 397 ? -2.125 -0.456 16.893 1.00 89.31 397 GLY A C 1
ATOM 3130 O O . GLY A 1 397 ? -2.890 -0.740 17.814 1.00 89.31 397 GLY A O 1
ATOM 3131 N N . ALA A 1 398 ? -2.025 0.794 16.426 1.00 89.25 398 ALA A N 1
ATOM 3132 C CA . ALA A 1 398 ? -2.900 1.877 16.887 1.00 89.25 398 ALA A CA 1
ATOM 3133 C C . ALA A 1 398 ? -4.381 1.582 16.576 1.00 89.25 398 ALA A C 1
ATOM 3135 O O . ALA A 1 398 ? -5.250 1.791 17.422 1.00 89.25 398 ALA A O 1
ATOM 3136 N N . GLY A 1 399 ? -4.667 1.026 15.396 1.00 91.44 399 GLY A N 1
ATOM 3137 C CA . GLY A 1 399 ? -6.006 0.586 15.012 1.00 91.44 399 GLY A CA 1
ATOM 3138 C C . GLY A 1 399 ? -6.549 -0.584 15.839 1.00 91.44 399 GLY A C 1
ATOM 3139 O O . GLY A 1 399 ? -7.733 -0.583 16.164 1.00 91.44 399 GLY A O 1
ATOM 3140 N N . LEU A 1 400 ? -5.709 -1.540 16.243 1.00 89.75 400 LEU A N 1
ATOM 3141 C CA . LEU A 1 400 ? -6.107 -2.608 17.172 1.00 89.75 400 LEU A CA 1
ATOM 3142 C C . LEU A 1 400 ? -6.395 -2.053 18.570 1.00 89.75 400 LEU A C 1
ATOM 3144 O O . LEU A 1 400 ? -7.423 -2.364 19.160 1.00 89.75 400 LEU A O 1
ATOM 3148 N N . LYS A 1 401 ? -5.566 -1.136 19.078 1.00 87.19 401 LYS A N 1
ATOM 3149 C CA . LYS A 1 401 ? -5.845 -0.465 20.358 1.00 87.19 401 LYS A CA 1
ATOM 3150 C C . LYS A 1 401 ? -7.158 0.323 20.321 1.00 87.19 401 LYS A C 1
ATOM 3152 O O . LYS A 1 401 ? -7.881 0.353 21.316 1.00 87.19 401 LYS A O 1
ATOM 3157 N N . GLN A 1 402 ? -7.499 0.907 19.170 1.00 90.44 402 GLN A N 1
ATOM 3158 C CA . GLN A 1 402 ? -8.790 1.560 18.963 1.00 90.44 402 GLN A CA 1
ATOM 3159 C C . GLN A 1 402 ? -9.970 0.590 19.151 1.00 90.44 402 GLN A C 1
ATOM 3161 O O . GLN A 1 402 ? -10.987 1.000 19.707 1.00 90.44 402 GLN A O 1
ATOM 3166 N N . VAL A 1 403 ? -9.845 -0.682 18.745 1.00 90.38 403 VAL A N 1
ATOM 3167 C CA . VAL A 1 403 ? -10.866 -1.716 19.009 1.00 90.38 403 VAL A CA 1
ATOM 3168 C C . VAL A 1 403 ? -11.110 -1.841 20.513 1.00 90.38 403 VAL A C 1
ATOM 3170 O O . VAL A 1 403 ? -12.252 -1.723 20.956 1.00 90.38 403 VAL A O 1
ATOM 3173 N N . ASN A 1 404 ? -10.041 -1.980 21.300 1.00 87.50 404 ASN A N 1
ATOM 3174 C CA . ASN A 1 404 ? -10.125 -2.162 22.752 1.00 87.50 404 ASN A CA 1
ATOM 3175 C C . ASN A 1 404 ? -10.784 -0.956 23.436 1.00 87.50 404 ASN A C 1
ATOM 3177 O O . ASN A 1 404 ? -11.590 -1.118 24.352 1.00 87.50 404 ASN A O 1
ATOM 3181 N N . THR A 1 405 ? -10.461 0.262 22.991 1.00 89.00 405 THR A N 1
ATOM 3182 C CA . THR A 1 405 ? -11.091 1.489 23.501 1.00 89.00 405 THR A CA 1
ATOM 3183 C C . THR A 1 405 ? -12.588 1.508 23.198 1.00 89.00 405 THR A C 1
ATOM 3185 O O . THR A 1 405 ? -13.389 1.678 24.114 1.00 89.00 405 THR A O 1
ATOM 3188 N N . LEU A 1 406 ? -12.981 1.245 21.948 1.00 90.44 406 LEU A N 1
ATOM 3189 C CA . LEU A 1 406 ? -14.390 1.232 21.543 1.00 90.44 406 LEU A CA 1
ATOM 3190 C C . LEU A 1 406 ? -15.198 0.142 22.268 1.00 90.44 406 LEU A C 1
ATOM 3192 O O . LEU A 1 406 ? -16.361 0.352 22.607 1.00 90.44 406 LEU A O 1
ATOM 3196 N N . GLN A 1 407 ? -14.590 -1.012 22.549 1.00 90.38 407 GLN A N 1
ATOM 3197 C CA . GLN A 1 407 ? -15.216 -2.067 23.347 1.00 90.38 407 GLN A CA 1
ATOM 3198 C C . GLN A 1 407 ? -15.438 -1.654 24.804 1.00 90.38 407 GLN A C 1
ATOM 3200 O O . GLN A 1 407 ? -16.486 -1.969 25.372 1.00 90.38 407 GLN A O 1
ATOM 3205 N N . LYS A 1 408 ? -14.478 -0.952 25.419 1.00 89.62 408 LYS A N 1
ATOM 3206 C CA . LYS A 1 408 ? -14.623 -0.422 26.784 1.00 89.62 408 LYS A CA 1
ATOM 3207 C C . LYS A 1 408 ? -15.727 0.627 26.854 1.00 89.62 408 LYS A C 1
ATOM 3209 O O . LYS A 1 408 ? -16.625 0.488 27.679 1.00 89.62 408 LYS A O 1
ATOM 3214 N N . GLU A 1 409 ? -15.712 1.599 25.945 1.00 89.56 409 GLU A N 1
ATOM 3215 C CA . GLU A 1 409 ? -16.747 2.637 25.851 1.00 89.56 409 GLU A CA 1
ATOM 3216 C C . GLU A 1 409 ? -18.144 2.027 25.675 1.00 89.56 409 GLU A C 1
ATOM 3218 O O . GLU A 1 409 ? -19.094 2.441 26.338 1.00 89.56 409 GLU A O 1
ATOM 3223 N N . PHE A 1 410 ? -18.269 0.995 24.834 1.00 90.00 410 PHE A N 1
ATOM 3224 C CA . PHE A 1 410 ? -19.533 0.289 24.638 1.00 90.00 410 PHE A CA 1
ATOM 3225 C C . PHE A 1 410 ? -20.019 -0.413 25.917 1.00 90.00 410 PHE A C 1
ATOM 3227 O O . PHE A 1 410 ? -21.190 -0.286 26.278 1.00 90.00 410 PHE A O 1
ATOM 3234 N N . LYS A 1 411 ? -19.131 -1.114 26.637 1.00 89.38 411 LYS A N 1
ATOM 3235 C CA . LYS A 1 411 ? -19.462 -1.768 27.918 1.00 89.38 411 LYS A CA 1
ATOM 3236 C C . LYS A 1 411 ? -19.887 -0.749 28.981 1.00 89.38 411 LYS A C 1
ATOM 3238 O O . LYS A 1 411 ? -20.876 -0.964 29.675 1.00 89.38 411 LYS A O 1
ATOM 3243 N N . GLU A 1 412 ? -19.188 0.380 29.081 1.00 90.25 412 GLU A N 1
ATOM 3244 C CA . GLU A 1 412 ? -19.537 1.461 30.012 1.00 90.25 412 GLU A CA 1
ATOM 3245 C C . GLU A 1 412 ? -20.900 2.086 29.699 1.00 90.25 412 GLU A C 1
ATOM 3247 O O . GLU A 1 412 ? -21.677 2.367 30.611 1.00 90.25 412 GLU A O 1
ATOM 3252 N N . GLN A 1 413 ? -21.218 2.285 28.417 1.00 87.75 413 GLN A N 1
ATOM 3253 C CA . GLN A 1 413 ? -22.529 2.783 27.998 1.00 87.75 413 GLN A CA 1
ATOM 3254 C C . GLN A 1 413 ? -23.648 1.786 28.308 1.00 87.75 413 GLN A C 1
ATOM 3256 O O . GLN A 1 413 ? -24.706 2.205 28.766 1.00 87.75 413 GLN A O 1
ATOM 3261 N N . GLN A 1 414 ? -23.424 0.481 28.114 1.00 84.88 414 GLN A N 1
ATOM 3262 C CA . GLN A 1 414 ? -24.416 -0.534 28.478 1.00 84.88 414 GLN A CA 1
ATOM 3263 C C . GLN A 1 414 ? -24.692 -0.564 29.982 1.00 84.88 414 GLN A C 1
ATOM 3265 O O . GLN A 1 414 ? -25.855 -0.628 30.373 1.00 84.88 414 GLN A O 1
ATOM 3270 N N . ASN A 1 415 ? -23.654 -0.450 30.814 1.00 84.62 415 ASN A N 1
ATOM 3271 C CA . ASN A 1 415 ? -23.817 -0.413 32.268 1.00 84.62 415 ASN A CA 1
ATOM 3272 C C . ASN A 1 415 ? -24.644 0.807 32.712 1.00 84.62 415 ASN A C 1
ATOM 3274 O O . ASN A 1 415 ? -25.555 0.660 33.517 1.00 84.62 415 ASN A O 1
ATOM 3278 N N . LYS A 1 416 ? -24.414 1.984 32.113 1.00 82.69 416 LYS A N 1
ATOM 3279 C CA . LYS A 1 416 ? -25.184 3.214 32.398 1.00 82.69 416 LYS A CA 1
ATOM 3280 C C . LYS A 1 416 ? -26.652 3.174 31.962 1.00 82.69 416 LYS A C 1
ATOM 3282 O O . LYS A 1 416 ? -27.419 4.019 32.395 1.00 82.69 416 LYS A O 1
ATOM 3287 N N . VAL A 1 417 ? -27.022 2.279 31.045 1.00 80.50 417 VAL A N 1
ATOM 3288 C CA . VAL A 1 417 ? -28.417 2.095 30.597 1.00 80.50 417 VAL A CA 1
ATOM 3289 C C . VAL A 1 417 ? -29.149 1.066 31.469 1.00 80.50 417 VAL A C 1
ATOM 3291 O O . VAL A 1 417 ? -30.377 1.029 31.468 1.00 80.50 417 VAL A O 1
ATOM 3294 N N . GLN A 1 418 ? -28.407 0.205 32.173 1.00 67.94 418 GLN A N 1
ATOM 3295 C CA . GLN A 1 418 ? -28.958 -0.807 33.080 1.00 67.94 418 GLN A CA 1
ATOM 3296 C C . GLN A 1 418 ? -29.150 -0.295 34.517 1.00 67.94 418 GLN A C 1
ATOM 3298 O O . GLN A 1 418 ? -29.972 -0.863 35.238 1.00 67.94 418 GLN A O 1
ATOM 3303 N N . GLU A 1 419 ? -28.411 0.744 34.914 1.00 63.59 419 GLU A N 1
ATOM 3304 C CA . GLU A 1 419 ? -28.653 1.568 36.114 1.00 63.59 419 GLU A CA 1
ATOM 3305 C C . GLU A 1 419 ? -29.794 2.569 35.888 1.00 63.59 419 GLU A C 1
ATOM 3307 O O . GLU A 1 419 ? -30.595 2.757 36.836 1.00 63.59 419 GLU A O 1
#